Protein AF-0000000084990762 (afdb_homodimer)

InterPro domains:
  IPR007325 Kynurenine formamidase/cyclase-like [PF04199] (4-154)
  IPR007325 Kynurenine formamidase/cyclase-like [PTHR31118] (2-227)
  IPR037175 Kynurenine formamidase superfamily [G3DSA:3.50.30.50] (1-227)
  IPR037175 Kynurenine formamidase superfamily [SSF102198] (1-228)

pLDDT: mean 98.03, std 1.98, range [85.94, 99.0]

Secondary structure (DSSP, 8-state):
--EEE--PPB-TT----TTSPPPEEEEEE---STT---EEEEEEETTSSSEEE-HHHHSTT---GGGS-GGGGEEEEEEEE-TTPPTTPEE-HHHHHTTGGG--TT-EEEEE-SGGGGTTSSHHHH---EE-HHHHHHHHHHT-SEEE-SSS-SSPP--BTTB-SPPSS-HHHHHHHHHHHHHTT-EEEES---HHHHHHHHTTEEEEE-PBP-BTT-SEEEB--EEE-/--EEE--PPB-TT----TTSPPPEEEEEE---STT---EEEEEEETTSSSEEE-HHHHSTT---GGGS-GGGGEEEEEEEE-TTPPTTPEE-HHHHHTTGGG--TT-EEEEE-SGGGGTTSSHHHH---EE-HHHHHHHHHHT-SEEE-SSS-SSPP---TT--SPPSS-HHHHHHHHHHHHHTT-EEEES---HHHHHHHHTTEEEEE-PBP-BTT-SEEEB--EEE-

Foldseek 3Di:
DDKDWFWDDQDFPFDAAPPFDTKDKAWPDDDPDPPGDIDIDMDGGQLPTKKKFACVNQPPVGDAQQRDDQVLQKFKAFEDEPLVADWLAEDALVSCVVVVVRQAAAHEYEYDNPLLVCGPHPSLNATHYAYWLRNLQNNLVRNYSEYEYQGSANHHAQDDPPDPDHGSDHPVRRSNSSNSCNVSNYMYIYNTDDQVVCCVPVVGIFIKGWRADRDVVHSMHDTGIMGHD/DDKDWFWDDQDFPFDAAPPFDGKDKAWPDDDPDPPGDIDIDMDGGQLPTKKKFACVNQPPVGDAQQRDDQVLQKFKAFEDEPLVADWLAEDALVNCVVVVVRQAAAHEYEYDNPLLVCGPHPSLNATHYAYWLRNLQNNLVRNYSEYEYQGSANHHAQDDPPDPDHGSDHPVRRSNSSNSCNVSNYMYIYNTHDQVVCCVPVVGIFIKGWRADRDVVHSMHDTGIMGHD

Radius of gyration: 21.92 Å; Cα contacts (8 Å, |Δi|>4): 1287; chains: 2; bounding box: 42×61×47 Å

Organism: Thermoproteus tenax (strain ATCC 35583 / DSM 2078 / JCM 9277 / NBRC 100435 / Kra 1) (NCBI:txid768679)

Sequence (458 aa):
MKVIDLSRELYEGMPVYPGDPIFRHTYLSVARSYGEVTLSRVEMGAHTGTHVDLPAHFVPGGASIEALDASRFVAYGSVIDLSYKRPGEAITAEDLWRRSELIKRGEAVMIYTGFSAKYGTEEFLYNWPYLDRGAADYLAEARVAAVGVEGMSVAGYPGVQGFPYPPRVSKDDVAYVHYKLLSSGVIVIENVTNLDKVLSECGGRALFIFAPIKIRGGEGGPARVLALCMKVIDLSRELYEGMPVYPGDPIFRHTYLSVARSYGEVTLSRVEMGAHTGTHVDLPAHFVPGGASIEALDASRFVAYGSVIDLSYKRPGEAITAEDLWRRSELIKRGEAVMIYTGFSAKYGTEEFLYNWPYLDRGAADYLAEARVAAVGVEGMSVAGYPGVQGFPYPPRVSKDDVAYVHYKLLSSGVIVIENVTNLDKVLSECGGRALFIFAPIKIRGGEGGPARVLALC

Nearest PDB structures (foldseek):
  8hmo-assembly3_F  TM=8.662E-01  e=3.044E-19  Bacillus smithii
  8f9x-assembly2_D  TM=8.504E-01  e=8.437E-18  Ruegeria pomeroyi DSS-3
  4cob-assembly1_B  TM=8.724E-01  e=1.429E-16  Pseudomonas aeruginosa PAO1
  4co9-assembly2_B  TM=8.641E-01  e=1.188E-16  Bacillus anthracis str. Ames
  4cog-assembly2_D  TM=8.696E-01  e=1.674E-15  Burkholderia cenocepacia J2315

Solvent-accessible surface area (backbone atoms only — not comparable to full-atom values): 22254 Å² total; per-residue (Å²): 131,46,56,44,60,23,44,43,72,42,46,70,83,54,85,56,62,86,89,56,58,62,50,43,74,46,74,77,39,72,27,78,43,88,74,34,50,30,42,41,34,40,35,31,21,30,72,38,50,15,18,31,46,35,22,24,22,40,29,54,86,34,52,28,47,72,72,50,62,59,51,74,31,50,31,48,30,24,55,45,81,44,57,83,54,49,76,52,34,74,38,41,36,64,68,48,55,77,45,42,90,59,60,47,67,58,20,24,37,33,49,32,41,67,59,48,76,39,64,92,43,74,59,40,76,56,30,36,48,16,42,34,62,54,24,27,50,48,45,35,74,48,38,27,36,26,42,33,28,35,22,80,37,63,31,46,36,42,52,43,94,96,44,87,60,76,52,73,36,52,61,63,55,34,34,47,26,50,29,49,22,26,72,56,59,23,35,37,33,23,26,33,35,60,53,66,50,39,44,73,75,42,72,22,41,32,43,34,38,49,43,35,44,43,34,59,74,22,27,35,15,39,21,40,27,37,35,40,67,129,45,55,44,61,24,43,42,71,41,46,71,83,53,82,56,60,85,88,56,59,64,52,43,74,45,75,78,39,73,26,79,44,88,73,35,51,30,41,41,34,39,34,30,22,27,72,38,51,14,17,32,44,35,22,24,23,40,30,56,87,33,51,27,48,71,72,50,63,59,50,75,31,49,30,48,29,25,56,45,83,43,56,84,54,50,75,51,32,72,38,41,36,64,67,49,56,77,46,42,92,58,61,44,66,58,19,25,39,33,48,34,39,67,59,47,78,38,64,92,43,74,59,41,76,56,31,37,47,13,42,34,63,55,24,27,49,48,46,34,74,48,38,24,35,27,42,33,30,37,24,81,37,62,32,44,38,44,50,46,93,94,47,89,59,77,52,73,37,53,61,64,55,32,35,47,26,50,27,51,22,25,73,56,61,24,34,38,33,22,24,34,37,62,54,68,49,38,42,74,75,41,72,22,42,32,42,34,37,49,43,34,43,44,33,60,75,22,28,36,13,39,21,41,28,34,36,42,67

Structure (mmCIF, N/CA/C/O backbone):
data_AF-0000000084990762-model_v1
#
loop_
_entity.id
_entity.type
_entity.pdbx_description
1 polymer 'Metal-dependent hydrolase'
#
loop_
_atom_site.group_PDB
_atom_site.id
_atom_site.type_symbol
_atom_site.label_atom_id
_atom_site.label_alt_id
_atom_site.label_comp_id
_atom_site.label_asym_id
_atom_site.label_entity_id
_atom_site.label_seq_id
_atom_site.pdbx_PDB_ins_code
_atom_site.Cartn_x
_atom_site.Cartn_y
_atom_site.Cartn_z
_atom_site.occupancy
_atom_site.B_iso_or_equiv
_atom_site.auth_seq_id
_atom_site.auth_comp_id
_atom_site.auth_asym_id
_atom_site.auth_atom_id
_atom_site.pdbx_PDB_model_num
ATOM 1 N N . MET A 1 1 ? 20.641 -2.277 2.959 1 90.88 1 MET A N 1
ATOM 2 C CA . MET A 1 1 ? 19.547 -1.322 2.83 1 90.88 1 MET A CA 1
ATOM 3 C C . MET A 1 1 ? 18.609 -1.393 4.035 1 90.88 1 MET A C 1
ATOM 5 O O . MET A 1 1 ? 18.188 -2.479 4.434 1 90.88 1 MET A O 1
ATOM 9 N N . LYS A 1 2 ? 18.453 -0.29 4.738 1 97.06 2 LYS A N 1
ATOM 10 C CA . LYS A 1 2 ? 17.562 -0.219 5.887 1 97.06 2 LYS A CA 1
ATOM 11 C C . LYS A 1 2 ? 16.172 0.244 5.465 1 97.06 2 LYS A C 1
ATOM 13 O O . LYS A 1 2 ? 16.031 1.169 4.664 1 97.06 2 LYS A O 1
ATOM 18 N N . VAL A 1 3 ? 15.117 -0.509 5.973 1 98.88 3 VAL A N 1
ATOM 19 C CA . VAL A 1 3 ? 13.727 -0.173 5.691 1 98.88 3 VAL A CA 1
ATOM 20 C C . VAL A 1 3 ? 13.023 0.239 6.98 1 98.88 3 VAL A C 1
ATOM 22 O O . VAL A 1 3 ? 13.008 -0.517 7.957 1 98.88 3 VAL A O 1
ATOM 25 N N . ILE A 1 4 ? 12.5 1.406 7.016 1 98.94 4 ILE A N 1
ATOM 26 C CA . ILE A 1 4 ? 11.727 1.877 8.164 1 98.94 4 ILE A CA 1
ATOM 27 C C . ILE A 1 4 ? 10.25 1.951 7.789 1 98.94 4 ILE A C 1
ATOM 29 O O . ILE A 1 4 ? 9.883 2.545 6.77 1 98.94 4 ILE A O 1
ATOM 33 N N . ASP A 1 5 ? 9.445 1.31 8.586 1 98.94 5 ASP A N 1
ATOM 34 C CA . ASP A 1 5 ? 7.992 1.341 8.422 1 98.94 5 ASP A CA 1
ATOM 35 C C . ASP A 1 5 ? 7.398 2.617 9.016 1 98.94 5 ASP A C 1
ATOM 37 O O . ASP A 1 5 ? 7.473 2.842 10.219 1 98.94 5 ASP A O 1
ATOM 41 N N . LEU A 1 6 ? 6.742 3.41 8.172 1 98.94 6 LEU A N 1
ATOM 42 C CA . LEU A 1 6 ? 6.215 4.695 8.617 1 98.94 6 LEU A CA 1
ATOM 43 C C . LEU A 1 6 ? 4.695 4.648 8.742 1 98.94 6 LEU A C 1
ATOM 45 O O . LEU A 1 6 ? 4.035 5.688 8.75 1 98.94 6 LEU A O 1
ATOM 49 N N . SER A 1 7 ? 4.129 3.467 8.758 1 98.88 7 SER A N 1
ATOM 50 C CA . SER A 1 7 ? 2.676 3.316 8.727 1 98.88 7 SER A CA 1
ATOM 51 C C . SER A 1 7 ? 2.145 2.826 10.07 1 98.88 7 SER A C 1
ATOM 53 O O . SER A 1 7 ? 2.807 2.045 10.758 1 98.88 7 SER A O 1
ATOM 55 N N . ARG A 1 8 ? 0.996 3.252 10.344 1 98.44 8 ARG A N 1
ATOM 56 C CA . ARG A 1 8 ? 0.227 2.787 11.492 1 98.44 8 ARG A CA 1
ATOM 57 C C . ARG A 1 8 ? -0.426 1.439 11.203 1 98.44 8 ARG A C 1
ATOM 59 O O . ARG A 1 8 ? -0.874 1.187 10.086 1 98.44 8 ARG A O 1
ATOM 66 N N . GLU A 1 9 ? -0.494 0.655 12.289 1 98.56 9 GLU A N 1
ATOM 67 C CA . GLU A 1 9 ? -1.356 -0.517 12.172 1 98.56 9 GLU A CA 1
ATOM 68 C C . GLU A 1 9 ? -2.818 -0.111 12 1 98.56 9 GLU A C 1
ATOM 70 O O . GLU A 1 9 ? -3.266 0.873 12.594 1 98.56 9 GLU A O 1
ATOM 75 N N . LEU A 1 10 ? -3.52 -0.844 11.227 1 98.81 10 LEU A N 1
ATOM 76 C CA . LEU A 1 10 ? -4.969 -0.711 11.117 1 98.81 10 LEU A CA 1
ATOM 77 C C . LEU A 1 10 ? -5.676 -1.728 12.008 1 98.81 10 LEU A C 1
ATOM 79 O O . LEU A 1 10 ? -5.422 -2.93 11.906 1 98.81 10 LEU A O 1
ATOM 83 N N . TYR A 1 11 ? -6.512 -1.278 12.859 1 98.56 11 TYR A N 1
ATOM 84 C CA . TYR A 1 11 ? -7.199 -2.17 13.781 1 98.56 11 TYR A CA 1
ATOM 85 C C . TYR A 1 11 ? -8.516 -1.56 14.242 1 98.56 11 TYR A C 1
ATOM 87 O O . TYR A 1 11 ? -8.711 -0.344 14.164 1 98.56 11 TYR A O 1
ATOM 95 N N . GLU A 1 12 ? -9.422 -2.439 14.641 1 98.06 12 GLU A N 1
ATOM 96 C CA . GLU A 1 12 ? -10.711 -1.971 15.148 1 98.06 12 GLU A CA 1
ATOM 97 C C . GLU A 1 12 ? -10.531 -1.052 16.344 1 98.06 12 GLU A C 1
ATOM 99 O O . GLU A 1 12 ? -9.781 -1.368 17.266 1 98.06 12 GLU A O 1
ATOM 104 N N . GLY A 1 13 ? -11.188 0.059 16.297 1 97.06 13 GLY A N 1
ATOM 105 C CA . GLY A 1 13 ? -11.102 1.002 17.391 1 97.06 13 GLY A CA 1
ATOM 106 C C . GLY A 1 13 ? -9.953 1.984 17.266 1 97.06 13 GLY A C 1
ATOM 107 O O . GLY A 1 13 ? -9.758 2.842 18.125 1 97.06 13 GLY A O 1
ATOM 108 N N . MET A 1 14 ? -9.242 1.88 16.172 1 97.81 14 MET A N 1
ATOM 109 C CA . MET A 1 14 ? -8.133 2.811 15.969 1 97.81 14 MET A CA 1
ATOM 110 C C . MET A 1 14 ? -8.648 4.238 15.812 1 97.81 14 MET A C 1
ATOM 112 O O . MET A 1 14 ? -9.812 4.453 15.492 1 97.81 14 MET A O 1
ATOM 116 N N . PRO A 1 15 ? -7.789 5.227 16.062 1 96.5 15 PRO A N 1
ATOM 117 C CA . PRO A 1 15 ? -8.188 6.613 15.797 1 96.5 15 PRO A CA 1
ATOM 118 C C . PRO A 1 15 ? -8.531 6.859 14.328 1 96.5 15 PRO A C 1
ATOM 120 O O . PRO A 1 15 ? -7.785 6.449 13.438 1 96.5 15 PRO A O 1
ATOM 123 N N . VAL A 1 16 ? -9.641 7.391 14.102 1 96.31 16 VAL A N 1
ATOM 124 C CA . VAL A 1 16 ? -10.062 7.895 12.797 1 96.31 16 VAL A CA 1
ATOM 125 C C . VAL A 1 16 ? -10.492 9.352 12.922 1 96.31 16 VAL A C 1
ATOM 127 O O . VAL A 1 16 ? -10.891 9.797 14 1 96.31 16 VAL A O 1
ATOM 130 N N . TYR A 1 17 ? -10.242 10.125 11.875 1 96.31 17 TYR A N 1
ATOM 131 C CA . TYR A 1 17 ? -10.719 11.5 11.883 1 96.31 17 TYR A CA 1
ATOM 132 C C . TYR A 1 17 ? -12.195 11.57 12.273 1 96.31 17 TYR A C 1
ATOM 134 O O . TYR A 1 17 ? -13.008 10.781 11.773 1 96.31 17 TYR A O 1
ATOM 142 N N . PRO A 1 18 ? -12.562 12.445 13.156 1 92.94 18 PRO A N 1
ATOM 143 C CA . PRO A 1 18 ? -13.945 12.516 13.617 1 92.94 18 PRO A CA 1
ATOM 144 C C . PRO A 1 18 ? -14.953 12.57 12.469 1 92.94 18 PRO A C 1
ATOM 146 O O . PRO A 1 18 ? -14.867 13.453 11.609 1 92.94 18 PRO A O 1
ATOM 149 N N . GLY A 1 19 ? -15.828 11.602 12.453 1 93.44 19 GLY A N 1
ATOM 150 C CA . GLY A 1 19 ? -16.891 11.578 11.453 1 93.44 19 GLY A CA 1
ATOM 151 C C . GLY A 1 19 ? -16.578 10.68 10.273 1 93.44 19 GLY A C 1
ATOM 152 O O . GLY A 1 19 ? -17.453 10.352 9.484 1 93.44 19 GLY A O 1
ATOM 153 N N . ASP A 1 20 ? -15.352 10.328 10.102 1 96.81 20 ASP A N 1
ATOM 154 C CA . ASP A 1 20 ? -14.961 9.469 8.984 1 96.81 20 ASP A CA 1
ATOM 155 C C . ASP A 1 20 ? -15.375 8.023 9.234 1 96.81 20 ASP A C 1
ATOM 157 O O . ASP A 1 20 ? -15.672 7.641 10.375 1 96.81 20 ASP A O 1
ATOM 161 N N . PRO A 1 21 ? -15.414 7.195 8.188 1 97.62 21 PRO A N 1
ATOM 162 C CA . PRO A 1 21 ? -15.727 5.777 8.375 1 97.62 21 PRO A CA 1
ATOM 163 C C . PRO A 1 21 ? -14.75 5.07 9.305 1 97.62 21 PRO A C 1
ATOM 165 O O . PRO A 1 21 ? -13.547 5.336 9.25 1 97.62 21 PRO A O 1
ATOM 168 N N . ILE A 1 22 ? -15.227 4.188 10.117 1 97.75 22 ILE A N 1
ATOM 169 C CA . ILE A 1 22 ? -14.398 3.43 11.047 1 97.75 22 ILE A CA 1
ATOM 170 C C . ILE A 1 22 ? -13.766 2.246 10.328 1 97.75 22 ILE A C 1
ATOM 172 O O . ILE A 1 22 ? -14.18 1.887 9.219 1 97.75 22 ILE A O 1
ATOM 176 N N . PHE A 1 23 ? -12.758 1.748 10.914 1 98.81 23 PHE A N 1
ATOM 177 C CA . PHE A 1 23 ? -12.094 0.566 10.383 1 98.81 23 PHE A CA 1
ATOM 178 C C . PHE A 1 23 ? -12.68 -0.705 10.984 1 98.81 23 PHE A C 1
ATOM 180 O O . PHE A 1 23 ? -12.867 -0.795 12.203 1 98.81 23 PHE A O 1
ATOM 187 N N . ARG A 1 24 ? -12.977 -1.669 10.117 1 98.69 24 ARG A N 1
ATOM 188 C CA . ARG A 1 24 ? -13.422 -2.994 10.539 1 98.69 24 ARG A CA 1
ATOM 189 C C . ARG A 1 24 ? -12.633 -4.086 9.828 1 98.69 24 ARG A C 1
ATOM 191 O O . ARG A 1 24 ? -12.398 -4.004 8.625 1 98.69 24 ARG A O 1
ATOM 198 N N . HIS A 1 25 ? -12.164 -5.02 10.539 1 98.81 25 HIS A N 1
ATOM 199 C CA . HIS A 1 25 ? -11.539 -6.238 10.047 1 98.81 25 HIS A CA 1
ATOM 200 C C . HIS A 1 25 ? -12.289 -7.477 10.523 1 98.81 25 HIS A C 1
ATOM 202 O O . HIS A 1 25 ? -12.406 -7.707 11.727 1 98.81 25 HIS A O 1
ATOM 208 N N . THR A 1 26 ? -12.773 -8.297 9.617 1 98.75 26 THR A N 1
ATOM 209 C CA . THR A 1 26 ? -13.586 -9.461 9.969 1 98.75 26 THR A CA 1
ATOM 210 C C . THR A 1 26 ? -13.008 -10.727 9.336 1 98.75 26 THR A C 1
ATOM 212 O O . THR A 1 26 ? -12.867 -10.812 8.117 1 98.75 26 THR A O 1
ATOM 215 N N . TYR A 1 27 ? -12.719 -11.703 10.195 1 98.69 27 TYR A N 1
ATOM 216 C CA . TYR A 1 27 ? -12.336 -13.016 9.672 1 98.69 27 TYR A CA 1
ATOM 217 C C . TYR A 1 27 ? -13.555 -13.766 9.141 1 98.69 27 TYR A C 1
ATOM 219 O O . TYR A 1 27 ? -14.586 -13.836 9.812 1 98.69 27 TYR A O 1
ATOM 227 N N . LEU A 1 28 ? -13.453 -14.219 7.969 1 98.56 28 LEU A N 1
ATOM 228 C CA . LEU A 1 28 ? -14.484 -15.078 7.398 1 98.56 28 LEU A CA 1
ATOM 229 C C . LEU A 1 28 ? -14.188 -16.547 7.68 1 98.56 28 LEU A C 1
ATOM 231 O O . LEU A 1 28 ? -15.109 -17.359 7.785 1 98.56 28 LEU A O 1
ATOM 235 N N . SER A 1 29 ? -12.953 -16.891 7.73 1 98.44 29 SER A N 1
ATOM 236 C CA . SER A 1 29 ? -12.453 -18.203 8.148 1 98.44 29 SER A CA 1
ATOM 237 C C . SER A 1 29 ? -11.086 -18.078 8.812 1 98.44 29 SER A C 1
ATOM 239 O O . SER A 1 29 ? -10.336 -17.141 8.531 1 98.44 29 SER A O 1
ATOM 241 N N . VAL A 1 30 ? -10.766 -19 9.68 1 98.44 30 VAL A N 1
ATOM 242 C CA . VAL A 1 30 ? -9.477 -19.078 10.344 1 98.44 30 VAL A CA 1
ATOM 243 C C . VAL A 1 30 ? -8.922 -20.5 10.242 1 98.44 30 VAL A C 1
ATOM 245 O O . VAL A 1 30 ? -9.57 -21.453 10.672 1 98.44 30 VAL A O 1
ATOM 248 N N . ALA A 1 31 ? -7.738 -20.594 9.695 1 98.25 31 ALA A N 1
ATOM 249 C CA . ALA A 1 31 ? -7.098 -21.891 9.539 1 98.25 31 ALA A CA 1
ATOM 250 C C . ALA A 1 31 ? -6.648 -22.453 10.883 1 98.25 31 ALA A C 1
ATOM 252 O O . ALA A 1 31 ? -5.875 -21.812 11.602 1 98.25 31 ALA A O 1
ATOM 253 N N . ARG A 1 32 ? -7.055 -23.656 11.195 1 98.06 32 ARG A N 1
ATOM 254 C CA . ARG A 1 32 ? -6.68 -24.281 12.453 1 98.06 32 ARG A CA 1
ATOM 255 C C . ARG A 1 32 ? -5.863 -25.547 12.211 1 98.06 32 ARG A C 1
ATOM 257 O O . ARG A 1 32 ? -5.184 -26.047 13.117 1 98.06 32 ARG A O 1
ATOM 264 N N . SER A 1 33 ? -5.977 -26.016 11 1 98.31 33 SER A N 1
ATOM 265 C CA . SER A 1 33 ? -5.23 -27.203 10.586 1 98.31 33 SER A CA 1
ATOM 266 C C . SER A 1 33 ? -4.77 -27.094 9.141 1 98.31 33 SER A C 1
ATOM 268 O O . SER A 1 33 ? -5.27 -26.25 8.383 1 98.31 33 SER A O 1
ATOM 270 N N . TYR A 1 34 ? -3.861 -27.969 8.773 1 98 34 TYR A N 1
ATOM 271 C CA . TYR A 1 34 ? -3.383 -28.016 7.391 1 98 34 TYR A CA 1
ATOM 272 C C . TYR A 1 34 ? -4.547 -28.156 6.418 1 98 34 TYR A C 1
ATOM 274 O O . TYR A 1 34 ? -5.453 -28.969 6.645 1 98 34 TYR A O 1
ATOM 282 N N . GLY A 1 35 ? -4.508 -27.359 5.375 1 97.19 35 GLY A N 1
ATOM 283 C CA . GLY A 1 35 ? -5.543 -27.453 4.355 1 97.19 35 GLY A CA 1
ATOM 284 C C . GLY A 1 35 ? -6.637 -26.422 4.52 1 97.19 35 GLY A C 1
ATOM 285 O O . GLY A 1 35 ? -7.406 -26.172 3.59 1 97.19 35 GLY A O 1
ATOM 286 N N . GLU A 1 36 ? -6.715 -25.828 5.707 1 97.69 36 GLU A N 1
ATOM 287 C CA . GLU A 1 36 ? -7.676 -24.75 5.957 1 97.69 36 GLU A CA 1
ATOM 288 C C . GLU A 1 36 ? -7.074 -23.391 5.629 1 97.69 36 GLU A C 1
ATOM 290 O O . GLU A 1 36 ? -5.852 -23.25 5.547 1 97.69 36 GLU A O 1
ATOM 295 N N . VAL A 1 37 ? -7.965 -22.469 5.391 1 97.94 37 VAL A N 1
ATOM 296 C CA . VAL A 1 37 ? -7.527 -21.156 4.918 1 97.94 37 VAL A CA 1
ATOM 297 C C . VAL A 1 37 ? -8.062 -20.062 5.84 1 97.94 37 VAL A C 1
ATOM 299 O O . VAL A 1 37 ? -9.203 -20.141 6.297 1 97.94 37 VAL A O 1
ATOM 302 N N . THR A 1 38 ? -7.215 -19.141 6.191 1 98.81 38 THR A N 1
ATOM 303 C CA . THR A 1 38 ? -7.676 -17.922 6.82 1 98.81 38 THR A CA 1
ATOM 304 C C . THR A 1 38 ? -8.023 -16.875 5.766 1 98.81 38 THR A C 1
ATOM 306 O O . THR A 1 38 ? -7.238 -16.625 4.848 1 98.81 38 THR A O 1
ATOM 309 N N . LEU A 1 39 ? -9.164 -16.328 5.816 1 98.75 39 LEU A N 1
ATOM 310 C CA . LEU A 1 39 ? -9.703 -15.32 4.918 1 98.75 39 LEU A CA 1
ATOM 311 C C . LEU A 1 39 ? -10.398 -14.211 5.707 1 98.75 39 LEU A C 1
ATOM 313 O O . LEU A 1 39 ? -11.109 -14.484 6.68 1 98.75 39 LEU A O 1
ATOM 317 N N . SER A 1 40 ? -10.156 -12.977 5.238 1 98.81 40 SER A N 1
ATOM 318 C CA . SER A 1 40 ? -10.797 -11.883 5.957 1 98.81 40 SER A CA 1
ATOM 319 C C . SER A 1 40 ? -11.258 -10.789 5 1 98.81 40 SER A C 1
ATOM 321 O O . SER A 1 40 ? -10.953 -10.836 3.805 1 98.81 40 SER A O 1
ATOM 323 N N . ARG A 1 41 ? -12.023 -9.883 5.453 1 98.69 41 ARG A N 1
ATOM 324 C CA . ARG A 1 41 ? -12.469 -8.688 4.754 1 98.69 41 ARG A CA 1
ATOM 325 C C . ARG A 1 41 ? -12.258 -7.441 5.605 1 98.69 41 ARG A C 1
ATOM 327 O O . ARG A 1 41 ? -12.195 -7.527 6.836 1 98.69 41 ARG A O 1
ATOM 334 N N . VAL A 1 42 ? -12.094 -6.312 4.945 1 98.62 42 VAL A N 1
ATOM 335 C CA . VAL A 1 42 ? -11.914 -5.047 5.652 1 98.62 42 VAL A CA 1
ATOM 336 C C . VAL A 1 42 ? -12.883 -4.004 5.102 1 98.62 42 VAL A C 1
ATOM 338 O O . VAL A 1 42 ? -13.281 -4.066 3.934 1 98.62 42 VAL A O 1
ATOM 341 N N . GLU A 1 43 ? -13.32 -3.172 5.91 1 98.75 43 GLU A N 1
ATOM 342 C CA . GLU A 1 43 ? -14.047 -1.939 5.617 1 98.75 43 GLU A CA 1
ATOM 343 C C . GLU A 1 43 ? -13.336 -0.729 6.219 1 98.75 43 GLU A C 1
ATOM 345 O O . GLU A 1 43 ? -12.93 -0.755 7.379 1 98.75 43 GLU A O 1
ATOM 350 N N . MET A 1 44 ? -13.18 0.31 5.422 1 98.69 44 MET A N 1
ATOM 351 C CA . MET A 1 44 ? -12.469 1.477 5.941 1 98.69 44 MET A CA 1
ATOM 352 C C . MET A 1 44 ? -12.703 2.695 5.055 1 98.69 44 MET A C 1
ATOM 354 O 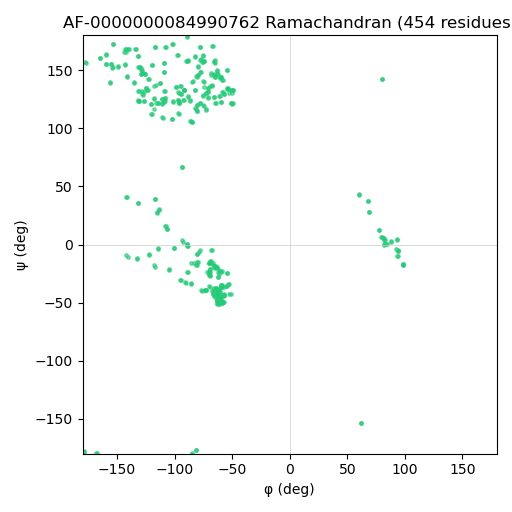O . MET A 1 44 ? -13.18 2.564 3.926 1 98.69 44 MET A O 1
ATOM 358 N N . GLY A 1 45 ? -12.461 3.857 5.586 1 98.81 45 GLY A N 1
ATOM 359 C CA . GLY A 1 45 ? -12.383 5.055 4.766 1 98.81 45 GLY A CA 1
ATOM 360 C C . GLY A 1 45 ? -11.094 5.137 3.959 1 98.81 45 GLY A C 1
ATOM 361 O O . GLY A 1 45 ? -10.07 4.574 4.352 1 98.81 45 GLY A O 1
ATOM 362 N N . ALA A 1 46 ? -11.148 5.91 2.906 1 98.75 46 ALA A N 1
ATOM 363 C CA . ALA A 1 46 ? -9.961 6.09 2.076 1 98.75 46 ALA A CA 1
ATOM 364 C C . ALA A 1 46 ? -8.852 6.797 2.85 1 98.75 46 ALA A C 1
ATOM 366 O O . ALA A 1 46 ? -7.676 6.715 2.48 1 98.75 46 ALA A O 1
ATOM 367 N N . HIS A 1 47 ? -9.195 7.461 3.928 1 98.62 47 HIS A N 1
ATOM 368 C CA . HIS A 1 47 ? -8.242 8.258 4.688 1 98.62 47 HIS A CA 1
ATOM 369 C C . HIS A 1 47 ? -8.016 7.664 6.074 1 98.62 47 HIS A C 1
ATOM 371 O O . HIS A 1 47 ? -7.82 8.406 7.043 1 98.62 47 HIS A O 1
ATOM 377 N N . THR A 1 48 ? -8.141 6.367 6.18 1 98.38 48 THR A N 1
ATOM 378 C CA . THR A 1 48 ? -7.914 5.633 7.422 1 98.38 48 THR A CA 1
ATOM 379 C C . THR A 1 48 ? -6.426 5.371 7.633 1 98.38 48 THR A C 1
ATOM 381 O O . THR A 1 48 ? -5.742 4.902 6.723 1 98.38 48 THR A O 1
ATOM 384 N N . GLY A 1 49 ? -5.926 5.664 8.914 1 98.38 49 GLY A N 1
ATOM 385 C CA . GLY A 1 49 ? -4.527 5.398 9.219 1 98.38 49 GLY A CA 1
ATOM 386 C C . GLY A 1 49 ? -3.568 6.199 8.359 1 98.38 49 GLY A C 1
ATOM 387 O O . GLY A 1 49 ? -3.85 7.348 8.008 1 98.38 49 GLY A O 1
ATOM 388 N N . THR A 1 50 ? -2.404 5.691 8.172 1 98.88 50 THR A N 1
ATOM 389 C CA . THR A 1 50 ? -1.462 6.301 7.242 1 98.88 50 THR A CA 1
ATOM 390 C C . THR A 1 50 ? -1.999 6.238 5.812 1 98.88 50 THR A C 1
ATOM 392 O O . THR A 1 50 ? -2.322 5.16 5.312 1 98.88 50 THR A O 1
ATOM 395 N N . HIS A 1 51 ? -2.137 7.398 5.188 1 98.94 51 HIS A N 1
ATOM 396 C CA . HIS A 1 51 ? -2.762 7.461 3.873 1 98.94 51 HIS A CA 1
ATOM 397 C C . HIS A 1 51 ? -2.258 8.664 3.08 1 98.94 51 HIS A C 1
ATOM 399 O O . HIS A 1 51 ? -1.531 9.5 3.615 1 98.94 51 HIS A O 1
ATOM 405 N N . VAL A 1 52 ? -2.697 8.656 1.838 1 98.88 52 VAL A N 1
ATOM 406 C CA . VAL A 1 52 ? -2.318 9.727 0.92 1 98.88 52 VAL A CA 1
ATOM 407 C C . VAL A 1 52 ? -3.564 10.484 0.475 1 98.88 52 VAL A C 1
ATOM 409 O O . VAL A 1 52 ? -4.613 9.883 0.235 1 98.88 52 VAL A O 1
ATOM 412 N N . ASP A 1 53 ? -3.42 11.758 0.463 1 98.94 53 ASP A N 1
ATOM 413 C CA . ASP A 1 53 ? -4.418 12.617 -0.158 1 98.94 53 ASP A CA 1
ATOM 414 C C . ASP A 1 53 ? -3.99 13.031 -1.564 1 98.94 53 ASP A C 1
ATOM 416 O O . ASP A 1 53 ? -2.836 13.406 -1.781 1 98.94 53 ASP A O 1
ATOM 420 N N . LEU A 1 54 ? -4.914 12.953 -2.445 1 98.94 54 LEU A N 1
ATOM 421 C CA . LEU A 1 54 ? -4.668 13.359 -3.828 1 98.94 54 LEU A CA 1
ATOM 422 C C . LEU A 1 54 ? -5.559 14.531 -4.219 1 98.94 54 LEU A C 1
ATOM 424 O O . LEU A 1 54 ? -6.445 14.922 -3.459 1 98.94 54 LEU A O 1
ATOM 428 N N . PRO A 1 55 ? -5.312 15.141 -5.363 1 98.88 55 PRO A N 1
ATOM 429 C CA . PRO A 1 55 ? -6.066 16.328 -5.75 1 98.88 55 PRO A CA 1
ATOM 430 C C . PRO A 1 55 ? -7.578 16.125 -5.703 1 98.88 55 PRO A C 1
ATOM 432 O O . PRO A 1 55 ? -8.312 17.016 -5.266 1 98.88 55 PRO A O 1
ATOM 435 N N . ALA A 1 56 ? -8.117 14.992 -5.992 1 98.88 56 ALA A N 1
ATOM 436 C CA . ALA A 1 56 ? -9.555 14.719 -6 1 98.88 56 ALA A CA 1
ATOM 437 C C . ALA A 1 56 ? -10.156 14.93 -4.613 1 98.88 56 ALA A C 1
ATOM 439 O O . ALA A 1 56 ? -11.375 15.07 -4.477 1 98.88 56 ALA A O 1
ATOM 440 N N . HIS A 1 57 ? -9.422 14.891 -3.566 1 98.88 57 HIS A N 1
ATOM 441 C CA . HIS A 1 57 ? -9.891 15.016 -2.189 1 98.88 57 HIS A CA 1
ATOM 442 C C . HIS A 1 57 ? -10.422 16.422 -1.912 1 98.88 57 HIS A C 1
ATOM 444 O O . HIS A 1 57 ? -11.492 16.578 -1.319 1 98.88 57 HIS A O 1
ATOM 450 N N . PHE A 1 58 ? -9.68 17.469 -2.48 1 98.88 58 PHE A N 1
ATOM 451 C CA . PHE A 1 58 ? -10.062 18.828 -2.125 1 98.88 58 PHE A CA 1
ATOM 452 C C . PHE A 1 58 ? -10.148 19.703 -3.367 1 98.88 58 PHE A C 1
ATOM 454 O O . PHE A 1 58 ? -10.555 20.859 -3.287 1 98.88 58 PHE A O 1
ATOM 461 N N . VAL A 1 59 ? -9.648 19.234 -4.527 1 98.81 59 VAL A N 1
ATOM 462 C CA . VAL A 1 59 ? -9.688 20 -5.777 1 98.81 59 VAL A CA 1
ATOM 463 C C . VAL A 1 59 ? -10.812 19.469 -6.66 1 98.81 59 VAL A C 1
ATOM 465 O O . VAL A 1 59 ? -10.703 18.375 -7.234 1 98.81 59 VAL A O 1
ATOM 468 N N . PRO A 1 60 ? -11.938 20.266 -6.809 1 98.44 60 PRO A N 1
ATOM 469 C CA . PRO A 1 60 ? -13 19.812 -7.703 1 98.44 60 PRO A CA 1
ATOM 470 C C . PRO A 1 60 ? -12.484 19.391 -9.07 1 98.44 60 PRO A C 1
ATOM 472 O O . PRO A 1 60 ? -11.805 20.172 -9.75 1 98.44 60 PRO A O 1
ATOM 475 N N . GLY A 1 61 ? -12.758 18.125 -9.414 1 97.94 61 GLY A N 1
ATOM 476 C CA . GLY A 1 61 ? -12.312 17.594 -10.695 1 97.94 61 GLY A CA 1
ATOM 477 C C . GLY A 1 61 ? -10.844 17.188 -10.695 1 97.94 61 GLY A C 1
ATOM 478 O O . GLY A 1 61 ? -10.273 16.922 -11.75 1 97.94 61 GLY A O 1
ATOM 479 N N . GLY A 1 62 ? -10.211 17.234 -9.555 1 98.69 62 GLY A N 1
ATOM 480 C CA . GLY A 1 62 ? -8.797 16.906 -9.453 1 98.69 62 GLY A CA 1
ATOM 481 C C . GLY A 1 62 ? -8.492 15.445 -9.734 1 98.69 62 GLY A C 1
ATOM 482 O O . GLY A 1 62 ? -9.406 14.617 -9.805 1 98.69 62 GLY A O 1
ATOM 483 N N . ALA A 1 63 ? -7.27 15.094 -9.844 1 98.75 63 ALA A N 1
ATOM 484 C CA . ALA A 1 63 ? -6.801 13.766 -10.242 1 98.75 63 ALA A CA 1
ATOM 485 C C . ALA A 1 63 ? -7.055 12.742 -9.133 1 98.75 63 ALA A C 1
ATOM 487 O O . ALA A 1 63 ? -6.797 13.016 -7.961 1 98.75 63 ALA A O 1
ATOM 488 N N . SER A 1 64 ? -7.629 11.609 -9.508 1 98.75 64 SER A N 1
ATOM 489 C CA . SER A 1 64 ? -7.742 10.445 -8.633 1 98.75 64 SER A CA 1
ATOM 490 C C . SER A 1 64 ? -6.527 9.539 -8.766 1 98.75 64 SER A C 1
ATOM 492 O O . SER A 1 64 ? -5.59 9.844 -9.5 1 98.75 64 SER A O 1
ATOM 494 N N . ILE A 1 65 ? -6.504 8.484 -8.023 1 98.81 65 ILE A N 1
ATOM 495 C CA . ILE A 1 65 ? -5.32 7.656 -7.84 1 98.81 65 ILE A CA 1
ATOM 496 C C . ILE A 1 65 ? -4.824 7.148 -9.195 1 98.81 65 ILE A C 1
ATOM 498 O O . ILE A 1 65 ? -3.635 7.238 -9.5 1 98.81 65 ILE A O 1
ATOM 502 N N . GLU A 1 66 ? -5.727 6.594 -9.984 1 98 66 GLU A N 1
ATOM 503 C CA . GLU A 1 66 ? -5.332 5.914 -11.219 1 98 66 GLU A CA 1
ATOM 504 C C . GLU A 1 66 ? -4.84 6.906 -12.266 1 98 66 GLU A C 1
ATOM 506 O O . GLU A 1 66 ? -4.184 6.52 -13.234 1 98 66 GLU A O 1
ATOM 511 N N . ALA A 1 67 ? -5.129 8.164 -12.062 1 98.38 67 ALA A N 1
ATOM 512 C CA . ALA A 1 67 ? -4.738 9.195 -13.016 1 98.38 67 ALA A CA 1
ATOM 513 C C . ALA A 1 67 ? -3.281 9.602 -12.828 1 98.38 67 ALA A C 1
ATOM 515 O O . ALA A 1 67 ? -2.693 10.258 -13.688 1 98.38 67 ALA A O 1
ATOM 516 N N . LEU A 1 68 ? -2.695 9.289 -11.703 1 98.5 68 LEU A N 1
ATOM 517 C CA . LEU A 1 68 ? -1.312 9.656 -11.422 1 98.5 68 LEU A CA 1
ATOM 518 C C . LEU A 1 68 ? -0.366 8.508 -11.773 1 98.5 68 LEU A C 1
ATOM 520 O O . LEU A 1 68 ? -0.654 7.348 -11.477 1 98.5 68 LEU A O 1
ATOM 524 N N . ASP A 1 69 ? 0.72 8.875 -12.398 1 98.25 69 ASP A N 1
ATOM 525 C CA . ASP A 1 69 ? 1.776 7.898 -12.648 1 98.25 69 ASP A CA 1
ATOM 526 C C . ASP A 1 69 ? 2.359 7.375 -11.336 1 98.25 69 ASP A C 1
ATOM 528 O O . ASP A 1 69 ? 2.512 8.133 -10.375 1 98.25 69 ASP A O 1
ATOM 532 N N . ALA A 1 70 ? 2.77 6.094 -11.352 1 98.44 70 ALA A N 1
ATOM 533 C CA . ALA A 1 70 ? 3.271 5.461 -10.133 1 98.44 70 ALA A CA 1
ATOM 534 C C . ALA A 1 70 ? 4.527 6.164 -9.625 1 98.44 70 ALA A C 1
ATOM 536 O O . ALA A 1 70 ? 4.805 6.168 -8.422 1 98.44 70 ALA A O 1
ATOM 537 N N . SER A 1 71 ? 5.316 6.789 -10.492 1 98.69 71 SER A N 1
ATOM 538 C CA . SER A 1 71 ? 6.555 7.461 -10.117 1 98.69 71 SER A CA 1
ATOM 539 C C . SER A 1 71 ? 6.289 8.633 -9.18 1 98.69 71 SER A C 1
ATOM 541 O O . SER A 1 71 ? 7.188 9.07 -8.453 1 98.69 71 SER A O 1
ATOM 543 N N . ARG A 1 72 ? 5.051 9.125 -9.164 1 98.75 72 ARG A N 1
ATOM 544 C CA . ARG A 1 72 ? 4.676 10.234 -8.297 1 98.75 72 ARG A CA 1
ATOM 545 C C . ARG A 1 72 ? 4.668 9.812 -6.828 1 98.75 72 ARG A C 1
ATOM 547 O O . ARG A 1 72 ? 4.633 10.656 -5.93 1 98.75 72 ARG A O 1
ATOM 554 N N . PHE A 1 73 ? 4.707 8.484 -6.598 1 98.88 73 PHE A N 1
ATOM 555 C CA . PHE A 1 73 ? 4.57 7.98 -5.234 1 98.88 73 PHE A CA 1
ATOM 556 C C . PHE A 1 73 ? 5.91 7.488 -4.703 1 98.88 73 PHE A C 1
ATOM 558 O O . PHE A 1 73 ? 5.957 6.73 -3.732 1 98.88 73 PHE A O 1
ATOM 565 N N . VAL A 1 74 ? 6.969 7.824 -5.379 1 98.94 74 VAL A N 1
ATOM 566 C CA . VAL A 1 74 ? 8.336 7.504 -4.988 1 98.94 74 VAL A CA 1
ATOM 567 C C . VAL A 1 74 ? 9.211 8.75 -5.086 1 98.94 74 VAL A C 1
ATOM 569 O O . VAL A 1 74 ? 9.328 9.359 -6.156 1 98.94 74 VAL A O 1
ATOM 572 N N . ALA A 1 75 ? 9.859 9.117 -3.988 1 98.88 75 ALA A N 1
ATOM 573 C CA . ALA A 1 75 ? 10.711 10.297 -4.031 1 98.88 75 ALA A CA 1
ATOM 574 C C . ALA A 1 75 ? 11.789 10.242 -2.949 1 98.88 75 ALA A C 1
ATOM 576 O O . ALA A 1 75 ? 11.523 9.797 -1.827 1 98.88 75 ALA A O 1
ATOM 577 N N . TYR A 1 76 ? 12.969 10.648 -3.322 1 98.81 76 TYR A N 1
ATOM 578 C CA . TYR A 1 76 ? 13.906 10.992 -2.258 1 98.81 76 TYR A CA 1
ATOM 579 C C . TYR A 1 76 ? 13.391 12.172 -1.437 1 98.81 76 TYR A C 1
ATOM 581 O O . TYR A 1 76 ? 12.594 12.969 -1.922 1 98.81 76 TYR A O 1
ATOM 589 N N . GLY A 1 77 ? 13.734 12.188 -0.195 1 98.81 77 GLY A N 1
ATOM 590 C CA . GLY A 1 77 ? 13.297 13.289 0.643 1 98.81 77 GLY A CA 1
ATOM 591 C C . GLY A 1 77 ? 14.008 13.344 1.981 1 98.81 77 GLY A C 1
ATOM 592 O O . GLY A 1 77 ? 14.961 12.602 2.213 1 98.81 77 GLY A O 1
ATOM 593 N N . SER A 1 78 ? 13.594 14.328 2.729 1 98.88 78 SER A N 1
ATOM 594 C CA . SER A 1 78 ? 14.211 14.578 4.027 1 98.88 78 SER A CA 1
ATOM 595 C C . SER A 1 78 ? 13.164 14.688 5.125 1 98.88 78 SER A C 1
ATOM 597 O O . SER A 1 78 ? 12.023 15.078 4.867 1 98.88 78 SER A O 1
ATOM 599 N N . VAL A 1 79 ? 13.625 14.281 6.332 1 98.94 79 VAL A N 1
ATOM 600 C CA . VAL A 1 79 ? 12.828 14.547 7.527 1 98.94 79 VAL A CA 1
ATOM 601 C C . VAL A 1 79 ? 13.266 15.875 8.148 1 98.94 79 VAL A C 1
ATOM 603 O O . VAL A 1 79 ? 14.453 16.078 8.414 1 98.94 79 VAL A O 1
ATOM 606 N N . ILE A 1 80 ? 12.297 16.766 8.312 1 98.88 80 ILE A N 1
ATOM 607 C CA . ILE A 1 80 ? 12.547 18.031 8.992 1 98.88 80 ILE A CA 1
ATOM 608 C C . ILE A 1 80 ? 12.148 17.906 10.461 1 98.88 80 ILE A C 1
ATOM 610 O O . ILE A 1 80 ? 10.984 17.656 10.781 1 98.88 80 ILE A O 1
ATOM 614 N N . ASP A 1 81 ? 13.109 18.141 11.32 1 98.88 81 ASP A N 1
ATOM 615 C CA . ASP A 1 81 ? 12.867 18.047 12.758 1 98.88 81 ASP A CA 1
ATOM 616 C C . ASP A 1 81 ? 12.297 19.359 13.297 1 98.88 81 ASP A C 1
ATOM 618 O O . ASP A 1 81 ? 13 20.359 13.391 1 98.88 81 ASP A O 1
ATOM 622 N N . LEU A 1 82 ? 11.055 19.359 13.578 1 98.88 82 LEU A N 1
ATOM 623 C CA . LEU A 1 82 ? 10.367 20.453 14.242 1 98.88 82 LEU A CA 1
ATOM 624 C C . LEU A 1 82 ? 9.805 20.016 15.586 1 98.88 82 LEU A C 1
ATOM 626 O O . LEU A 1 82 ? 8.68 20.375 15.938 1 98.88 82 LEU A O 1
ATOM 630 N N . SER A 1 83 ? 10.547 19.203 16.312 1 98.5 83 SER A N 1
ATOM 631 C CA . SER A 1 83 ? 10.086 18.609 17.547 1 98.5 83 SER A CA 1
ATOM 632 C C . SER A 1 83 ? 9.922 19.641 18.656 1 98.5 83 SER A C 1
ATOM 634 O O . SER A 1 83 ? 9.375 19.359 19.719 1 98.5 83 SER A O 1
ATOM 636 N N . TYR A 1 84 ? 10.312 20.875 18.344 1 98.38 84 TYR A N 1
ATOM 637 C CA . TYR A 1 84 ? 10.094 21.953 19.297 1 98.38 84 TYR A CA 1
ATOM 638 C C . TYR A 1 84 ? 8.656 22.453 19.25 1 98.38 84 TYR A C 1
ATOM 640 O O . TYR A 1 84 ? 8.219 23.188 20.141 1 98.38 84 TYR A O 1
ATOM 648 N N . LYS A 1 85 ? 7.887 22.125 18.219 1 98.69 85 LYS A N 1
ATOM 649 C CA . LYS A 1 85 ? 6.48 22.516 18.125 1 98.69 85 LYS A CA 1
ATOM 650 C C . LYS A 1 85 ? 5.641 21.766 19.156 1 98.69 85 LYS A C 1
ATOM 652 O O . LYS A 1 85 ? 5.832 20.562 19.375 1 98.69 85 LYS A O 1
ATOM 657 N N . ARG A 1 86 ? 4.746 22.469 19.828 1 97.5 86 ARG A N 1
ATOM 658 C CA . ARG A 1 86 ? 3.834 21.875 20.812 1 97.5 86 ARG A CA 1
ATOM 659 C C . ARG A 1 86 ? 2.561 21.375 20.141 1 97.5 86 ARG A C 1
ATOM 661 O O . ARG A 1 86 ? 2.236 21.797 19.016 1 97.5 86 ARG A O 1
ATOM 668 N N . PRO A 1 87 ? 1.859 20.438 20.812 1 97.19 87 PRO A N 1
ATOM 669 C CA . PRO A 1 87 ? 0.56 20.031 20.281 1 97.19 87 PRO A CA 1
ATOM 670 C C . PRO A 1 87 ? -0.342 21.234 19.953 1 97.19 87 PRO A C 1
ATOM 672 O O . PRO A 1 87 ? -0.419 22.172 20.75 1 97.19 87 PRO A O 1
ATOM 675 N N . GLY A 1 88 ? -0.916 21.172 18.766 1 97.06 88 GLY A N 1
ATOM 676 C CA . GLY A 1 88 ? -1.87 22.188 18.359 1 97.06 88 GLY A CA 1
ATOM 677 C C . GLY A 1 88 ? -1.209 23.453 17.828 1 97.06 88 GLY A C 1
ATOM 678 O O . GLY A 1 88 ? -1.892 24.391 17.438 1 97.06 88 GLY A O 1
ATOM 679 N N . GLU A 1 89 ? 0.085 23.469 17.797 1 98.25 89 GLU A N 1
ATOM 680 C CA . GLU A 1 89 ? 0.795 24.656 17.344 1 98.25 89 GLU A CA 1
ATOM 681 C C . GLU A 1 89 ? 0.926 24.656 15.82 1 98.25 89 GLU A C 1
ATOM 683 O O . GLU A 1 89 ? 1.203 23.625 15.211 1 98.25 89 GLU A O 1
ATOM 688 N N . ALA A 1 90 ? 0.755 25.844 15.234 1 98.81 90 ALA A N 1
ATOM 689 C CA . ALA A 1 90 ? 0.911 26 13.789 1 98.81 90 ALA A CA 1
ATOM 690 C C . ALA A 1 90 ? 2.375 25.875 13.383 1 98.81 90 ALA A C 1
ATOM 692 O O . ALA A 1 90 ? 3.264 26.375 14.07 1 98.81 90 ALA A O 1
ATOM 693 N N . ILE A 1 91 ? 2.652 25.141 12.359 1 98.94 91 ILE A N 1
ATOM 694 C CA . ILE A 1 91 ? 3.914 25.172 11.625 1 98.94 91 ILE A CA 1
ATOM 695 C C . ILE A 1 91 ? 3.85 26.25 10.547 1 98.94 91 ILE A C 1
ATOM 697 O O . ILE A 1 91 ? 2.977 26.219 9.68 1 98.94 91 ILE A O 1
ATOM 701 N N . THR A 1 92 ? 4.754 27.203 10.531 1 98.88 92 THR A N 1
ATOM 702 C CA . THR A 1 92 ? 4.695 28.391 9.688 1 98.88 92 THR A CA 1
ATOM 703 C C . THR A 1 92 ? 5.73 28.297 8.57 1 98.88 92 THR A C 1
ATOM 705 O O . THR A 1 92 ? 6.586 27.422 8.57 1 98.88 92 THR A O 1
ATOM 708 N N . ALA A 1 93 ? 5.578 29.266 7.633 1 98.88 93 ALA A N 1
ATOM 709 C CA . ALA A 1 93 ? 6.578 29.375 6.578 1 98.88 93 ALA A CA 1
ATOM 710 C C . ALA A 1 93 ? 7.969 29.609 7.164 1 98.88 93 ALA A C 1
ATOM 712 O O . ALA A 1 93 ? 8.969 29.109 6.625 1 98.88 93 ALA A O 1
ATOM 713 N N . GLU A 1 94 ? 8.062 30.328 8.227 1 98.75 94 GLU A N 1
ATOM 714 C CA . GLU A 1 94 ? 9.344 30.625 8.867 1 98.75 94 GLU A CA 1
ATOM 715 C C . GLU A 1 94 ? 9.984 29.344 9.422 1 98.75 94 GLU A C 1
ATOM 717 O O . GLU A 1 94 ? 11.203 29.172 9.312 1 98.75 94 GLU A O 1
ATOM 722 N N . ASP A 1 95 ? 9.172 28.469 10.102 1 98.81 95 ASP A N 1
ATOM 723 C CA . ASP A 1 95 ? 9.688 27.188 10.586 1 98.81 95 ASP A CA 1
ATOM 724 C C . ASP A 1 95 ? 10.367 26.422 9.461 1 98.81 95 ASP A C 1
ATOM 726 O O . ASP A 1 95 ? 11.438 25.828 9.664 1 98.81 95 ASP A O 1
ATOM 730 N N . LEU A 1 96 ? 9.742 26.422 8.25 1 98.88 96 LEU A N 1
ATOM 731 C CA . LEU A 1 96 ? 10.234 25.688 7.102 1 98.88 96 LEU A CA 1
ATOM 732 C C . LEU A 1 96 ? 11.43 26.391 6.469 1 98.88 96 LEU A C 1
ATOM 734 O O . LEU A 1 96 ? 12.414 25.734 6.094 1 98.88 96 LEU A O 1
ATOM 738 N N . TRP A 1 97 ? 11.328 27.688 6.422 1 98.5 97 TRP A N 1
ATOM 739 C CA . TRP A 1 97 ? 12.406 28.484 5.828 1 98.5 97 TRP A CA 1
ATOM 740 C C . TRP A 1 97 ? 13.711 28.266 6.574 1 98.5 97 TRP A C 1
ATOM 742 O O . TRP A 1 97 ? 14.781 28.203 5.961 1 98.5 97 TRP A O 1
ATOM 752 N N . ARG A 1 98 ? 13.641 28.125 7.828 1 98.38 98 ARG A N 1
ATOM 753 C CA . ARG A 1 98 ? 14.828 27.922 8.656 1 98.38 98 ARG A CA 1
ATOM 754 C C . ARG A 1 98 ? 15.492 26.594 8.312 1 98.38 98 ARG A C 1
ATOM 756 O O . ARG A 1 98 ? 16.656 26.359 8.672 1 98.38 98 ARG A O 1
ATOM 763 N N . ARG A 1 99 ? 14.766 25.719 7.699 1 98.44 99 ARG A N 1
ATOM 764 C CA . ARG A 1 99 ? 15.297 24.422 7.293 1 98.44 99 ARG A CA 1
ATOM 765 C C . ARG A 1 99 ? 15.312 24.297 5.773 1 98.44 99 ARG A C 1
ATOM 767 O O . ARG A 1 99 ? 15.188 23.188 5.238 1 98.44 99 ARG A O 1
ATOM 774 N N . SER A 1 100 ? 15.414 25.359 5.078 1 98.5 100 SER A N 1
ATOM 775 C CA . SER A 1 100 ? 15.234 25.422 3.631 1 98.5 100 SER A CA 1
ATOM 776 C C . SER A 1 100 ? 16.234 24.516 2.914 1 98.5 100 SER A C 1
ATOM 778 O O . SER A 1 100 ? 15.977 24.062 1.799 1 98.5 100 SER A O 1
ATOM 780 N N . GLU A 1 101 ? 17.344 24.219 3.551 1 98.38 101 GLU A N 1
ATOM 781 C CA . GLU A 1 101 ? 18.375 23.359 2.949 1 98.38 101 GLU A CA 1
ATOM 782 C C . GLU A 1 101 ? 17.859 21.953 2.738 1 98.38 101 GLU A C 1
ATOM 784 O O . GLU A 1 101 ? 18.406 21.203 1.919 1 98.38 101 GLU A O 1
ATOM 789 N N . LEU A 1 102 ? 16.812 21.578 3.436 1 98.75 102 LEU A N 1
ATOM 790 C CA . LEU A 1 102 ? 16.266 20.219 3.371 1 98.75 102 LEU A CA 1
ATOM 791 C C . LEU A 1 102 ? 15.039 20.172 2.471 1 98.75 102 LEU A C 1
ATOM 793 O O . LEU A 1 102 ? 14.43 19.125 2.289 1 98.75 102 LEU A O 1
ATOM 797 N N . ILE A 1 103 ? 14.633 21.25 1.981 1 98.81 103 ILE A N 1
ATOM 798 C CA . ILE A 1 103 ? 13.43 21.375 1.166 1 98.81 103 ILE A CA 1
ATOM 799 C C . ILE A 1 103 ? 13.82 21.672 -0.282 1 98.81 103 ILE A C 1
ATOM 801 O O . ILE A 1 103 ? 14.297 22.766 -0.592 1 98.81 103 ILE A O 1
ATOM 805 N N . LYS A 1 104 ? 13.625 20.688 -1.162 1 98.62 104 LYS A N 1
ATOM 806 C CA . LYS A 1 104 ? 14.062 20.797 -2.551 1 98.62 104 LYS A CA 1
ATOM 807 C C . LYS A 1 104 ? 12.938 20.406 -3.512 1 98.62 104 LYS A C 1
ATOM 809 O O . LYS A 1 104 ? 12.109 19.562 -3.188 1 98.62 104 LYS A O 1
ATOM 814 N N . ARG A 1 105 ? 13.031 20.984 -4.691 1 98.69 105 ARG A N 1
ATOM 815 C CA . ARG A 1 105 ? 12.07 20.672 -5.746 1 98.69 105 ARG A CA 1
ATOM 816 C C . ARG A 1 105 ? 12.055 19.188 -6.055 1 98.69 105 ARG A C 1
ATOM 818 O O . ARG A 1 105 ? 13.117 18.578 -6.223 1 98.69 105 ARG A O 1
ATOM 825 N N . GLY A 1 106 ? 10.891 18.625 -6.066 1 98.75 106 GLY A N 1
ATOM 826 C CA . GLY A 1 106 ? 10.734 17.234 -6.48 1 98.75 106 GLY A CA 1
ATOM 827 C C . GLY A 1 106 ? 11.055 16.25 -5.379 1 98.75 106 GLY A C 1
ATOM 828 O O . GLY A 1 106 ? 11.039 15.031 -5.605 1 98.75 106 GLY A O 1
ATOM 829 N N . GLU A 1 107 ? 11.32 16.719 -4.172 1 98.88 107 GLU A N 1
ATOM 830 C CA . GLU A 1 107 ? 11.625 15.82 -3.061 1 98.88 107 GLU A CA 1
ATOM 831 C C . GLU A 1 107 ? 10.484 15.789 -2.043 1 98.88 107 GLU A C 1
ATOM 833 O O . GLU A 1 107 ? 9.656 16.703 -2.008 1 98.88 107 GLU A O 1
ATOM 838 N N . ALA A 1 108 ? 10.445 14.711 -1.332 1 98.94 108 ALA A N 1
ATOM 839 C CA . ALA A 1 108 ? 9.484 14.617 -0.238 1 98.94 108 ALA A CA 1
ATOM 840 C C . ALA A 1 108 ? 10 15.336 1.005 1 98.94 108 ALA A C 1
ATOM 842 O O . ALA A 1 108 ? 11.203 15.352 1.273 1 98.94 108 ALA A O 1
ATOM 843 N N . VAL A 1 109 ? 9.094 15.938 1.701 1 98.94 109 VAL A N 1
ATOM 844 C CA . VAL A 1 109 ? 9.367 16.578 2.98 1 98.94 109 VAL A CA 1
ATOM 845 C C . VAL A 1 109 ? 8.523 15.938 4.078 1 98.94 109 VAL A C 1
ATOM 847 O O . VAL A 1 109 ? 7.297 16.078 4.086 1 98.94 109 VAL A O 1
ATOM 850 N N . MET A 1 110 ? 9.188 15.242 4.984 1 98.94 110 MET A N 1
ATOM 851 C CA . MET A 1 110 ? 8.5 14.633 6.121 1 98.94 110 MET A CA 1
ATOM 852 C C . MET A 1 110 ? 8.695 15.469 7.383 1 98.94 110 MET A C 1
ATOM 854 O O . MET A 1 110 ? 9.828 15.695 7.816 1 98.94 110 MET A O 1
ATOM 858 N N . ILE A 1 111 ? 7.594 15.883 7.977 1 98.94 111 ILE A N 1
ATOM 859 C CA . ILE A 1 111 ? 7.66 16.781 9.117 1 98.94 111 ILE A CA 1
ATOM 860 C C . ILE A 1 111 ? 7.582 15.984 10.422 1 98.94 111 ILE A C 1
ATOM 862 O O . ILE A 1 111 ? 6.535 15.414 10.742 1 98.94 111 ILE A O 1
ATOM 866 N N . TYR A 1 112 ? 8.648 15.992 11.125 1 98.94 112 TYR A N 1
ATOM 867 C CA . TYR A 1 112 ? 8.695 15.328 12.43 1 98.94 112 TYR A CA 1
ATOM 868 C C . TYR A 1 112 ? 8.445 16.328 13.555 1 98.94 112 TYR A C 1
ATOM 870 O O . TYR A 1 112 ? 9.172 17.312 13.688 1 98.94 112 TYR A O 1
ATOM 878 N N . THR A 1 113 ? 7.457 16.078 14.359 1 98.88 113 THR A N 1
ATOM 879 C CA . THR A 1 113 ? 7.16 16.922 15.508 1 98.88 113 THR A CA 1
ATOM 880 C C . THR A 1 113 ? 7.191 16.109 16.797 1 98.88 113 THR A C 1
ATOM 882 O O . THR A 1 113 ? 7.086 16.672 17.891 1 98.88 113 THR A O 1
ATOM 885 N N . GLY A 1 114 ? 7.297 14.812 16.656 1 98.62 114 GLY A N 1
ATOM 886 C CA . GLY A 1 114 ? 7.219 13.93 17.797 1 98.62 114 GLY A CA 1
ATOM 887 C C . GLY A 1 114 ? 5.793 13.617 18.219 1 98.62 114 GLY A C 1
ATOM 888 O O . GLY A 1 114 ? 5.566 12.859 19.156 1 98.62 114 GLY A O 1
ATOM 889 N N . PHE A 1 115 ? 4.84 14.062 17.531 1 98.75 115 PHE A N 1
ATOM 890 C CA . PHE A 1 115 ? 3.439 13.977 17.922 1 98.75 115 PHE A CA 1
ATOM 891 C C . PHE A 1 115 ? 2.941 12.539 17.844 1 98.75 115 PHE A C 1
ATOM 893 O O . PHE A 1 115 ? 1.962 12.18 18.5 1 98.75 115 PHE A O 1
ATOM 900 N N . SER A 1 116 ? 3.566 11.734 17.031 1 97.94 116 SER A N 1
ATOM 901 C CA . SER A 1 116 ? 3.17 10.336 16.875 1 97.94 116 SER A CA 1
ATOM 902 C C . SER A 1 116 ? 3.135 9.625 18.219 1 97.94 116 SER A C 1
ATOM 904 O O . SER A 1 116 ? 2.418 8.633 18.391 1 97.94 116 SER A O 1
ATOM 906 N N . ALA A 1 117 ? 3.891 10.125 19.172 1 97.56 117 ALA A N 1
ATOM 907 C CA . ALA A 1 117 ? 3.949 9.523 20.5 1 97.56 117 ALA A CA 1
ATOM 908 C C . ALA A 1 117 ? 2.611 9.656 21.219 1 97.56 117 ALA A C 1
ATOM 910 O O . ALA A 1 117 ? 2.355 8.953 22.203 1 97.56 117 ALA A O 1
ATOM 911 N N . LYS A 1 118 ? 1.741 10.516 20.797 1 97.69 118 LYS A N 1
ATOM 912 C CA . LYS A 1 118 ? 0.448 10.758 21.422 1 97.69 118 LYS A CA 1
ATOM 913 C C . LYS A 1 118 ? -0.623 9.828 20.859 1 97.69 118 LYS A C 1
ATOM 915 O O . LYS A 1 118 ? -1.776 9.867 21.297 1 97.69 118 LYS A O 1
ATOM 920 N N . TYR A 1 119 ? -0.289 9 19.938 1 97.69 119 TYR A N 1
ATOM 921 C CA . TYR A 1 119 ? -1.248 8.094 19.297 1 97.69 119 TYR A CA 1
ATOM 922 C C . TYR A 1 119 ? -1.979 7.266 20.344 1 97.69 119 TYR A C 1
ATOM 924 O O . TYR A 1 119 ? -1.356 6.715 21.266 1 97.69 119 TYR A O 1
ATOM 932 N N . GLY A 1 120 ? -3.314 7.176 20.172 1 93.75 120 GLY A N 1
ATOM 933 C CA . GLY A 1 120 ? -4.133 6.418 21.094 1 93.75 120 GLY A CA 1
ATOM 934 C C . GLY A 1 120 ? -4.719 7.273 22.203 1 93.75 120 GLY A C 1
ATOM 935 O O . GLY A 1 120 ? -5.531 6.797 23 1 93.75 120 GLY A O 1
ATOM 936 N N . THR A 1 121 ? -4.258 8.492 22.297 1 94.88 121 THR A N 1
ATOM 937 C CA . THR A 1 121 ? -4.816 9.43 23.266 1 94.88 121 THR A CA 1
ATOM 938 C C . THR A 1 121 ? -5.859 10.328 22.594 1 94.88 121 THR A C 1
ATOM 940 O O . THR A 1 121 ? -5.93 10.414 21.375 1 94.88 121 THR A O 1
ATOM 943 N N . GLU A 1 122 ? -6.656 10.961 23.406 1 91.75 122 GLU A N 1
ATOM 944 C CA . GLU A 1 122 ? -7.625 11.93 22.906 1 91.75 122 GLU A CA 1
ATOM 945 C C . GLU A 1 122 ? -6.93 13.109 22.234 1 91.75 122 GLU A C 1
ATOM 94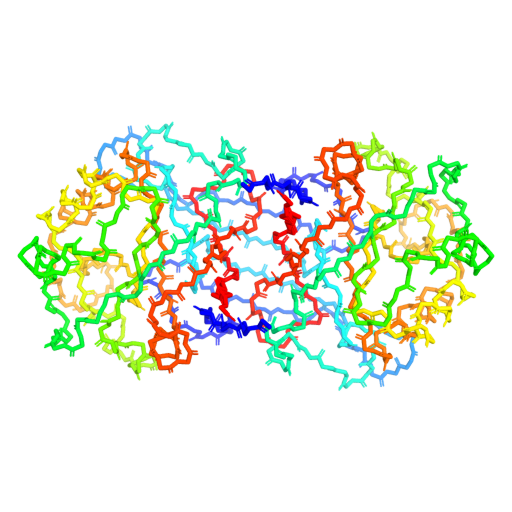7 O O . GLU A 1 122 ? -7.434 13.664 21.25 1 91.75 122 GLU A O 1
ATOM 952 N N . GLU A 1 123 ? -5.844 13.516 22.812 1 94.38 123 GLU A N 1
ATOM 953 C CA . GLU A 1 123 ? -5.082 14.641 22.281 1 94.38 123 GLU A CA 1
ATOM 954 C C . GLU A 1 123 ? -4.707 14.398 20.828 1 94.38 123 GLU A C 1
ATOM 956 O O . GLU A 1 123 ? -4.668 15.336 20.031 1 94.38 123 GLU A O 1
ATOM 961 N N . PHE A 1 124 ? -4.422 13.203 20.484 1 97.12 124 PHE A N 1
ATOM 962 C CA . PHE A 1 124 ? -4.012 12.867 19.125 1 97.12 124 PHE A CA 1
ATOM 963 C C . PHE A 1 124 ? -5.113 13.195 18.125 1 97.12 124 PHE A C 1
ATOM 965 O O . PHE A 1 124 ? -4.832 13.508 16.969 1 97.12 124 PHE A O 1
ATOM 972 N N . LEU A 1 125 ? -6.332 13.211 18.547 1 95.31 125 LEU A N 1
ATOM 973 C CA . LEU A 1 125 ? -7.48 13.336 17.641 1 95.31 125 LEU A CA 1
ATOM 974 C C . LEU A 1 125 ? -7.75 14.797 17.297 1 95.31 125 LEU A C 1
ATOM 976 O O . LEU A 1 125 ? -8.375 15.094 16.281 1 95.31 125 LEU A O 1
ATOM 980 N N . TYR A 1 126 ? -7.141 15.703 18.125 1 94.19 126 TYR A N 1
ATOM 981 C CA . TYR A 1 126 ? -7.684 17.047 17.938 1 94.19 126 TYR A CA 1
ATOM 982 C C . TYR A 1 126 ? -6.582 18.094 18 1 94.19 126 TYR A C 1
ATOM 984 O O . TYR A 1 126 ? -6.801 19.266 17.672 1 94.19 126 TYR A O 1
ATOM 992 N N . ASN A 1 127 ? -5.426 17.703 18.406 1 96.69 127 ASN A N 1
ATOM 993 C CA . ASN A 1 127 ? -4.473 18.734 18.812 1 96.69 127 ASN A CA 1
ATOM 994 C C . ASN A 1 127 ? -3.105 18.516 18.172 1 96.69 127 ASN A C 1
ATOM 996 O O . ASN A 1 127 ? -2.072 18.703 18.812 1 96.69 127 ASN A O 1
ATOM 1000 N N . TRP A 1 128 ? -3.045 18.047 16.984 1 98.19 128 TRP A N 1
ATOM 1001 C CA . TRP A 1 128 ? -1.769 17.844 16.312 1 98.19 128 TRP A CA 1
ATOM 1002 C C . TRP A 1 128 ? -1.197 19.172 15.805 1 98.19 128 TRP A C 1
ATOM 1004 O O . TRP A 1 128 ? -1.943 20.109 15.547 1 98.19 128 TRP A O 1
ATOM 1014 N N . PRO A 1 129 ? 0.182 19.297 15.766 1 98.75 129 PRO A N 1
ATOM 1015 C CA . PRO A 1 129 ? 0.756 20.406 15 1 98.75 129 PRO A CA 1
ATOM 1016 C C . PRO A 1 129 ? 0.376 20.359 13.523 1 98.75 129 PRO A C 1
ATOM 1018 O O . PRO A 1 129 ? 0.262 19.281 12.945 1 98.75 129 PRO A O 1
ATOM 1021 N N . TYR A 1 130 ? 0.18 21.516 12.922 1 98.88 130 TYR A N 1
ATOM 1022 C CA . TYR A 1 130 ? -0.375 21.547 11.57 1 98.88 130 TYR A CA 1
ATOM 1023 C C . TYR A 1 130 ? 0.265 22.656 10.742 1 98.88 130 TYR A C 1
ATOM 1025 O O . TYR A 1 130 ? 0.808 23.609 11.297 1 98.88 130 TYR A O 1
ATOM 1033 N N . LEU A 1 131 ? 0.254 22.5 9.414 1 98.94 131 LEU A N 1
ATOM 1034 C CA . LEU A 1 131 ? 0.697 23.578 8.523 1 98.94 131 LEU A CA 1
ATOM 1035 C C . LEU A 1 131 ? -0.324 24.703 8.484 1 98.94 131 LEU A C 1
ATOM 1037 O O . LEU A 1 131 ? -1.52 24.469 8.305 1 98.94 131 LEU A O 1
ATOM 1041 N N . ASP A 1 132 ? 0.129 25.891 8.664 1 98.88 132 ASP A N 1
ATOM 1042 C CA . ASP A 1 132 ? -0.75 27.016 8.375 1 98.88 132 ASP A CA 1
ATOM 1043 C C . ASP A 1 132 ? -0.706 27.391 6.898 1 98.88 132 ASP A C 1
ATOM 1045 O O . ASP A 1 132 ? -0.037 26.719 6.105 1 98.88 132 ASP A O 1
ATOM 1049 N N . ARG A 1 133 ? -1.46 28.406 6.488 1 98.88 133 ARG A N 1
ATOM 1050 C CA . ARG A 1 133 ? -1.542 28.812 5.09 1 98.88 133 ARG A CA 1
ATOM 1051 C C . ARG A 1 133 ? -0.162 29.156 4.535 1 98.88 133 ARG A C 1
ATOM 1053 O O . ARG A 1 133 ? 0.174 28.766 3.414 1 98.88 133 ARG A O 1
ATOM 1060 N N . GLY A 1 134 ? 0.622 29.859 5.312 1 98.94 134 GLY A N 1
ATOM 1061 C CA . GLY A 1 134 ? 1.95 30.25 4.871 1 98.94 134 GLY A CA 1
ATOM 1062 C C . GLY A 1 134 ? 2.871 29.078 4.609 1 98.94 134 GLY A C 1
ATOM 1063 O O . GLY A 1 134 ? 3.631 29.078 3.641 1 98.94 134 GLY A O 1
ATOM 1064 N N . ALA A 1 135 ? 2.859 28.094 5.469 1 98.94 135 ALA A N 1
ATOM 1065 C CA . ALA A 1 135 ? 3.67 26.891 5.277 1 98.94 135 ALA A CA 1
ATOM 1066 C C . ALA A 1 135 ? 3.252 26.141 4.016 1 98.94 135 ALA A C 1
ATOM 1068 O O . ALA A 1 135 ? 4.102 25.656 3.27 1 98.94 135 ALA A O 1
ATOM 1069 N N . ALA A 1 136 ? 1.943 26.047 3.789 1 98.94 136 ALA A N 1
ATOM 1070 C CA . ALA A 1 136 ? 1.45 25.406 2.57 1 98.94 136 ALA A CA 1
ATOM 1071 C C . ALA A 1 136 ? 1.938 26.141 1.329 1 98.94 136 ALA A C 1
ATOM 1073 O O . ALA A 1 136 ? 2.389 25.531 0.363 1 98.94 136 ALA A O 1
ATOM 1074 N N . ASP A 1 137 ? 1.828 27.469 1.389 1 98.94 137 ASP A N 1
ATOM 1075 C CA . ASP A 1 137 ? 2.324 28.281 0.279 1 98.94 137 ASP A CA 1
ATOM 1076 C C . ASP A 1 137 ? 3.807 28.016 0.025 1 98.94 137 ASP A C 1
ATOM 1078 O O . ASP A 1 137 ? 4.227 27.859 -1.124 1 98.94 137 ASP A O 1
ATOM 1082 N N . TYR A 1 138 ? 4.574 27.953 1.061 1 98.94 138 TYR A N 1
ATOM 1083 C CA . TYR A 1 138 ? 6.02 27.766 0.958 1 98.94 138 TYR A CA 1
ATOM 1084 C C . TYR A 1 138 ? 6.352 26.438 0.278 1 98.94 138 TYR A C 1
ATOM 1086 O O . TYR A 1 138 ? 7.168 26.406 -0.647 1 98.94 138 TYR A O 1
ATOM 1094 N N . LEU A 1 139 ? 5.754 25.391 0.696 1 98.94 139 LEU A N 1
ATOM 1095 C CA . LEU A 1 139 ? 6.02 24.078 0.144 1 98.94 139 LEU A CA 1
ATOM 1096 C C . LEU A 1 139 ? 5.551 23.984 -1.305 1 98.94 139 LEU A C 1
ATOM 1098 O O . LEU A 1 139 ? 6.207 23.359 -2.139 1 98.94 139 LEU A O 1
ATOM 1102 N N . ALA A 1 140 ? 4.34 24.547 -1.577 1 98.94 140 ALA A N 1
ATOM 1103 C CA . ALA A 1 140 ? 3.826 24.562 -2.943 1 98.94 140 ALA A CA 1
ATOM 1104 C C . ALA A 1 140 ? 4.773 25.312 -3.879 1 98.94 140 ALA A C 1
ATOM 1106 O O . ALA A 1 140 ? 5.055 24.859 -4.988 1 98.94 140 ALA A O 1
ATOM 1107 N N . GLU A 1 141 ? 5.219 26.453 -3.418 1 98.81 141 GLU A N 1
ATOM 1108 C CA . GLU A 1 141 ? 6.137 27.25 -4.215 1 98.81 141 GLU A CA 1
ATOM 1109 C C . GLU A 1 141 ? 7.461 26.531 -4.434 1 98.81 141 GLU A C 1
ATOM 1111 O O . GLU A 1 141 ? 8.07 26.656 -5.496 1 98.81 141 GLU A O 1
ATOM 1116 N N . ALA A 1 142 ? 7.914 25.828 -3.42 1 98.81 142 ALA A N 1
ATOM 1117 C CA . ALA A 1 142 ? 9.141 25.031 -3.529 1 98.81 142 ALA A CA 1
ATOM 1118 C C . ALA A 1 142 ? 8.953 23.844 -4.457 1 98.81 142 ALA A C 1
ATOM 1120 O O . ALA A 1 142 ? 9.922 23.219 -4.883 1 98.81 142 ALA A O 1
ATOM 1121 N N . ARG A 1 143 ? 7.703 23.5 -4.758 1 98.75 143 ARG A N 1
ATOM 1122 C CA . ARG A 1 143 ? 7.336 22.406 -5.66 1 98.75 143 ARG A CA 1
ATOM 1123 C C . ARG A 1 143 ? 7.867 21.078 -5.16 1 98.75 143 ARG A C 1
ATOM 1125 O O . ARG A 1 143 ? 8.469 20.312 -5.918 1 98.75 143 ARG A O 1
ATOM 1132 N N . VAL A 1 144 ? 7.738 20.844 -3.881 1 98.94 144 VAL A N 1
ATOM 1133 C CA . VAL A 1 144 ? 8.117 19.547 -3.334 1 98.94 144 VAL A CA 1
ATOM 1134 C C . VAL A 1 144 ? 7.188 18.469 -3.881 1 98.94 144 VAL A C 1
ATOM 1136 O O . VAL A 1 144 ? 6.094 18.766 -4.359 1 98.94 144 VAL A O 1
ATOM 1139 N N . ALA A 1 145 ? 7.629 17.234 -3.889 1 98.94 145 ALA A N 1
ATOM 1140 C CA . ALA A 1 145 ? 6.844 16.125 -4.418 1 98.94 145 ALA A CA 1
ATOM 1141 C C . ALA A 1 145 ? 5.703 15.766 -3.471 1 98.94 145 ALA A C 1
ATOM 1143 O O . ALA A 1 145 ? 4.602 15.422 -3.914 1 98.94 145 ALA A O 1
ATOM 1144 N N . ALA A 1 146 ? 6.004 15.812 -2.186 1 98.94 146 ALA A N 1
ATOM 1145 C CA . ALA A 1 146 ? 5.059 15.383 -1.161 1 98.94 146 ALA A CA 1
ATOM 1146 C C . ALA A 1 146 ? 5.406 15.984 0.198 1 98.94 146 ALA A C 1
ATOM 1148 O O . ALA A 1 146 ? 6.547 16.375 0.435 1 98.94 146 ALA A O 1
ATOM 1149 N N . VAL A 1 147 ? 4.41 16.078 0.995 1 99 147 VAL A N 1
ATOM 1150 C CA . VAL A 1 147 ? 4.605 16.453 2.395 1 99 147 VAL A CA 1
ATOM 1151 C C . VAL A 1 147 ? 3.924 15.43 3.299 1 99 147 VAL A C 1
ATOM 1153 O O . VAL A 1 147 ? 2.766 15.062 3.072 1 99 147 VAL A O 1
ATOM 1156 N N . GLY A 1 148 ? 4.652 14.906 4.277 1 98.94 148 GLY A N 1
ATOM 1157 C CA . GLY A 1 148 ? 4.129 13.977 5.262 1 98.94 148 GLY A CA 1
ATOM 1158 C C . GLY A 1 148 ? 4.078 14.555 6.664 1 98.94 148 GLY A C 1
ATOM 1159 O O . GLY A 1 148 ? 4.988 15.273 7.074 1 98.94 148 GLY A O 1
ATOM 1160 N N . VAL A 1 149 ? 3.014 14.266 7.371 1 98.94 149 VAL A N 1
ATOM 1161 C CA . VAL A 1 149 ? 2.85 14.758 8.734 1 98.94 149 VAL A CA 1
ATOM 1162 C C . VAL A 1 149 ? 2.43 13.609 9.648 1 98.94 149 VAL A C 1
ATOM 1164 O O . VAL A 1 149 ? 1.889 12.602 9.188 1 98.94 149 VAL A O 1
ATOM 1167 N N . GLU A 1 150 ? 2.588 13.773 10.93 1 98.75 150 GLU A N 1
ATOM 1168 C CA . GLU A 1 150 ? 2.309 12.734 11.914 1 98.75 150 GLU A CA 1
ATOM 1169 C C . GLU A 1 150 ? 0.852 12.781 12.367 1 98.75 150 GLU A C 1
ATOM 1171 O O . GLU A 1 150 ? 0.315 11.781 12.852 1 98.75 150 GLU A O 1
ATOM 1176 N N . GLY A 1 151 ? 0.237 13.914 12.242 1 98.12 151 GLY A N 1
ATOM 1177 C CA . GLY A 1 151 ? -1.102 14.117 12.766 1 98.12 151 GLY A CA 1
ATOM 1178 C C . GLY A 1 151 ? -2.193 13.594 11.852 1 98.12 151 GLY A C 1
ATOM 1179 O O . GLY A 1 151 ? -1.905 13.031 10.797 1 98.12 151 GLY A O 1
ATOM 1180 N N . MET A 1 152 ? -3.471 13.805 12.234 1 97.44 152 MET A N 1
ATOM 1181 C CA . MET A 1 152 ? -4.652 13.305 11.539 1 97.44 152 MET A CA 1
ATOM 1182 C C . MET A 1 152 ? -4.836 14.016 10.203 1 97.44 152 MET A C 1
ATOM 1184 O O . MET A 1 152 ? -5.48 13.484 9.297 1 97.44 152 MET A O 1
ATOM 1188 N N . SER A 1 153 ? -4.281 15.172 10.141 1 98.44 153 SER A N 1
ATOM 1189 C CA . SER A 1 153 ? -4.43 16 8.953 1 98.44 153 SER A CA 1
ATOM 1190 C C . SER A 1 153 ? -3.254 16.953 8.789 1 98.44 153 SER A C 1
ATOM 1192 O O . SER A 1 153 ? -2.631 17.359 9.773 1 98.44 153 SER A O 1
ATOM 1194 N N . VAL A 1 154 ? -3.01 17.297 7.566 1 98.94 154 VAL A N 1
ATOM 1195 C CA . VAL A 1 154 ? -1.937 18.234 7.258 1 98.94 154 VAL A CA 1
ATOM 1196 C C . VAL A 1 154 ? -2.312 19.641 7.75 1 98.94 154 VAL A C 1
ATOM 1198 O O . VAL A 1 154 ? -1.438 20.438 8.086 1 98.94 154 VAL A O 1
ATOM 1201 N N . ALA A 1 155 ? -3.605 19.859 7.832 1 98.69 155 ALA A N 1
ATOM 1202 C CA . ALA A 1 155 ? -4.137 21.109 8.375 1 98.69 155 ALA A CA 1
ATOM 1203 C C . ALA A 1 155 ? -4.637 20.906 9.805 1 98.69 155 ALA A C 1
ATOM 1205 O O . ALA A 1 155 ? -4.629 19.797 10.328 1 98.69 155 ALA A O 1
ATOM 1206 N N . GLY A 1 156 ? -5.016 22.016 10.469 1 97.81 156 GLY A N 1
ATOM 1207 C CA . GLY A 1 156 ? -5.492 21.922 11.844 1 97.81 156 GLY A CA 1
ATOM 1208 C C . GLY A 1 156 ? -6.926 21.438 11.945 1 97.81 156 GLY A C 1
ATOM 1209 O O . GLY A 1 156 ? -7.629 21.344 10.938 1 97.81 156 GLY A O 1
ATOM 1210 N N . TYR A 1 157 ? -7.371 21.125 13.18 1 97.69 157 TYR A N 1
ATOM 1211 C CA . TYR A 1 157 ? -8.711 20.625 13.438 1 97.69 157 TYR A CA 1
ATOM 1212 C C . TYR A 1 157 ? -9.75 21.734 13.336 1 97.69 157 TYR A C 1
ATOM 1214 O O . TYR A 1 157 ? -9.719 22.688 14.125 1 97.69 157 TYR A O 1
ATOM 1222 N N . PRO A 1 158 ? -10.703 21.641 12.438 1 97.06 158 PRO A N 1
ATOM 1223 C CA . PRO A 1 158 ? -11.688 22.703 12.25 1 97.06 158 PRO A CA 1
ATOM 1224 C C . PRO A 1 158 ? -12.953 22.5 13.078 1 97.06 158 PRO A C 1
ATOM 1226 O O . PRO A 1 158 ? -13.875 23.312 13.016 1 97.06 158 PRO A O 1
ATOM 1229 N N . GLY A 1 159 ? -12.953 21.422 13.875 1 94.69 159 GLY A N 1
ATOM 1230 C CA . GLY A 1 159 ? -14.211 21.031 14.492 1 94.69 159 GLY A CA 1
ATOM 1231 C C . GLY A 1 159 ? -15.109 20.25 13.562 1 94.69 159 GLY A C 1
ATOM 1232 O O . GLY A 1 159 ? -15.062 20.422 12.344 1 94.69 159 GLY A O 1
ATOM 1233 N N . VAL A 1 160 ? -15.766 19.312 14.086 1 91.69 160 VAL A N 1
ATOM 1234 C CA . VAL A 1 160 ? -16.734 18.516 13.352 1 91.69 160 VAL A CA 1
ATOM 1235 C C . VAL A 1 160 ? -18.078 18.516 14.102 1 91.69 160 VAL A C 1
ATOM 1237 O O . VAL A 1 160 ? -18.094 18.422 15.328 1 91.69 160 VAL A O 1
ATOM 1240 N N . GLN A 1 161 ? -19.109 18.781 13.367 1 88.69 161 GLN A N 1
ATOM 1241 C CA . GLN A 1 161 ? -20.422 18.734 13.992 1 88.69 161 GLN A CA 1
ATOM 1242 C C . GLN A 1 161 ? -20.625 17.422 14.766 1 88.69 161 GLN A C 1
ATOM 1244 O O . GLN A 1 161 ? -20.312 16.344 14.25 1 88.69 161 GLN A O 1
ATOM 1249 N N . GLY A 1 162 ? -21.031 17.531 15.922 1 88.88 162 GLY A N 1
ATOM 1250 C CA . GLY A 1 162 ? -21.266 16.359 16.75 1 88.88 162 GLY A CA 1
ATOM 1251 C C . GLY A 1 162 ? -20.078 15.969 17.594 1 88.88 162 GLY A C 1
ATOM 1252 O O . GLY A 1 162 ? -20.172 15.055 18.422 1 88.88 162 GLY A O 1
ATOM 1253 N N . PHE A 1 163 ? -19.031 16.656 17.406 1 88.06 163 PHE A N 1
ATOM 1254 C CA . PHE A 1 163 ? -17.828 16.438 18.188 1 88.06 163 PHE A CA 1
ATOM 1255 C C . PHE A 1 163 ? -17.469 17.688 18.984 1 88.06 163 PHE A C 1
ATOM 1257 O O . PHE A 1 163 ? -17.141 18.719 18.391 1 88.06 163 PHE A O 1
ATOM 1264 N N . PRO A 1 164 ? -17.5 17.562 20.234 1 85.94 164 PRO A N 1
ATOM 1265 C CA . PRO A 1 164 ? -17.531 18.75 21.094 1 85.94 164 PRO A CA 1
ATOM 1266 C C . PRO A 1 164 ? -16.156 19.391 21.25 1 85.94 164 PRO A C 1
ATOM 1268 O O . PRO A 1 164 ? -16.031 20.453 21.859 1 85.94 164 PRO A O 1
ATOM 1271 N N . TYR A 1 165 ? -15.148 18.875 20.797 1 90.62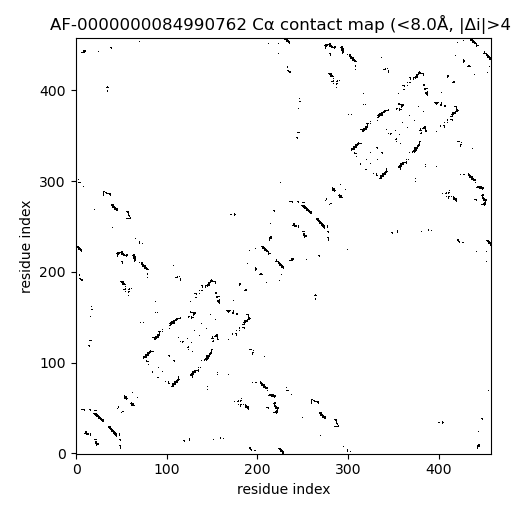 165 TYR A N 1
ATOM 1272 C CA . TYR A 1 165 ? -13.844 19.5 20.953 1 90.62 165 TYR A CA 1
ATOM 1273 C C . TYR A 1 165 ? -13.766 20.797 20.156 1 90.62 165 TYR A C 1
ATOM 1275 O O . TYR A 1 165 ? -14.234 20.875 19.016 1 90.62 165 TYR A O 1
ATOM 1283 N N . PRO A 1 166 ? -13.203 21.828 20.734 1 92.88 166 PRO A N 1
ATOM 1284 C CA . PRO A 1 166 ? -13.164 23.125 20.062 1 92.88 166 PRO A CA 1
ATOM 1285 C C . PRO A 1 166 ? -12.25 23.109 18.828 1 92.88 166 PRO A C 1
ATOM 1287 O O . PRO A 1 166 ? -11.195 22.469 18.844 1 92.88 166 PRO A O 1
ATOM 1290 N N . PRO A 1 167 ? -12.656 23.875 17.828 1 95.88 167 PRO A N 1
ATOM 1291 C CA . PRO A 1 167 ? -11.789 23.984 16.656 1 95.88 167 PRO A CA 1
ATOM 1292 C C . PRO A 1 167 ? -10.461 24.672 16.953 1 95.88 167 PRO A C 1
ATOM 1294 O O . PRO A 1 167 ? -10.398 25.547 17.812 1 95.88 167 PRO A O 1
ATOM 1297 N N . ARG A 1 168 ? -9.43 24.219 16.234 1 95.06 168 ARG A N 1
ATOM 1298 C CA . ARG A 1 168 ? -8.125 24.859 16.297 1 95.06 168 ARG A CA 1
ATOM 1299 C C . ARG A 1 168 ? -7.961 25.875 15.172 1 95.06 168 ARG A C 1
ATOM 1301 O O . ARG A 1 168 ? -7.242 26.875 15.328 1 95.06 168 ARG A O 1
ATOM 1308 N N . VAL A 1 169 ? -8.602 25.609 14.078 1 98.06 169 VAL A N 1
ATOM 1309 C CA . VAL A 1 169 ? -8.523 26.453 12.891 1 98.06 169 VAL A CA 1
ATOM 1310 C C . VAL A 1 169 ? -9.906 26.562 12.242 1 98.06 169 VAL A C 1
ATOM 1312 O O . VAL A 1 169 ? -10.836 25.844 12.633 1 98.06 169 VAL A O 1
ATOM 1315 N N . SER A 1 170 ? -10.031 27.5 11.297 1 98.06 170 SER A N 1
ATOM 1316 C CA . SER A 1 170 ? -11.289 27.609 10.562 1 98.06 170 SER A CA 1
ATOM 1317 C C . SER A 1 170 ? -11.398 26.531 9.492 1 98.06 170 SER A C 1
ATOM 1319 O O . SER A 1 170 ? -10.391 25.984 9.047 1 98.06 170 SER A O 1
ATOM 1321 N N . LYS A 1 171 ? -12.609 26.266 9.078 1 97.38 171 LYS A N 1
ATOM 1322 C CA . LYS A 1 171 ? -12.836 25.359 7.969 1 97.38 171 LYS A CA 1
ATOM 1323 C C . LYS A 1 171 ? -12.141 25.844 6.699 1 97.38 171 LYS A C 1
ATOM 1325 O O . LYS A 1 171 ? -11.648 25.031 5.91 1 97.38 171 LYS A O 1
ATOM 1330 N N . ASP A 1 172 ? -12.148 27.094 6.539 1 98.62 172 ASP A N 1
ATOM 1331 C CA . ASP A 1 172 ? -11.516 27.672 5.355 1 98.62 172 ASP A CA 1
ATOM 1332 C C . ASP A 1 172 ? -10.008 27.438 5.383 1 98.62 172 ASP A C 1
ATOM 1334 O O . ASP A 1 172 ? -9.383 27.25 4.336 1 98.62 172 ASP A O 1
ATOM 1338 N N . ASP A 1 173 ? -9.359 27.516 6.539 1 98.75 173 ASP A N 1
ATOM 1339 C CA . ASP A 1 173 ? -7.934 27.234 6.656 1 98.75 173 ASP A CA 1
ATOM 1340 C C . ASP A 1 173 ? -7.621 25.797 6.238 1 98.75 173 ASP A C 1
ATOM 1342 O O . ASP A 1 173 ? -6.625 25.547 5.555 1 98.75 173 ASP A O 1
ATOM 1346 N N . VAL A 1 174 ? -8.484 24.891 6.648 1 98.75 174 VAL A N 1
ATOM 1347 C CA . VAL A 1 174 ? -8.297 23.484 6.281 1 98.75 174 VAL A CA 1
ATOM 1348 C C . VAL A 1 174 ? -8.391 23.328 4.766 1 98.75 174 VAL A C 1
ATOM 1350 O O . VAL A 1 174 ? -7.535 22.703 4.145 1 98.75 174 VAL A O 1
ATOM 1353 N N . ALA A 1 175 ? -9.438 23.938 4.219 1 98.81 175 ALA A N 1
ATOM 1354 C CA . ALA A 1 175 ? -9.641 23.859 2.773 1 98.81 175 ALA A CA 1
ATOM 1355 C C . ALA A 1 175 ? -8.461 24.484 2.023 1 98.81 175 ALA A C 1
ATOM 1357 O O . ALA A 1 175 ? -7.973 23.906 1.047 1 98.81 175 ALA A O 1
ATOM 1358 N N . TYR A 1 176 ? -8.047 25.578 2.488 1 98.88 176 TYR A N 1
ATOM 1359 C CA . TYR A 1 176 ? -6.969 26.297 1.813 1 98.88 176 TYR A CA 1
ATOM 1360 C C . TYR A 1 176 ? -5.691 25.469 1.79 1 98.88 176 TYR A C 1
ATOM 1362 O O . TYR A 1 176 ? -5.07 25.312 0.738 1 98.88 176 TYR A O 1
ATOM 1370 N N . VAL A 1 177 ? -5.238 24.953 2.92 1 98.94 177 VAL A N 1
ATOM 1371 C CA . VAL A 1 177 ? -3.986 24.203 3.037 1 98.94 177 VAL A CA 1
ATOM 1372 C C . VAL A 1 177 ? -4.02 22.984 2.119 1 98.94 177 VAL A C 1
ATOM 1374 O O . VAL A 1 177 ? -3.102 22.781 1.322 1 98.94 177 VAL A O 1
ATOM 1377 N N . HIS A 1 178 ? -5.09 22.219 2.197 1 98.94 178 HIS A N 1
ATOM 1378 C CA . HIS A 1 178 ? -5.203 21.047 1.337 1 98.94 178 HIS A CA 1
ATOM 1379 C C . HIS A 1 178 ? -5.246 21.453 -0.134 1 98.94 178 HIS A C 1
ATOM 1381 O O . HIS A 1 178 ? -4.508 20.891 -0.953 1 98.94 178 HIS A O 1
ATOM 1387 N N . TYR A 1 179 ? -6.102 22.422 -0.42 1 98.94 179 TYR A N 1
ATOM 1388 C CA . TYR A 1 179 ? -6.266 22.844 -1.808 1 98.94 179 TYR A CA 1
ATOM 1389 C C . TYR A 1 179 ? -4.945 23.344 -2.381 1 98.94 179 TYR A C 1
ATOM 1391 O O . TYR A 1 179 ? -4.555 22.969 -3.486 1 98.94 179 TYR A O 1
ATOM 1399 N N . LYS A 1 180 ? -4.254 24.203 -1.661 1 98.94 180 LYS A N 1
ATOM 1400 C CA . LYS A 1 180 ? -3.004 24.781 -2.137 1 98.94 180 LYS A CA 1
ATOM 1401 C C . LYS A 1 180 ? -1.972 23.703 -2.439 1 98.94 180 LYS A C 1
ATOM 1403 O O . LYS A 1 180 ? -1.38 23.688 -3.52 1 98.94 180 LYS A O 1
ATOM 1408 N N . LEU A 1 181 ? -1.749 22.797 -1.525 1 98.94 181 LEU A N 1
ATOM 1409 C CA . LEU A 1 181 ? -0.77 21.734 -1.718 1 98.94 181 LEU A CA 1
ATOM 1410 C C . LEU A 1 181 ? -1.166 20.844 -2.883 1 98.94 181 LEU A C 1
ATOM 1412 O O . LEU A 1 181 ? -0.405 20.688 -3.842 1 98.94 181 LEU A O 1
ATOM 1416 N N . LEU A 1 182 ? -2.377 20.375 -2.885 1 98.94 182 LEU A N 1
ATOM 1417 C CA . LEU A 1 182 ? -2.807 19.344 -3.824 1 98.94 182 LEU A CA 1
ATOM 1418 C C . LEU A 1 182 ? -2.957 19.922 -5.23 1 98.94 182 LEU A C 1
ATOM 1420 O O . LEU A 1 182 ? -2.65 19.25 -6.215 1 98.94 182 LEU A O 1
ATOM 1424 N N . SER A 1 183 ? -3.471 21.125 -5.332 1 98.81 183 SER A N 1
ATOM 1425 C CA . SER A 1 183 ? -3.623 21.719 -6.648 1 98.81 183 SER A CA 1
ATOM 1426 C C . SER A 1 183 ? -2.268 22.062 -7.258 1 98.81 183 SER A C 1
ATOM 1428 O O . SER A 1 183 ? -2.152 22.25 -8.469 1 98.81 183 SER A O 1
ATOM 1430 N N . SER A 1 184 ? -1.222 22.203 -6.414 1 98.75 184 SER A N 1
ATOM 1431 C CA . SER A 1 184 ? 0.121 22.516 -6.895 1 98.75 184 SER A CA 1
ATOM 1432 C C . SER A 1 184 ? 0.902 21.25 -7.203 1 98.75 184 SER A C 1
ATOM 1434 O O . SER A 1 184 ? 2.084 21.312 -7.547 1 98.75 184 SER A O 1
ATOM 1436 N N . GLY A 1 185 ? 0.279 20.109 -7 1 98.44 185 GLY A N 1
ATOM 1437 C CA . GLY A 1 185 ? 0.908 18.844 -7.328 1 98.44 185 GLY A CA 1
ATOM 1438 C C . GLY A 1 185 ? 1.646 18.219 -6.156 1 98.44 185 GLY A C 1
ATOM 1439 O O . GLY A 1 185 ? 2.334 17.203 -6.312 1 98.44 185 GLY A O 1
ATOM 1440 N N . VAL A 1 186 ? 1.562 18.828 -4.969 1 98.94 186 VAL A N 1
ATOM 1441 C CA . VAL A 1 186 ? 2.182 18.266 -3.771 1 98.94 186 VAL A CA 1
ATOM 1442 C C . VAL A 1 186 ? 1.279 17.188 -3.174 1 98.94 186 VAL A C 1
ATOM 1444 O O . VAL A 1 186 ? 0.151 17.469 -2.768 1 98.94 186 VAL A O 1
ATOM 1447 N N . ILE A 1 187 ? 1.726 15.969 -3.127 1 98.94 187 ILE A N 1
ATOM 1448 C CA . ILE A 1 187 ? 0.974 14.875 -2.508 1 98.94 187 ILE A CA 1
ATOM 1449 C C . ILE A 1 187 ? 1.045 15.008 -0.987 1 98.94 187 ILE A C 1
ATOM 1451 O O . ILE A 1 187 ? 2.084 15.375 -0.436 1 98.94 187 ILE A O 1
ATOM 1455 N N . VAL A 1 188 ? -0.067 14.734 -0.338 1 99 188 VAL A N 1
ATOM 1456 C CA . VAL A 1 188 ? -0.117 14.844 1.116 1 99 188 VAL A CA 1
ATOM 1457 C C . VAL A 1 188 ? -0.185 13.445 1.737 1 99 188 VAL A C 1
ATOM 1459 O O . VAL A 1 188 ? -0.969 12.602 1.299 1 99 188 VAL A O 1
ATOM 1462 N N . ILE A 1 189 ? 0.651 13.195 2.738 1 99 189 ILE A N 1
ATOM 1463 C CA . ILE A 1 189 ? 0.656 11.953 3.512 1 99 189 ILE A CA 1
ATOM 1464 C C . ILE A 1 189 ? 0.339 12.258 4.973 1 99 189 ILE A C 1
ATOM 1466 O O . ILE A 1 189 ? 1.004 13.094 5.602 1 99 189 ILE A O 1
ATOM 1470 N N . GLU A 1 190 ? -0.649 11.602 5.496 1 98.94 190 GLU A N 1
ATOM 1471 C CA . GLU A 1 190 ? -1.077 11.883 6.863 1 98.94 190 GLU A CA 1
ATOM 1472 C C . GLU A 1 190 ? -0.947 10.648 7.75 1 98.94 190 GLU A C 1
ATOM 1474 O O . GLU A 1 190 ? -0.976 9.516 7.254 1 98.94 190 GLU A O 1
ATOM 1479 N N . ASN A 1 191 ? -0.789 10.859 9.047 1 98.75 191 ASN A N 1
ATOM 1480 C CA . ASN A 1 191 ? -0.727 9.812 10.07 1 98.75 191 ASN A CA 1
ATOM 1481 C C . ASN A 1 191 ? 0.537 8.969 9.93 1 98.75 191 ASN A C 1
ATOM 1483 O O . ASN A 1 191 ? 0.497 7.75 10.109 1 98.75 191 ASN A O 1
ATOM 1487 N N . VAL A 1 192 ? 1.664 9.609 9.562 1 98.81 192 VAL A N 1
ATOM 1488 C CA . VAL A 1 192 ? 2.922 8.867 9.484 1 98.81 192 VAL A CA 1
ATOM 1489 C C . VAL A 1 192 ? 3.508 8.711 10.891 1 98.81 192 VAL A C 1
ATOM 1491 O O . VAL A 1 192 ? 3.24 9.516 11.781 1 98.81 192 VAL A O 1
ATOM 1494 N N . THR A 1 193 ? 4.285 7.668 11.07 1 98.88 193 THR A N 1
ATOM 1495 C CA . THR A 1 193 ? 4.969 7.414 12.336 1 98.88 193 THR A CA 1
ATOM 1496 C C . THR A 1 193 ? 6.43 7.039 12.094 1 98.88 193 THR A C 1
ATOM 1498 O O . THR A 1 193 ? 6.871 6.957 10.945 1 98.88 193 THR A O 1
ATOM 1501 N N . ASN A 1 194 ? 7.219 7.012 13.125 1 98.88 194 ASN A N 1
ATOM 1502 C CA . ASN A 1 194 ? 8.594 6.516 13.148 1 98.88 194 ASN A CA 1
ATOM 1503 C C . ASN A 1 194 ? 9.523 7.418 12.352 1 98.88 194 ASN A C 1
ATOM 1505 O O . ASN A 1 194 ? 10.523 6.953 11.789 1 98.88 194 ASN A O 1
ATOM 1509 N N . LEU A 1 195 ? 9.211 8.703 12.242 1 98.94 195 LEU A N 1
ATOM 1510 C CA . LEU A 1 195 ? 10.109 9.633 11.578 1 98.94 195 LEU A CA 1
ATOM 1511 C C . LEU A 1 195 ? 11.375 9.859 12.406 1 98.94 195 LEU A C 1
ATOM 1513 O O . LEU A 1 195 ? 12.43 10.172 11.859 1 98.94 195 LEU A O 1
ATOM 1517 N N . ASP A 1 196 ? 11.266 9.68 13.703 1 98.81 196 ASP A N 1
ATOM 1518 C CA . ASP A 1 196 ? 12.438 9.742 14.578 1 98.81 196 ASP A CA 1
ATOM 1519 C C . ASP A 1 196 ? 13.469 8.688 14.195 1 98.81 196 ASP A C 1
ATOM 1521 O O . ASP A 1 196 ? 14.672 8.914 14.305 1 98.81 196 ASP A O 1
ATOM 1525 N N . LYS A 1 197 ? 12.977 7.535 13.742 1 98.81 197 LYS A N 1
ATOM 1526 C CA . LYS A 1 197 ? 13.891 6.477 13.32 1 98.81 197 LYS A CA 1
ATOM 1527 C C . LYS A 1 197 ? 14.617 6.855 12.023 1 98.81 197 LYS A C 1
ATOM 1529 O O . LYS A 1 197 ? 15.781 6.5 11.828 1 98.81 197 LYS A O 1
ATOM 1534 N N . VAL A 1 198 ? 13.922 7.574 11.102 1 98.88 198 VAL A N 1
ATOM 1535 C CA . VAL A 1 198 ? 14.594 8.039 9.891 1 98.88 198 VAL A CA 1
ATOM 1536 C C . VAL A 1 198 ? 15.711 9.016 10.266 1 98.88 198 VAL A C 1
ATOM 1538 O O . VAL A 1 198 ? 16.797 8.969 9.688 1 98.88 198 VAL A O 1
ATOM 1541 N N . LEU A 1 199 ? 15.445 9.891 11.219 1 98.88 199 LEU A N 1
ATOM 1542 C CA . LEU A 1 199 ? 16.438 10.844 11.688 1 98.88 199 LEU A CA 1
ATOM 1543 C C . LEU A 1 199 ? 17.641 10.125 12.297 1 98.88 199 LEU A C 1
ATOM 1545 O O . LEU A 1 199 ? 18.781 10.414 11.953 1 98.88 199 LEU A O 1
ATOM 1549 N N . SER A 1 200 ? 17.375 9.133 13.125 1 98.62 200 SER A N 1
ATOM 1550 C CA . SER A 1 200 ? 18.438 8.531 13.922 1 98.62 200 SER A CA 1
ATOM 1551 C C . SER A 1 200 ? 19.156 7.434 13.148 1 98.62 200 SER A C 1
ATOM 1553 O O . SER A 1 200 ? 20.375 7.266 13.281 1 98.62 200 SER A O 1
ATOM 1555 N N . GLU A 1 201 ? 18.391 6.723 12.289 1 98.38 201 GLU A N 1
ATOM 1556 C CA . GLU A 1 201 ? 18.969 5.52 11.688 1 98.38 201 GLU A CA 1
ATOM 1557 C C . GLU A 1 201 ? 19.344 5.758 10.234 1 98.38 201 GLU A C 1
ATOM 1559 O O . GLU A 1 201 ? 20.156 5.027 9.672 1 98.38 201 GLU A O 1
ATOM 1564 N N . CYS A 1 202 ? 18.75 6.762 9.547 1 98 202 CYS A N 1
ATOM 1565 C CA . CYS A 1 202 ? 19.016 7.012 8.141 1 98 202 CYS A CA 1
ATOM 1566 C C . CYS A 1 202 ? 19.719 8.352 7.945 1 98 202 CYS A C 1
ATOM 1568 O O . CYS A 1 202 ? 20 8.758 6.816 1 98 202 CYS A O 1
ATOM 1570 N N . GLY A 1 203 ? 19.938 9.125 8.953 1 98.12 203 GLY A N 1
ATOM 1571 C CA . GLY A 1 203 ? 20.562 10.43 8.844 1 98.12 203 GLY A CA 1
ATOM 1572 C C . GLY A 1 203 ? 19.609 11.5 8.336 1 98.12 203 GLY A C 1
ATOM 1573 O O . GLY A 1 203 ? 20.047 12.531 7.82 1 98.12 203 GLY A O 1
ATOM 1574 N N . GLY A 1 204 ? 18.359 11.18 8.312 1 98.75 204 GLY A N 1
ATOM 1575 C CA . GLY A 1 204 ? 17.344 12.172 8.008 1 98.75 204 GLY A CA 1
ATOM 1576 C C . GLY A 1 204 ? 16.969 12.211 6.539 1 98.75 204 GLY A C 1
ATOM 1577 O O . GLY A 1 204 ? 16.078 12.977 6.141 1 98.75 204 GLY A O 1
ATOM 1578 N N . ARG A 1 205 ? 17.625 11.461 5.711 1 98.62 205 ARG A N 1
ATOM 1579 C CA . ARG A 1 205 ? 17.328 11.383 4.285 1 98.62 205 ARG A CA 1
ATOM 1580 C C . ARG A 1 205 ? 17.031 9.945 3.869 1 98.62 205 ARG A C 1
ATOM 1582 O O . ARG A 1 205 ? 17.656 9.008 4.359 1 98.62 205 ARG A O 1
ATOM 1589 N N . ALA A 1 206 ? 16.078 9.766 2.969 1 98.88 206 ALA A N 1
ATOM 1590 C CA . ALA A 1 206 ? 15.695 8.43 2.521 1 98.88 206 ALA A CA 1
ATOM 1591 C C . ALA A 1 206 ? 14.969 8.484 1.183 1 98.88 206 ALA A C 1
ATOM 1593 O O . ALA A 1 206 ? 14.633 9.57 0.698 1 98.88 206 ALA A O 1
ATOM 1594 N N . LEU A 1 207 ? 14.867 7.355 0.509 1 98.94 207 LEU A N 1
ATOM 1595 C CA . LEU A 1 207 ? 13.859 7.148 -0.526 1 98.94 207 LEU A CA 1
ATOM 1596 C C . LEU A 1 207 ? 12.508 6.785 0.091 1 98.94 207 LEU A C 1
ATOM 1598 O O . LEU A 1 207 ? 12.383 5.754 0.752 1 98.94 207 LEU A O 1
ATOM 1602 N N . PHE A 1 208 ? 11.578 7.629 -0.089 1 98.94 208 PHE A N 1
ATOM 1603 C CA . PHE A 1 208 ? 10.258 7.391 0.477 1 98.94 208 PHE A CA 1
ATOM 1604 C C . PHE A 1 208 ? 9.328 6.77 -0.557 1 98.94 208 PHE A C 1
ATOM 1606 O O . PHE A 1 208 ? 9.258 7.23 -1.698 1 98.94 208 PHE A O 1
ATOM 1613 N N . ILE A 1 209 ? 8.633 5.68 -0.189 1 98.94 209 ILE A N 1
ATOM 1614 C CA . ILE A 1 209 ? 7.578 5.027 -0.96 1 98.94 209 ILE A CA 1
ATOM 1615 C C . ILE A 1 209 ? 6.23 5.23 -0.269 1 98.94 209 ILE A C 1
ATOM 1617 O O . ILE A 1 209 ? 6.062 4.855 0.895 1 98.94 209 ILE A O 1
ATOM 1621 N N . PHE A 1 210 ? 5.32 5.809 -0.919 1 98.94 210 PHE A N 1
ATOM 1622 C CA . PHE A 1 210 ? 4.043 6.129 -0.293 1 98.94 210 PHE A CA 1
ATOM 1623 C C . PHE A 1 210 ? 2.893 5.918 -1.269 1 98.94 210 PHE A C 1
ATOM 1625 O O . PHE A 1 210 ? 1.985 6.746 -1.356 1 98.94 210 PHE A O 1
ATOM 1632 N N . ALA A 1 211 ? 2.936 4.859 -2.041 1 98.81 211 ALA A N 1
ATOM 1633 C CA . ALA A 1 211 ? 1.916 4.535 -3.035 1 98.81 211 ALA A CA 1
ATOM 1634 C C . ALA A 1 211 ? 0.684 3.924 -2.377 1 98.81 211 ALA A C 1
ATOM 1636 O O . ALA A 1 211 ? 0.776 2.889 -1.711 1 98.81 211 ALA A O 1
ATOM 1637 N N . PRO A 1 212 ? -0.488 4.512 -2.545 1 98.94 212 PRO A N 1
ATOM 1638 C CA . PRO A 1 212 ? -1.715 3.912 -2.016 1 98.94 212 PRO A CA 1
ATOM 1639 C C . PRO A 1 212 ? -2.195 2.725 -2.848 1 98.94 212 PRO A C 1
ATOM 1641 O O . PRO A 1 212 ? -1.79 2.57 -4 1 98.94 212 PRO A O 1
ATOM 1644 N N . ILE A 1 213 ? -2.986 1.854 -2.193 1 98.88 213 ILE A N 1
ATOM 1645 C CA . ILE A 1 213 ? -3.648 0.854 -3.023 1 98.88 213 ILE A CA 1
ATOM 1646 C C . ILE A 1 213 ? -4.438 1.543 -4.133 1 98.88 213 ILE A C 1
ATOM 1648 O O . ILE A 1 213 ? -4.906 2.67 -3.961 1 98.88 213 ILE A O 1
ATOM 1652 N N . LYS A 1 214 ? -4.594 0.94 -5.23 1 98.88 214 LYS A N 1
ATOM 1653 C CA . LYS A 1 214 ? -4.93 1.617 -6.48 1 98.88 214 LYS A CA 1
ATOM 1654 C C . LYS A 1 214 ? -6.438 1.64 -6.703 1 98.88 214 LYS A C 1
ATOM 1656 O O . LYS A 1 214 ? -6.934 1.08 -7.684 1 98.88 214 LYS A O 1
ATOM 1661 N N . ILE A 1 215 ? -7.16 2.33 -5.895 1 98.94 215 ILE A N 1
ATOM 1662 C CA . ILE A 1 215 ? -8.609 2.457 -5.977 1 98.94 215 ILE A CA 1
ATOM 1663 C C . ILE A 1 215 ? -8.984 3.35 -7.156 1 98.94 215 ILE A C 1
ATOM 1665 O O . ILE A 1 215 ? -8.633 4.531 -7.188 1 98.94 215 ILE A O 1
ATOM 1669 N N . ARG A 1 216 ? -9.68 2.812 -8.156 1 98.75 216 ARG A N 1
ATOM 1670 C CA . ARG A 1 216 ? -10.203 3.629 -9.242 1 98.75 216 ARG A CA 1
ATOM 1671 C C . ARG A 1 216 ? -11.156 4.695 -8.719 1 98.75 216 ARG A C 1
ATOM 1673 O O . ARG A 1 216 ? -12.109 4.387 -8 1 98.75 216 ARG A O 1
ATOM 1680 N N . GLY A 1 217 ? -10.82 5.926 -9.031 1 98.75 217 GLY A N 1
ATOM 1681 C CA . GLY A 1 217 ? -11.648 7.027 -8.562 1 98.75 217 GLY A CA 1
ATOM 1682 C C . GLY A 1 217 ? -11.312 7.473 -7.152 1 98.75 217 GLY A C 1
ATOM 1683 O O . GLY A 1 217 ? -11.961 8.359 -6.605 1 98.75 217 GLY A O 1
ATOM 1684 N N . GLY A 1 218 ? -10.336 6.84 -6.543 1 98.88 218 GLY A N 1
ATOM 1685 C CA . GLY A 1 218 ? -9.984 7.172 -5.172 1 98.88 218 GLY A CA 1
ATOM 1686 C C . GLY A 1 218 ? -9.43 8.578 -5.02 1 98.88 218 GLY A C 1
ATOM 1687 O O . GLY A 1 218 ? -8.461 8.945 -5.695 1 98.88 218 GLY A O 1
ATOM 1688 N N . GLU A 1 219 ? -9.945 9.375 -4.168 1 98.88 219 GLU A N 1
ATOM 1689 C CA . GLU A 1 219 ? -9.477 10.727 -3.881 1 98.88 219 GLU A CA 1
ATOM 1690 C C . GLU A 1 219 ? -8.273 10.703 -2.938 1 98.88 219 GLU A C 1
ATOM 1692 O O . GLU A 1 219 ? -7.656 11.742 -2.689 1 98.88 219 GLU A O 1
ATOM 1697 N N . GLY A 1 220 ? -7.953 9.688 -2.443 1 98.56 220 GLY A N 1
ATOM 1698 C CA . GLY A 1 220 ? -6.898 9.227 -1.554 1 98.56 220 GLY A CA 1
ATOM 1699 C C . GLY A 1 220 ? -6.969 7.742 -1.264 1 98.56 220 GLY A C 1
ATOM 1700 O O . GLY A 1 220 ? -7.773 7.023 -1.863 1 98.56 220 GLY A O 1
ATOM 1701 N N . GLY A 1 221 ? -6.062 7.305 -0.421 1 98.75 221 GLY A N 1
ATOM 1702 C CA . GLY A 1 221 ? -6.148 5.895 -0.064 1 98.75 221 GLY A CA 1
ATOM 1703 C C . GLY A 1 221 ? -5.102 5.473 0.949 1 98.75 221 GLY A C 1
ATOM 1704 O O . GLY A 1 221 ? -4.066 6.129 1.092 1 98.75 221 GLY A O 1
ATOM 1705 N N . PRO A 1 222 ? -5.43 4.379 1.646 1 98.69 222 PRO A N 1
ATOM 1706 C CA . PRO A 1 222 ? -4.441 3.805 2.561 1 98.69 222 PRO A CA 1
ATOM 1707 C C . PRO A 1 222 ? -3.16 3.373 1.849 1 98.69 222 PRO A C 1
ATOM 1709 O O . PRO A 1 222 ? -3.209 2.934 0.697 1 98.69 222 PRO A O 1
ATOM 1712 N N . ALA A 1 223 ? -2.109 3.559 2.506 1 98.81 223 ALA A N 1
ATOM 1713 C CA . ALA A 1 223 ? -0.809 3.219 1.938 1 98.81 223 ALA A CA 1
ATOM 1714 C C . ALA A 1 223 ? 0.113 2.619 2.994 1 98.81 223 ALA A C 1
ATOM 1716 O O . ALA A 1 223 ? -0.01 2.928 4.184 1 98.81 223 ALA A O 1
ATOM 1717 N N . ARG A 1 224 ? 0.919 1.686 2.605 1 98.94 224 ARG A N 1
ATOM 1718 C CA . ARG A 1 224 ? 2.098 1.343 3.395 1 98.94 224 ARG A CA 1
ATOM 1719 C C . ARG A 1 224 ? 3.275 2.244 3.039 1 98.94 224 ARG A C 1
ATOM 1721 O O . ARG A 1 224 ? 3.879 2.094 1.975 1 98.94 224 ARG A O 1
ATOM 1728 N N . VAL A 1 225 ? 3.588 3.143 3.898 1 98.94 225 VAL A N 1
ATOM 1729 C CA . VAL A 1 225 ? 4.633 4.125 3.637 1 98.94 225 VAL A CA 1
ATOM 1730 C C . VAL A 1 225 ? 5.961 3.635 4.211 1 98.94 225 VAL A C 1
ATOM 1732 O O . VAL A 1 225 ? 6.027 3.221 5.371 1 98.94 225 VAL A O 1
ATOM 1735 N N . LEU A 1 226 ? 7.012 3.648 3.402 1 99 226 LEU A N 1
ATOM 1736 C CA . LEU A 1 226 ? 8.328 3.143 3.791 1 99 226 LEU A CA 1
ATOM 1737 C C . LEU A 1 226 ? 9.406 4.188 3.535 1 99 226 LEU A C 1
ATOM 1739 O O . LEU A 1 226 ? 9.289 4.996 2.613 1 99 226 LEU A O 1
ATOM 1743 N N . ALA A 1 227 ? 10.375 4.191 4.324 1 98.94 227 ALA A N 1
ATOM 1744 C CA . ALA A 1 227 ? 11.648 4.867 4.07 1 98.94 227 ALA A CA 1
ATOM 1745 C C . ALA A 1 227 ? 12.773 3.857 3.861 1 98.94 227 ALA A C 1
ATOM 1747 O O . ALA A 1 227 ? 12.977 2.969 4.691 1 98.94 227 ALA A O 1
ATOM 1748 N N . LEU A 1 228 ? 13.469 3.959 2.756 1 98.88 228 LEU A N 1
ATOM 1749 C CA . LEU A 1 228 ? 14.602 3.094 2.443 1 98.88 228 LEU A CA 1
ATOM 1750 C C . LEU A 1 228 ? 15.914 3.865 2.531 1 98.88 228 LEU A C 1
ATOM 1752 O O . LEU A 1 228 ? 16.094 4.883 1.855 1 98.88 228 LEU A O 1
ATOM 1756 N N . CYS A 1 229 ? 16.891 3.426 3.379 1 97.81 229 CYS A N 1
ATOM 1757 C CA . CYS A 1 229 ? 18.172 4.125 3.455 1 97.81 229 CYS A CA 1
ATOM 1758 C C . CYS A 1 229 ? 19.312 3.148 3.695 1 97.81 229 CYS A C 1
ATOM 1760 O O . CYS A 1 229 ? 19.094 2.027 4.16 1 97.81 229 CYS A O 1
ATOM 1762 N N . MET B 1 1 ? 15.469 7.184 -12.203 1 90.75 1 MET B N 1
ATOM 1763 C CA . MET B 1 1 ? 14.859 5.984 -11.641 1 90.75 1 MET B CA 1
ATOM 1764 C C . MET B 1 1 ? 13.492 5.723 -12.273 1 90.75 1 MET B C 1
ATOM 1766 O O . MET B 1 1 ? 12.656 6.625 -12.352 1 90.75 1 MET B O 1
ATOM 1770 N N . LYS B 1 2 ? 13.344 4.582 -12.898 1 97.06 2 LYS B N 1
ATOM 1771 C CA . LYS B 1 2 ? 12.07 4.195 -13.5 1 97.06 2 LYS B CA 1
ATOM 1772 C C . LYS B 1 2 ? 11.219 3.4 -12.523 1 97.06 2 LYS B C 1
ATOM 1774 O O . LYS B 1 2 ? 11.727 2.527 -11.812 1 97.06 2 LYS B O 1
ATOM 1779 N N . VAL B 1 3 ? 9.891 3.797 -12.43 1 98.88 3 VAL B N 1
ATOM 1780 C CA . VAL B 1 3 ? 8.938 3.113 -11.562 1 98.88 3 VAL B CA 1
ATOM 1781 C C . VAL B 1 3 ? 7.859 2.441 -12.406 1 98.88 3 VAL B C 1
ATOM 1783 O O . VAL B 1 3 ? 7.188 3.098 -13.203 1 98.88 3 VAL B O 1
ATOM 1786 N N . ILE B 1 4 ? 7.719 1.181 -12.281 1 98.94 4 ILE B N 1
ATOM 1787 C CA . ILE B 1 4 ? 6.664 0.443 -12.969 1 98.94 4 ILE B CA 1
ATOM 1788 C C . ILE B 1 4 ? 5.609 -0.007 -11.969 1 98.94 4 ILE B C 1
ATOM 1790 O O . ILE B 1 4 ? 5.934 -0.607 -10.938 1 98.94 4 ILE B O 1
ATOM 1794 N N . ASP B 1 5 ? 4.387 0.336 -12.258 1 98.94 5 ASP B N 1
ATOM 1795 C CA . ASP B 1 5 ? 3.246 -0.078 -11.445 1 98.94 5 ASP B CA 1
ATOM 1796 C C . ASP B 1 5 ? 2.822 -1.506 -11.789 1 98.94 5 ASP B C 1
ATOM 1798 O O . ASP B 1 5 ? 2.389 -1.781 -12.906 1 98.94 5 ASP B O 1
ATOM 1802 N N . LEU B 1 6 ? 2.863 -2.387 -10.789 1 98.94 6 LEU B N 1
ATOM 1803 C CA . LEU B 1 6 ? 2.566 -3.793 -11.031 1 98.94 6 LEU B CA 1
ATOM 1804 C C . LEU B 1 6 ? 1.213 -4.172 -10.438 1 98.94 6 LEU B C 1
ATOM 1806 O O . LEU B 1 6 ? 0.936 -5.352 -10.219 1 98.94 6 LEU B O 1
ATOM 1810 N N . SER B 1 7 ? 0.407 -3.201 -10.109 1 98.88 7 SER B N 1
ATOM 1811 C CA . SER B 1 7 ? -0.847 -3.451 -9.406 1 98.88 7 SER B CA 1
ATOM 1812 C C . SER B 1 7 ? -2.047 -3.221 -10.32 1 98.88 7 SER B C 1
ATOM 1814 O O . SER B 1 7 ? -2.021 -2.338 -11.18 1 98.88 7 SER B O 1
ATOM 1816 N N . ARG B 1 8 ? -3.031 -3.953 -10.055 1 98.44 8 ARG B N 1
ATOM 1817 C CA . ARG B 1 8 ? -4.336 -3.795 -10.688 1 98.44 8 ARG B CA 1
ATOM 1818 C C . ARG B 1 8 ? -5.121 -2.658 -10.047 1 98.44 8 ARG B C 1
ATOM 1820 O O . ARG B 1 8 ? -5.055 -2.457 -8.836 1 98.44 8 ARG B O 1
ATOM 1827 N N . GLU B 1 9 ? -5.883 -2.004 -10.93 1 98.5 9 GLU B N 1
ATOM 1828 C CA . GLU B 1 9 ? -6.875 -1.105 -10.352 1 98.5 9 GLU B CA 1
ATOM 1829 C C . GLU B 1 9 ? -7.922 -1.879 -9.547 1 98.5 9 GLU B C 1
ATOM 1831 O O . GLU B 1 9 ? -8.305 -2.986 -9.93 1 98.5 9 GLU B O 1
ATOM 1836 N N . LEU B 1 10 ? -8.359 -1.303 -8.492 1 98.81 10 LEU B N 1
ATOM 1837 C CA . LEU B 1 10 ? -9.492 -1.814 -7.734 1 98.81 10 LEU B CA 1
ATOM 1838 C C . LEU B 1 10 ? -10.781 -1.093 -8.133 1 98.81 10 LEU B C 1
ATOM 1840 O O . LEU B 1 10 ? -10.852 0.137 -8.07 1 98.81 10 LEU B O 1
ATOM 1844 N N . TYR B 1 11 ? -11.75 -1.808 -8.531 1 98.56 11 TYR B N 1
ATOM 1845 C CA . TYR B 1 11 ? -13.008 -1.202 -8.977 1 98.56 11 TYR B CA 1
ATOM 1846 C C . TYR B 1 11 ? -14.164 -2.18 -8.828 1 98.56 11 TYR B C 1
ATOM 1848 O O . TYR B 1 11 ? -13.961 -3.393 -8.758 1 98.56 11 TYR B O 1
ATOM 1856 N N . GLU B 1 12 ? -15.352 -1.607 -8.703 1 98.06 12 GLU B 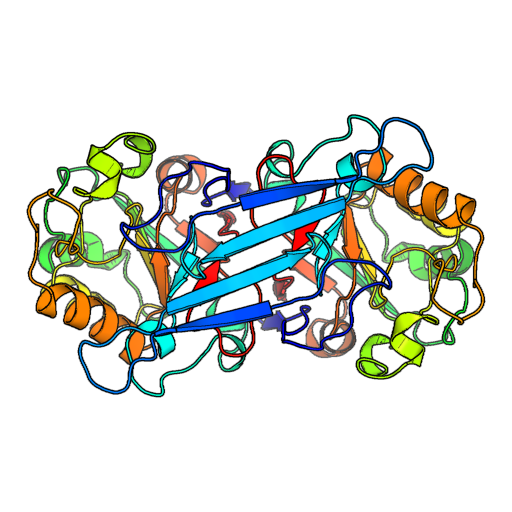N 1
ATOM 1857 C CA . GLU B 1 12 ? -16.547 -2.443 -8.594 1 98.06 12 GLU B CA 1
ATOM 1858 C C . GLU B 1 12 ? -16.703 -3.352 -9.805 1 98.06 12 GLU B C 1
ATOM 1860 O O . GLU B 1 12 ? -16.562 -2.9 -10.945 1 98.06 12 GLU B O 1
ATOM 1865 N N . GLY B 1 13 ? -16.938 -4.586 -9.531 1 97 13 GLY B N 1
ATOM 1866 C CA . GLY B 1 13 ? -17.109 -5.539 -10.609 1 97 13 GLY B CA 1
ATOM 1867 C C . GLY B 1 13 ? -15.812 -6.164 -11.078 1 97 13 GLY B C 1
ATOM 1868 O O . GLY B 1 13 ? -15.812 -6.992 -11.992 1 97 13 GLY B O 1
ATOM 1869 N N . MET B 1 14 ? -14.734 -5.797 -10.438 1 97.75 14 MET B N 1
ATOM 1870 C CA . MET B 1 14 ? -13.453 -6.383 -10.828 1 97.75 14 MET B CA 1
ATOM 1871 C C . MET B 1 14 ? -13.43 -7.879 -10.555 1 97.75 14 MET B C 1
ATOM 1873 O O . MET B 1 14 ? -14.211 -8.375 -9.742 1 97.75 14 MET B O 1
ATOM 1877 N N . PRO B 1 15 ? -12.547 -8.609 -11.219 1 96.31 15 PRO B N 1
ATOM 1878 C CA . PRO B 1 15 ? -12.391 -10.031 -10.898 1 96.31 15 PRO B CA 1
ATOM 1879 C C . PRO B 1 15 ? -11.938 -10.258 -9.461 1 96.31 15 PRO B C 1
ATOM 1881 O O . PRO B 1 15 ? -11 -9.602 -8.992 1 96.31 15 PRO B O 1
ATOM 1884 N N . VAL B 1 16 ? -12.625 -11.062 -8.781 1 96.19 16 VAL B N 1
ATOM 1885 C CA . VAL B 1 16 ? -12.234 -11.57 -7.473 1 96.19 16 VAL B CA 1
ATOM 1886 C C . VAL B 1 16 ? -12.25 -13.102 -7.488 1 96.19 16 VAL B C 1
ATOM 1888 O O . VAL B 1 16 ? -12.953 -13.711 -8.297 1 96.19 16 VAL B O 1
ATOM 1891 N N . TYR B 1 17 ? -11.344 -13.688 -6.719 1 96.19 17 TYR B N 1
ATOM 1892 C CA . TYR B 1 17 ? -11.367 -15.141 -6.609 1 96.19 17 TYR B CA 1
ATOM 1893 C C . TYR B 1 17 ? -12.773 -15.641 -6.293 1 96.19 17 TYR B C 1
ATOM 1895 O O . TYR B 1 17 ? -13.453 -15.086 -5.426 1 96.19 17 TYR B O 1
ATOM 1903 N N . PRO B 1 18 ? -13.25 -16.641 -6.98 1 92.94 18 PRO B N 1
ATOM 1904 C CA . PRO B 1 18 ? -14.617 -17.109 -6.773 1 92.94 18 PRO B CA 1
ATOM 1905 C C . PRO B 1 18 ? -14.938 -17.375 -5.301 1 92.94 18 PRO B C 1
ATOM 1907 O O . PRO B 1 18 ? -14.227 -18.141 -4.641 1 92.94 18 PRO B O 1
ATOM 1910 N N . GLY B 1 19 ? -15.938 -16.688 -4.809 1 93.25 19 GLY B N 1
ATOM 1911 C CA . GLY B 1 19 ? -16.391 -16.906 -3.443 1 93.25 19 GLY B CA 1
ATOM 1912 C C . GLY B 1 19 ? -15.828 -15.875 -2.471 1 93.25 19 GLY B C 1
ATOM 1913 O O . GLY B 1 19 ? -16.312 -15.758 -1.343 1 93.25 19 GLY B O 1
ATOM 1914 N N . ASP B 1 20 ? -14.812 -15.188 -2.838 1 96.69 20 ASP B N 1
ATOM 1915 C CA . ASP B 1 20 ? -14.203 -14.188 -1.966 1 96.69 20 ASP B CA 1
ATOM 1916 C C . ASP B 1 20 ? -15.062 -12.93 -1.896 1 96.69 20 ASP B C 1
ATOM 1918 O O . ASP B 1 20 ? -15.93 -12.711 -2.744 1 96.69 20 ASP B O 1
ATOM 1922 N N . PRO B 1 21 ? -14.852 -12.07 -0.882 1 97.56 21 PRO B N 1
ATOM 1923 C CA . PRO B 1 21 ? -15.578 -10.805 -0.804 1 97.56 21 PRO B CA 1
ATOM 1924 C C . PRO B 1 21 ? -15.367 -9.922 -2.029 1 97.56 21 PRO B C 1
ATOM 1926 O O . PRO B 1 21 ? -14.25 -9.852 -2.557 1 97.56 21 PRO B O 1
ATOM 1929 N N . ILE B 1 22 ? -16.375 -9.25 -2.471 1 97.75 22 ILE B N 1
ATOM 1930 C CA . ILE B 1 22 ? -16.312 -8.359 -3.623 1 97.75 22 ILE B CA 1
ATOM 1931 C C . ILE B 1 22 ? -15.758 -7 -3.193 1 97.75 22 ILE B C 1
ATOM 1933 O O . ILE B 1 22 ? -15.711 -6.695 -1.999 1 97.75 22 ILE B O 1
ATOM 1937 N N . PHE B 1 23 ? -15.328 -6.285 -4.141 1 98.81 23 PHE B N 1
ATOM 1938 C CA . PHE B 1 23 ? -14.836 -4.934 -3.898 1 98.81 23 PHE B CA 1
ATOM 1939 C C . PHE B 1 23 ? -15.961 -3.912 -4.066 1 98.81 23 PHE B C 1
ATOM 1941 O O . PHE B 1 23 ? -16.703 -3.959 -5.051 1 98.81 23 PHE B O 1
ATOM 1948 N N . ARG B 1 24 ? -16.062 -2.998 -3.1 1 98.69 24 ARG B N 1
ATOM 1949 C CA . ARG B 1 24 ? -17 -1.875 -3.176 1 98.69 24 ARG B CA 1
ATOM 1950 C C . ARG B 1 24 ? -16.297 -0.562 -2.84 1 98.69 24 ARG B C 1
ATOM 1952 O O . ARG B 1 24 ? -15.508 -0.497 -1.893 1 98.69 24 ARG B O 1
ATOM 1959 N N . HIS B 1 25 ? -16.484 0.402 -3.615 1 98.81 25 HIS B N 1
ATOM 1960 C CA . HIS B 1 25 ? -16.062 1.776 -3.383 1 98.81 25 HIS B CA 1
ATOM 1961 C C . HIS B 1 25 ? -17.25 2.73 -3.383 1 98.81 25 HIS B C 1
ATOM 1963 O O . HIS B 1 25 ? -17.969 2.838 -4.383 1 98.81 25 HIS B O 1
ATOM 1969 N N . THR B 1 26 ? -17.484 3.455 -2.297 1 98.75 26 THR B N 1
ATOM 1970 C CA . THR B 1 26 ? -18.641 4.332 -2.158 1 98.75 26 THR B CA 1
ATOM 1971 C C . THR B 1 26 ? -18.203 5.746 -1.781 1 98.75 26 THR B C 1
ATOM 1973 O O . THR B 1 26 ? -17.547 5.949 -0.756 1 98.75 26 THR B O 1
ATOM 1976 N N . TYR B 1 27 ? -18.609 6.699 -2.605 1 98.69 27 TYR B N 1
ATOM 1977 C CA . TYR B 1 27 ? -18.406 8.094 -2.227 1 98.69 27 TYR B CA 1
ATOM 1978 C C . TYR B 1 27 ? -19.406 8.516 -1.147 1 98.69 27 TYR B C 1
ATOM 1980 O O . TYR B 1 27 ? -20.594 8.266 -1.264 1 98.69 27 TYR B O 1
ATOM 1988 N N . LEU B 1 28 ? -18.891 9.07 -0.12 1 98.62 28 LEU B N 1
ATOM 1989 C CA . LEU B 1 28 ? -19.734 9.648 0.917 1 98.62 28 LEU B CA 1
ATOM 1990 C C . LEU B 1 28 ? -20.016 11.125 0.628 1 98.62 28 LEU B C 1
ATOM 1992 O O . LEU B 1 28 ? -21.062 11.648 1.011 1 98.62 28 LEU B O 1
ATOM 1996 N N . SER B 1 29 ? -19.094 11.781 0.036 1 98.44 29 SER B N 1
ATOM 1997 C CA . SER B 1 29 ? -19.203 13.141 -0.481 1 98.44 29 SER B CA 1
ATOM 1998 C C . SER B 1 29 ? -18.328 13.352 -1.706 1 98.44 29 SER B C 1
ATOM 2000 O O . SER B 1 29 ? -17.312 12.664 -1.867 1 98.44 29 SER B O 1
ATOM 2002 N N . VAL B 1 30 ? -18.703 14.258 -2.559 1 98.5 30 VAL B N 1
ATOM 2003 C CA . VAL B 1 30 ? -17.938 14.641 -3.742 1 98.5 30 VAL B CA 1
ATOM 2004 C C . VAL B 1 30 ? -17.812 16.156 -3.809 1 98.5 30 VAL B C 1
ATOM 2006 O O . VAL B 1 30 ? -18.828 16.875 -3.828 1 98.5 30 VAL B O 1
ATOM 2009 N N . ALA B 1 31 ? -16.578 16.609 -3.855 1 98.19 31 ALA B N 1
ATOM 2010 C CA . ALA B 1 31 ? -16.328 18.047 -3.916 1 98.19 31 ALA B CA 1
ATOM 2011 C C . ALA B 1 31 ? -16.719 18.625 -5.277 1 98.19 31 ALA B C 1
AT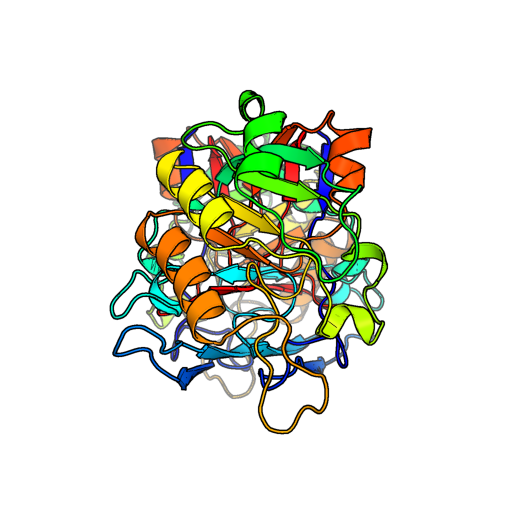OM 2013 O O . ALA B 1 31 ? -16.203 18.172 -6.309 1 98.19 31 ALA B O 1
ATOM 2014 N N . ARG B 1 32 ? -17.531 19.641 -5.285 1 98.12 32 ARG B N 1
ATOM 2015 C CA . ARG B 1 32 ? -17.969 20.266 -6.531 1 98.12 32 ARG B CA 1
ATOM 2016 C C . ARG B 1 32 ? -17.5 21.719 -6.602 1 98.12 32 ARG B C 1
ATOM 2018 O O . ARG B 1 32 ? -17.484 22.312 -7.68 1 98.12 32 ARG B O 1
ATOM 2025 N N . SER B 1 33 ? -17.188 22.219 -5.445 1 98.38 33 SER B N 1
ATOM 2026 C CA . SER B 1 33 ? -16.688 23.594 -5.34 1 98.38 33 SER B CA 1
ATOM 2027 C C . SER B 1 33 ? -15.602 23.703 -4.277 1 98.38 33 SER B C 1
ATOM 2029 O O . SER B 1 33 ? -15.445 22.812 -3.445 1 98.38 33 SER B O 1
ATOM 2031 N N . TYR B 1 34 ? -14.898 24.812 -4.309 1 98 34 TYR B N 1
ATOM 2032 C CA . TYR B 1 34 ? -13.875 25.078 -3.305 1 98 34 TYR B CA 1
ATOM 2033 C C . TYR B 1 34 ? -14.453 24.969 -1.897 1 98 34 TYR B C 1
ATOM 2035 O O . TYR B 1 34 ? -15.539 25.469 -1.625 1 98 34 TYR B O 1
ATOM 2043 N N . GLY B 1 35 ? -13.719 24.281 -1.04 1 97.25 35 GLY B N 1
ATOM 2044 C CA . GLY B 1 35 ? -14.148 24.156 0.343 1 97.25 35 GLY B CA 1
ATOM 2045 C C . GLY B 1 35 ? -14.859 22.859 0.629 1 97.25 35 GLY B C 1
ATOM 2046 O O . GLY B 1 35 ? -15.023 22.469 1.789 1 97.25 35 GLY B O 1
ATOM 2047 N N . GLU B 1 36 ? -15.312 22.188 -0.426 1 97.75 36 GLU B N 1
ATOM 2048 C CA . GLU B 1 36 ? -15.945 20.875 -0.279 1 97.75 36 GLU B CA 1
ATOM 2049 C C . GLU B 1 36 ? -14.914 19.75 -0.355 1 97.75 36 GLU B C 1
ATOM 2051 O O . GLU B 1 36 ? -13.805 19.953 -0.856 1 97.75 36 GLU B O 1
ATOM 2056 N N . VAL B 1 37 ? -15.312 18.641 0.205 1 97.94 37 VAL B N 1
ATOM 2057 C CA . VAL B 1 37 ? -14.367 17.531 0.333 1 97.94 37 VAL B CA 1
ATOM 2058 C C . VAL B 1 37 ? -14.953 16.281 -0.312 1 97.94 37 VAL B C 1
ATOM 2060 O O . VAL B 1 37 ? -16.141 16 -0.187 1 97.94 37 VAL B O 1
ATOM 2063 N N . THR B 1 38 ? -14.141 15.602 -1.079 1 98.81 38 THR B N 1
ATOM 2064 C CA . THR B 1 38 ? -14.492 14.25 -1.512 1 98.81 38 THR B CA 1
ATOM 2065 C C . THR B 1 38 ? -14.016 13.219 -0.494 1 98.81 38 THR B C 1
ATOM 2067 O O . THR B 1 38 ? -12.859 13.25 -0.06 1 98.81 38 THR B O 1
ATOM 2070 N N . LEU B 1 39 ? -14.859 12.391 -0.056 1 98.75 39 LEU B N 1
ATOM 2071 C CA . LEU B 1 39 ? -14.625 11.32 0.913 1 98.75 39 LEU B CA 1
ATOM 2072 C C . LEU B 1 39 ? -15.273 10.023 0.458 1 98.75 39 LEU B C 1
ATOM 2074 O O . LEU B 1 39 ? -16.391 10.023 -0.063 1 98.75 39 LEU B O 1
ATOM 2078 N N . SER B 1 40 ? -14.516 8.938 0.688 1 98.81 40 SER B N 1
ATOM 2079 C CA . SER B 1 40 ? -15.094 7.66 0.27 1 98.81 40 SER B CA 1
ATOM 2080 C C . SER B 1 40 ? -14.75 6.551 1.258 1 98.81 40 SER B C 1
ATOM 2082 O O . SER B 1 40 ? -13.961 6.754 2.18 1 98.81 40 SER B O 1
ATOM 2084 N N . ARG B 1 41 ? -15.367 5.453 1.149 1 98.69 41 ARG B N 1
ATOM 2085 C CA . ARG B 1 41 ? -15.109 4.227 1.896 1 98.69 41 ARG B CA 1
ATOM 2086 C C . ARG B 1 41 ? -14.977 3.031 0.959 1 98.69 41 ARG B C 1
ATOM 2088 O O . ARG B 1 41 ? -15.508 3.047 -0.152 1 98.69 41 ARG B O 1
ATOM 2095 N N . VAL B 1 42 ? -14.219 2.049 1.393 1 98.62 42 VAL B N 1
ATOM 2096 C CA . VAL B 1 42 ? -14.031 0.839 0.599 1 98.62 42 VAL B CA 1
ATOM 2097 C C . VAL B 1 42 ? -14.312 -0.391 1.459 1 98.62 42 VAL B C 1
ATOM 2099 O O . VAL B 1 42 ? -14.117 -0.36 2.678 1 98.62 42 VAL B O 1
ATOM 2102 N N . GLU B 1 43 ? -14.82 -1.369 0.88 1 98.75 43 GLU B N 1
ATOM 2103 C CA . GLU B 1 43 ? -14.961 -2.73 1.391 1 98.75 43 GLU B CA 1
ATOM 2104 C C . GLU B 1 43 ? -14.32 -3.742 0.45 1 98.75 43 GLU B C 1
ATOM 2106 O O . GLU B 1 43 ? -14.516 -3.686 -0.765 1 98.75 43 GLU B O 1
ATOM 2111 N N . MET B 1 44 ? -13.531 -4.645 1.015 1 98.69 44 MET B N 1
ATOM 2112 C CA . MET B 1 44 ? -12.859 -5.609 0.149 1 98.69 44 MET B CA 1
ATOM 2113 C C . MET B 1 44 ? -12.312 -6.781 0.958 1 98.69 44 MET B C 1
ATOM 2115 O O . MET B 1 44 ? -12.227 -6.707 2.186 1 98.69 44 MET B O 1
ATOM 2119 N N . GLY B 1 45 ? -12.047 -7.867 0.3 1 98.81 45 GLY B N 1
ATOM 2120 C CA . GLY B 1 45 ? -11.273 -8.938 0.906 1 98.81 45 GLY B CA 1
ATOM 2121 C C . GLY B 1 45 ? -9.797 -8.625 1.018 1 98.81 45 GLY B C 1
ATOM 2122 O O . GLY B 1 45 ? -9.266 -7.832 0.235 1 98.81 45 GLY B O 1
ATOM 2123 N N . ALA B 1 46 ? -9.141 -9.312 1.921 1 98.75 46 ALA B N 1
ATOM 2124 C CA . ALA B 1 46 ? -7.707 -9.109 2.1 1 98.75 46 ALA B CA 1
ATOM 2125 C C . ALA B 1 46 ? -6.934 -9.539 0.857 1 98.75 46 ALA B C 1
ATOM 2127 O O . ALA B 1 46 ? -5.793 -9.125 0.653 1 98.75 46 ALA B O 1
ATOM 2128 N N . HIS B 1 47 ? -7.551 -10.344 0.016 1 98.62 47 HIS B N 1
ATOM 2129 C CA . HIS B 1 47 ? -6.879 -10.898 -1.151 1 98.62 47 HIS B CA 1
ATOM 2130 C C . HIS B 1 47 ? -7.48 -10.359 -2.445 1 98.62 47 HIS B C 1
ATOM 2132 O O . HIS B 1 47 ? -7.559 -11.086 -3.443 1 98.62 47 HIS B O 1
ATOM 2138 N N . THR B 1 48 ? -7.984 -9.148 -2.396 1 98.38 48 THR B N 1
ATOM 2139 C CA . THR B 1 48 ? -8.562 -8.469 -3.549 1 98.38 48 THR B CA 1
ATOM 2140 C C . THR B 1 48 ? -7.473 -7.824 -4.398 1 98.38 48 THR B C 1
ATOM 2142 O O . THR B 1 48 ? -6.602 -7.129 -3.875 1 98.38 48 THR B O 1
ATOM 2145 N N . GLY B 1 49 ? -7.562 -8.055 -5.797 1 98.38 49 GLY B N 1
ATOM 2146 C CA . GLY B 1 49 ? -6.59 -7.438 -6.684 1 98.38 49 GLY B CA 1
ATOM 2147 C C . GLY B 1 49 ? -5.168 -7.887 -6.418 1 98.38 49 GLY B C 1
ATOM 2148 O O . GLY B 1 49 ? -4.934 -9.047 -6.059 1 98.38 49 GLY B O 1
ATOM 2149 N N . THR B 1 50 ? -4.242 -7.074 -6.75 1 98.88 50 THR B N 1
ATOM 2150 C CA . THR B 1 50 ? -2.852 -7.344 -6.398 1 98.88 50 THR B CA 1
ATOM 2151 C C . THR B 1 50 ? -2.666 -7.332 -4.883 1 98.88 50 THR B C 1
ATOM 2153 O O . THR B 1 50 ? -3.002 -6.348 -4.219 1 98.88 50 THR B O 1
ATOM 2156 N N . HIS B 1 51 ? -2.178 -8.445 -4.332 1 98.94 51 HIS B N 1
ATOM 2157 C CA . HIS B 1 51 ? -2.084 -8.578 -2.885 1 98.94 51 HIS B CA 1
ATOM 2158 C C . HIS B 1 51 ? -0.967 -9.547 -2.494 1 98.94 51 HIS B C 1
ATOM 2160 O O . HIS B 1 51 ? -0.372 -10.195 -3.355 1 98.94 51 HIS B O 1
ATOM 2166 N N . VAL B 1 52 ? -0.768 -9.555 -1.193 1 98.88 52 VAL B N 1
ATOM 2167 C CA . VAL B 1 52 ? 0.263 -10.414 -0.623 1 98.88 52 VAL B CA 1
ATOM 2168 C C . VAL B 1 52 ? -0.38 -11.461 0.289 1 98.88 52 VAL B C 1
ATOM 2170 O O . VAL B 1 52 ? -1.324 -11.156 1.021 1 98.88 52 VAL B O 1
ATOM 2173 N N . ASP B 1 53 ? 0.1 -12.641 0.151 1 98.94 53 ASP B N 1
ATOM 2174 C CA . ASP B 1 53 ? -0.225 -13.703 1.101 1 98.94 53 ASP B CA 1
ATOM 2175 C C . ASP B 1 53 ? 0.895 -13.883 2.123 1 98.94 53 ASP B C 1
ATOM 2177 O O . ASP B 1 53 ? 2.072 -13.922 1.761 1 98.94 53 ASP B O 1
ATOM 2181 N N . LEU B 1 54 ? 0.497 -14 3.328 1 98.94 54 LEU B N 1
ATOM 2182 C CA . LEU B 1 54 ? 1.445 -14.227 4.414 1 98.94 54 LEU B CA 1
ATOM 2183 C C . LEU B 1 54 ? 1.193 -15.57 5.086 1 98.94 54 LEU B C 1
ATOM 2185 O O . LEU B 1 54 ? 0.202 -16.234 4.793 1 98.94 54 LEU B O 1
ATOM 2189 N N . PRO B 1 55 ? 2.094 -16.016 5.953 1 98.88 55 PRO B N 1
ATOM 2190 C CA . PRO B 1 55 ? 1.96 -17.328 6.559 1 98.88 55 PRO B CA 1
ATOM 2191 C C . PRO B 1 55 ? 0.602 -17.547 7.227 1 98.88 55 PRO B C 1
ATOM 2193 O O . PRO B 1 55 ? 0.018 -18.625 7.117 1 98.88 55 PRO B O 1
ATOM 2196 N N . ALA B 1 56 ? -0.021 -16.578 7.809 1 98.88 56 ALA B N 1
ATOM 2197 C CA . ALA B 1 56 ? -1.306 -16.703 8.492 1 98.88 56 ALA B CA 1
ATOM 2198 C C . ALA B 1 56 ? -2.396 -17.172 7.527 1 98.88 56 ALA B C 1
ATOM 2200 O O . ALA B 1 56 ? -3.451 -17.641 7.957 1 98.88 56 ALA B O 1
ATOM 2201 N N . HIS B 1 57 ? -2.271 -17 6.258 1 98.88 57 HIS B N 1
ATOM 2202 C CA . HIS B 1 57 ? -3.27 -17.344 5.25 1 98.88 57 HIS B CA 1
ATOM 2203 C C . HIS B 1 57 ? -3.467 -18.859 5.152 1 98.88 57 HIS B C 1
ATOM 2205 O O . HIS B 1 57 ? -4.602 -19.344 5.109 1 98.88 57 HIS B O 1
ATOM 2211 N N . PHE B 1 58 ? -2.291 -19.625 5.238 1 98.88 58 PHE B N 1
ATOM 2212 C CA . PHE B 1 58 ? -2.408 -21.062 5.008 1 98.88 58 PHE B CA 1
ATOM 2213 C C . PHE B 1 58 ? -1.669 -21.844 6.086 1 98.88 58 PHE B C 1
ATOM 2215 O O . PHE B 1 58 ? -1.742 -23.078 6.129 1 98.88 58 PHE B O 1
ATOM 2222 N N . VAL B 1 59 ? -0.836 -21.188 6.922 1 98.81 59 VAL B N 1
ATOM 2223 C CA . VAL B 1 59 ? -0.095 -21.844 8 1 98.81 59 VAL B CA 1
ATOM 2224 C C . VAL B 1 59 ? -0.785 -21.578 9.336 1 98.81 59 VAL B C 1
ATOM 2226 O O . VAL B 1 59 ? -0.722 -20.469 9.867 1 98.81 59 VAL B O 1
ATOM 2229 N N . PRO B 1 60 ? -1.454 -22.641 9.93 1 98.44 60 PRO B N 1
ATOM 2230 C CA . PRO B 1 60 ? -2.07 -22.422 11.234 1 98.44 60 PRO B CA 1
ATOM 2231 C C . PRO B 1 60 ? -1.113 -21.797 12.242 1 98.44 60 PRO B C 1
ATOM 2233 O O . PRO B 1 60 ? -0.019 -22.312 12.477 1 98.44 60 PRO B O 1
ATOM 2236 N N . GLY B 1 61 ? -1.528 -20.625 12.758 1 97.94 61 GLY B N 1
ATOM 2237 C CA . GLY B 1 61 ? -0.701 -19.922 13.719 1 97.94 61 GLY B CA 1
ATOM 2238 C C . GLY B 1 61 ? 0.426 -19.125 13.07 1 97.94 61 GLY B C 1
ATOM 2239 O O . GLY B 1 61 ? 1.323 -18.641 13.766 1 97.94 61 GLY B O 1
ATOM 2240 N N . GLY B 1 62 ? 0.446 -19.062 11.766 1 98.69 62 GLY B N 1
ATOM 2241 C CA . GLY B 1 62 ? 1.505 -18.375 11.047 1 98.69 62 GLY B CA 1
ATOM 2242 C C . GLY B 1 62 ? 1.494 -16.875 11.258 1 98.69 62 GLY B C 1
ATOM 2243 O O . GLY B 1 62 ? 0.532 -16.328 11.797 1 98.69 62 GLY B O 1
ATOM 2244 N N . ALA B 1 63 ? 2.482 -16.203 10.82 1 98.75 63 ALA B N 1
ATOM 2245 C CA . ALA B 1 63 ? 2.697 -14.766 11.047 1 98.75 63 ALA B CA 1
ATOM 2246 C C . ALA B 1 63 ? 1.701 -13.93 10.25 1 98.75 63 ALA B C 1
ATOM 2248 O O . ALA B 1 63 ? 1.46 -14.195 9.07 1 98.75 63 ALA B O 1
ATOM 2249 N N . SER B 1 64 ? 1.082 -12.977 10.922 1 98.75 64 SER B N 1
ATOM 2250 C CA . SER B 1 64 ? 0.268 -11.945 10.273 1 98.75 64 SER B CA 1
ATOM 2251 C C . SER B 1 64 ? 1.11 -10.734 9.883 1 98.75 64 SER B C 1
ATOM 2253 O O . SER B 1 64 ? 2.326 -10.727 10.094 1 98.75 64 SER B O 1
ATOM 2255 N N . ILE B 1 65 ? 0.503 -9.773 9.297 1 98.81 65 ILE B N 1
ATOM 2256 C CA . ILE B 1 65 ? 1.195 -8.664 8.641 1 98.81 65 ILE B CA 1
ATOM 2257 C C . ILE B 1 65 ? 2.098 -7.953 9.648 1 98.81 65 ILE B C 1
ATOM 2259 O O . ILE B 1 65 ? 3.268 -7.691 9.367 1 98.81 65 ILE B O 1
ATOM 2263 N N . GLU B 1 66 ? 1.556 -7.609 10.805 1 98 66 GLU B N 1
ATOM 2264 C CA . GLU B 1 66 ? 2.268 -6.766 11.758 1 98 66 GLU B CA 1
ATOM 2265 C C . GLU B 1 66 ? 3.438 -7.516 12.391 1 98 66 GLU B C 1
ATOM 2267 O O . GLU B 1 66 ? 4.336 -6.898 12.969 1 98 66 GLU B O 1
ATOM 2272 N N . ALA B 1 67 ? 3.438 -8.812 12.258 1 98.38 67 ALA B N 1
ATOM 2273 C CA . ALA B 1 67 ? 4.488 -9.633 12.852 1 98.38 67 ALA B CA 1
ATOM 2274 C C . ALA B 1 67 ? 5.746 -9.633 11.984 1 98.38 67 ALA B C 1
ATOM 2276 O O . ALA B 1 67 ? 6.82 -10.031 12.438 1 98.38 67 ALA B O 1
ATOM 2277 N N . LEU B 1 68 ? 5.641 -9.258 10.75 1 98.5 68 LEU B N 1
ATOM 2278 C CA . LEU B 1 68 ? 6.777 -9.242 9.836 1 98.5 68 LEU B CA 1
ATOM 2279 C C . LEU B 1 68 ? 7.43 -7.867 9.789 1 98.5 68 LEU B C 1
ATOM 2281 O O . LEU B 1 68 ? 6.738 -6.848 9.75 1 98.5 68 LEU B O 1
ATOM 2285 N N . ASP B 1 69 ? 8.734 -7.875 9.82 1 98.25 69 ASP B N 1
ATOM 2286 C CA . ASP B 1 69 ? 9.477 -6.633 9.617 1 98.25 69 ASP B CA 1
ATOM 2287 C C . ASP B 1 69 ? 9.227 -6.059 8.227 1 98.25 69 ASP B C 1
ATOM 2289 O O . ASP B 1 69 ? 9.117 -6.805 7.25 1 98.25 69 ASP B O 1
ATOM 2293 N N . ALA B 1 70 ? 9.227 -4.73 8.133 1 98.44 70 ALA B N 1
ATOM 2294 C CA . ALA B 1 70 ? 8.914 -4.066 6.871 1 98.44 70 ALA B CA 1
ATOM 2295 C C . ALA B 1 70 ? 9.938 -4.434 5.797 1 98.44 70 ALA B C 1
ATOM 2297 O O . ALA B 1 70 ? 9.617 -4.445 4.605 1 98.44 70 ALA B O 1
ATOM 2298 N N . SER B 1 71 ? 11.164 -4.754 6.164 1 98.69 71 SER B N 1
ATOM 2299 C CA . SER B 1 71 ? 12.227 -5.086 5.219 1 98.69 71 SER B CA 1
ATOM 2300 C C . SER B 1 71 ? 11.883 -6.344 4.426 1 98.69 71 SER B C 1
ATOM 2302 O O . SER B 1 71 ? 12.422 -6.57 3.342 1 98.69 71 SER B O 1
ATOM 2304 N N . ARG B 1 72 ? 10.969 -7.16 4.949 1 98.75 72 ARG B N 1
ATOM 2305 C CA . ARG B 1 72 ? 10.547 -8.383 4.277 1 98.75 72 ARG B CA 1
ATOM 2306 C C . ARG B 1 72 ? 9.758 -8.078 3.016 1 98.75 72 ARG B C 1
ATOM 2308 O O . ARG B 1 72 ? 9.539 -8.953 2.18 1 98.75 72 ARG B O 1
ATOM 2315 N N . PHE B 1 73 ? 9.328 -6.801 2.877 1 98.94 73 PHE B N 1
ATOM 2316 C CA . PHE B 1 73 ? 8.445 -6.445 1.77 1 98.94 73 PHE B CA 1
ATOM 2317 C C . PHE B 1 73 ? 9.203 -5.645 0.716 1 98.94 73 PHE B C 1
ATOM 2319 O O . PHE B 1 73 ? 8.586 -4.965 -0.111 1 98.94 73 PHE B O 1
ATOM 2326 N N . VAL B 1 74 ? 10.5 -5.637 0.805 1 98.94 74 VAL B N 1
ATOM 2327 C CA . VAL B 1 74 ? 11.383 -4.984 -0.152 1 98.94 74 VAL B CA 1
ATOM 2328 C C . VAL B 1 74 ? 12.508 -5.941 -0.553 1 98.94 74 VAL B C 1
ATOM 2330 O O . VAL B 1 74 ? 13.258 -6.418 0.3 1 98.94 74 VAL B O 1
ATOM 2333 N N . ALA B 1 75 ? 12.656 -6.191 -1.845 1 98.88 75 ALA B N 1
ATOM 2334 C CA . ALA B 1 75 ? 13.719 -7.09 -2.281 1 98.88 75 ALA B CA 1
ATOM 2335 C C . ALA B 1 75 ? 14.109 -6.816 -3.73 1 98.88 75 ALA B C 1
ATOM 2337 O O . ALA B 1 75 ? 13.25 -6.547 -4.57 1 98.88 75 ALA B O 1
ATOM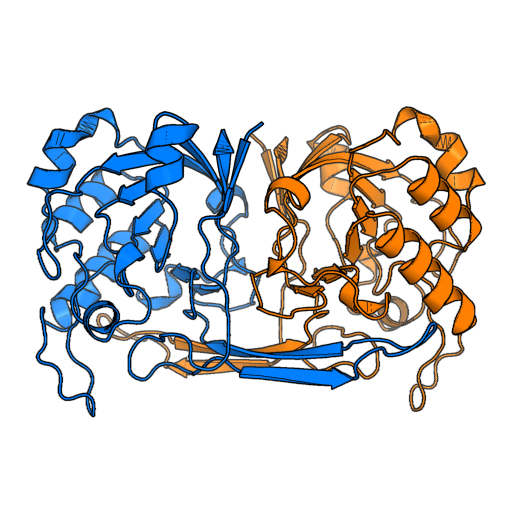 2338 N N . TYR B 1 76 ? 15.391 -6.867 -3.977 1 98.81 76 TYR B N 1
ATOM 2339 C CA . TYR B 1 76 ? 15.781 -7.012 -5.371 1 98.81 76 TYR B CA 1
ATOM 2340 C C . TYR B 1 76 ? 15.289 -8.336 -5.945 1 98.81 76 TYR B C 1
ATOM 2342 O O . TYR B 1 76 ? 15.055 -9.289 -5.199 1 98.81 76 TYR B O 1
ATOM 2350 N N . GLY B 1 77 ? 15.023 -8.344 -7.199 1 98.81 77 GLY B N 1
ATOM 2351 C CA . GLY B 1 77 ? 14.562 -9.586 -7.812 1 98.81 77 GLY B CA 1
ATOM 2352 C C . GLY B 1 77 ? 14.562 -9.531 -9.328 1 98.81 77 GLY B C 1
ATOM 2353 O O . GLY B 1 77 ? 15.055 -8.57 -9.922 1 98.81 77 GLY B O 1
ATOM 2354 N N . SER B 1 78 ? 14.141 -10.633 -9.859 1 98.88 78 SER B N 1
ATOM 2355 C CA . SER B 1 78 ? 14.133 -10.797 -11.312 1 98.88 78 SER B CA 1
ATOM 2356 C C . SER B 1 78 ? 12.766 -11.258 -11.812 1 98.88 78 SER B C 1
ATOM 2358 O O . SER B 1 78 ? 12.023 -11.922 -11.078 1 98.88 78 SER B O 1
ATOM 2360 N N . VAL B 1 79 ? 12.484 -10.828 -13.055 1 98.94 79 VAL B N 1
ATOM 2361 C CA . VAL B 1 79 ? 11.336 -11.383 -13.766 1 98.94 79 VAL B CA 1
ATOM 2362 C C . VAL B 1 79 ? 11.781 -12.578 -14.609 1 98.94 79 VAL B C 1
ATOM 2364 O O . VAL B 1 79 ? 12.719 -12.477 -15.398 1 98.94 79 VAL B O 1
ATOM 2367 N N . ILE B 1 80 ? 11.125 -13.703 -14.375 1 98.88 80 ILE B N 1
ATOM 2368 C CA . ILE B 1 80 ? 11.375 -14.891 -15.172 1 98.88 80 ILE B CA 1
ATOM 2369 C C . ILE B 1 80 ? 10.336 -14.992 -16.281 1 98.88 80 ILE B C 1
ATOM 2371 O O . ILE B 1 80 ? 9.133 -15.094 -16.016 1 98.88 80 ILE B O 1
ATOM 2375 N N . ASP B 1 81 ? 10.812 -15.016 -17.5 1 98.88 81 ASP B N 1
ATOM 2376 C CA . ASP B 1 81 ? 9.922 -15.094 -18.656 1 98.88 81 ASP B CA 1
ATOM 2377 C C . ASP B 1 81 ? 9.547 -16.547 -18.969 1 98.88 81 ASP B C 1
ATOM 2379 O O . ASP B 1 81 ? 10.375 -17.312 -19.438 1 98.88 81 ASP B O 1
ATOM 2383 N N . LEU B 1 82 ? 8.367 -16.891 -18.641 1 98.88 82 LEU B N 1
ATOM 2384 C CA . LEU B 1 82 ? 7.789 -18.188 -18.984 1 98.88 82 LEU B CA 1
ATOM 2385 C C . LEU B 1 82 ? 6.574 -18.016 -19.891 1 98.88 82 LEU B C 1
ATOM 2387 O O . LEU B 1 82 ? 5.559 -18.688 -19.719 1 98.88 82 LEU B O 1
ATOM 2391 N N . SER B 1 83 ? 6.648 -17.078 -20.812 1 98.5 83 SER B N 1
ATOM 2392 C CA . SER B 1 83 ? 5.523 -16.703 -21.672 1 98.5 83 SER B CA 1
ATOM 2393 C C . SER B 1 83 ? 5.164 -17.828 -22.641 1 98.5 83 SER B C 1
ATOM 2395 O O . SER B 1 83 ? 4.137 -17.781 -23.312 1 98.5 83 SER B O 1
ATOM 2397 N N . TYR B 1 84 ? 5.969 -18.891 -22.625 1 98.38 84 TYR B N 1
ATOM 2398 C CA . TYR B 1 84 ? 5.641 -20.031 -23.453 1 98.38 84 TYR B CA 1
ATOM 2399 C C . TYR B 1 84 ? 4.574 -20.906 -22.781 1 98.38 84 TYR B C 1
ATOM 2401 O O . TYR B 1 84 ? 3.996 -21.781 -23.406 1 98.38 84 TYR B O 1
ATOM 2409 N N . LYS B 1 85 ? 4.32 -20.734 -21.469 1 98.69 85 LYS B N 1
ATOM 2410 C CA . LYS B 1 85 ? 3.277 -21.484 -20.781 1 98.69 85 LYS B CA 1
ATOM 2411 C C . LYS B 1 85 ? 1.889 -21.078 -21.266 1 98.69 85 LYS B C 1
ATOM 2413 O O . LYS B 1 85 ? 1.622 -19.891 -21.469 1 98.69 85 LYS B O 1
ATOM 2418 N N . ARG B 1 86 ? 1.012 -22.031 -21.5 1 97.44 86 ARG B N 1
ATOM 2419 C CA . ARG B 1 86 ? -0.368 -21.781 -21.906 1 97.44 86 ARG B CA 1
ATOM 2420 C C . ARG B 1 86 ? -1.272 -21.609 -20.688 1 97.44 86 ARG B C 1
ATOM 2422 O O . ARG B 1 86 ? -0.922 -22.016 -19.578 1 97.44 86 ARG B O 1
ATOM 2429 N N . PRO B 1 87 ? -2.426 -20.938 -20.906 1 97.12 87 PRO B N 1
ATOM 2430 C CA . PRO B 1 87 ? -3.385 -20.859 -19.797 1 97.12 87 PRO B CA 1
ATOM 2431 C C . PRO B 1 87 ? -3.68 -22.234 -19.188 1 97.12 87 PRO B C 1
ATOM 2433 O O . PRO B 1 87 ? -3.848 -23.219 -19.906 1 97.12 87 PRO B O 1
ATOM 2436 N N . GLY B 1 88 ? -3.635 -22.25 -17.859 1 97.12 88 GLY B N 1
ATOM 2437 C CA . GLY B 1 88 ? -3.979 -23.453 -17.125 1 97.12 88 GLY B CA 1
ATOM 2438 C C . GLY B 1 88 ? -2.834 -24.438 -17.047 1 97.12 88 GLY B C 1
ATOM 2439 O O . GLY B 1 88 ? -2.971 -25.5 -16.438 1 97.12 88 GLY B O 1
ATOM 2440 N N . GLU B 1 89 ? -1.73 -24.109 -17.625 1 98.25 89 GLU B N 1
ATOM 2441 C CA . GLU B 1 89 ? -0.594 -25.031 -17.609 1 98.25 89 GLU B CA 1
ATOM 2442 C C . GLU B 1 89 ? 0.218 -24.891 -16.328 1 98.25 89 GLU B C 1
ATOM 2444 O O . GLU B 1 89 ? 0.45 -23.781 -15.852 1 98.25 89 GLU B O 1
ATOM 2449 N N . ALA B 1 90 ? 0.666 -26.047 -15.812 1 98.81 90 ALA B N 1
ATOM 2450 C CA . ALA B 1 90 ? 1.504 -26.047 -14.617 1 98.81 90 ALA B CA 1
ATOM 2451 C C . ALA B 1 90 ? 2.898 -25.5 -14.922 1 98.81 90 ALA B C 1
ATOM 2453 O O . ALA B 1 90 ? 3.469 -25.797 -15.977 1 98.81 90 ALA B O 1
ATOM 2454 N N . ILE B 1 91 ? 3.4 -24.641 -14.102 1 98.94 91 ILE B N 1
ATOM 2455 C CA . ILE B 1 91 ? 4.816 -24.281 -14.039 1 98.94 91 ILE B CA 1
ATOM 2456 C C . ILE B 1 91 ? 5.547 -25.266 -13.125 1 98.94 91 ILE B C 1
ATOM 2458 O O . ILE B 1 91 ? 5.195 -25.406 -11.945 1 98.94 91 ILE B O 1
ATOM 2462 N N . THR B 1 92 ? 6.57 -25.922 -13.586 1 98.88 92 THR B N 1
ATOM 2463 C CA . THR B 1 92 ? 7.23 -27.031 -12.891 1 98.88 92 THR B CA 1
ATOM 2464 C C . THR B 1 92 ? 8.594 -26.594 -12.367 1 98.88 92 THR B C 1
ATOM 2466 O O . THR B 1 92 ? 9.078 -25.5 -12.703 1 98.88 92 THR B O 1
ATOM 2469 N N . ALA B 1 93 ? 9.164 -27.484 -11.531 1 98.88 93 ALA B N 1
ATOM 2470 C CA . ALA B 1 93 ? 10.531 -27.266 -11.062 1 98.88 93 ALA B CA 1
ATOM 2471 C C . ALA B 1 93 ? 11.5 -27.141 -12.234 1 98.88 93 ALA B C 1
ATOM 2473 O O . ALA B 1 93 ? 12.453 -26.359 -12.18 1 98.88 93 ALA B O 1
ATOM 2474 N N . GLU B 1 94 ? 11.289 -27.875 -13.266 1 98.75 94 GLU B N 1
ATOM 2475 C CA . GLU B 1 94 ? 12.156 -27.844 -14.445 1 98.75 94 GLU B CA 1
ATOM 2476 C C . GLU B 1 94 ? 12.094 -26.484 -15.141 1 98.75 94 GLU B C 1
ATOM 2478 O O . GLU B 1 94 ? 13.125 -25.969 -15.586 1 98.75 94 GLU B O 1
ATOM 2483 N N . ASP B 1 95 ? 10.859 -25.922 -15.32 1 98.81 95 ASP B N 1
ATOM 2484 C CA . ASP B 1 95 ? 10.719 -24.578 -15.891 1 98.81 95 ASP B CA 1
ATOM 2485 C C . ASP B 1 95 ? 11.602 -23.578 -15.156 1 98.81 95 ASP B C 1
ATOM 2487 O O . ASP B 1 95 ? 12.25 -22.734 -15.781 1 98.81 95 ASP B O 1
ATOM 2491 N N . LEU B 1 96 ? 11.633 -23.672 -13.797 1 98.88 96 LEU B N 1
ATOM 2492 C CA . LEU B 1 96 ? 12.375 -22.734 -12.953 1 98.88 96 LEU B CA 1
ATOM 2493 C C . LEU B 1 96 ? 13.867 -23.047 -12.984 1 98.88 96 LEU B C 1
ATOM 2495 O O . LEU B 1 96 ? 14.695 -22.141 -13.055 1 98.88 96 LEU B O 1
ATOM 2499 N N . TRP B 1 97 ? 14.164 -24.328 -12.984 1 98.5 97 TRP B N 1
ATOM 2500 C CA . TRP B 1 97 ? 15.562 -24.75 -13 1 98.5 97 TRP B CA 1
ATOM 2501 C C . TRP B 1 97 ? 16.266 -24.234 -14.25 1 98.5 97 TRP B C 1
ATOM 2503 O O . TRP B 1 97 ? 17.438 -23.844 -14.188 1 98.5 97 TRP B O 1
ATOM 2513 N N . ARG B 1 98 ? 15.594 -24.219 -15.32 1 98.38 98 ARG B N 1
ATOM 2514 C CA . ARG B 1 98 ? 16.172 -23.75 -16.578 1 98.38 98 ARG B CA 1
ATOM 2515 C C . ARG B 1 98 ? 16.531 -22.266 -16.5 1 98.38 98 ARG B C 1
ATOM 2517 O O . ARG B 1 98 ? 17.281 -21.75 -17.328 1 98.38 98 ARG B O 1
ATOM 2524 N N . ARG B 1 99 ? 15.953 -21.594 -15.562 1 98.44 99 ARG B N 1
ATOM 2525 C CA . ARG B 1 99 ? 16.234 -20.172 -15.359 1 98.44 99 ARG B CA 1
ATOM 2526 C C . ARG B 1 99 ? 16.906 -19.938 -14.016 1 98.44 99 ARG B C 1
ATOM 2528 O O . ARG B 1 99 ? 16.75 -18.875 -13.406 1 98.44 99 ARG B O 1
ATOM 2535 N N . SER B 1 100 ? 17.594 -20.891 -13.508 1 98.5 100 SER B N 1
ATOM 2536 C CA . SER B 1 100 ? 18.125 -20.906 -12.148 1 98.5 100 SER B CA 1
ATOM 2537 C C . SER B 1 100 ? 19.062 -19.719 -11.914 1 98.5 100 SER B C 1
ATOM 2539 O O . SER B 1 100 ? 19.234 -19.266 -10.773 1 98.5 100 SER B O 1
ATOM 2541 N N . GLU B 1 101 ? 19.625 -19.156 -12.969 1 98.31 101 GLU B N 1
ATOM 2542 C CA . GLU B 1 101 ? 20.531 -18.016 -12.852 1 98.31 101 GLU B CA 1
ATOM 2543 C C . GLU B 1 101 ? 19.812 -16.781 -12.336 1 98.31 101 GLU B C 1
ATOM 2545 O O . GLU B 1 101 ? 20.438 -15.867 -11.805 1 98.31 101 GLU B O 1
ATOM 2550 N N . LEU B 1 102 ? 18.5 -16.75 -12.445 1 98.75 102 LEU B N 1
ATOM 2551 C CA . LEU B 1 102 ? 17.703 -15.609 -12.047 1 98.75 102 LEU B CA 1
ATOM 2552 C C . LEU B 1 102 ? 17.062 -15.844 -10.68 1 98.75 102 LEU B C 1
ATOM 2554 O O . LEU B 1 102 ? 16.328 -14.984 -10.18 1 98.75 102 LEU B O 1
ATOM 2558 N N . ILE B 1 103 ? 17.25 -16.953 -10.133 1 98.81 103 ILE B N 1
ATOM 2559 C CA . ILE B 1 103 ? 16.625 -17.344 -8.867 1 98.81 103 ILE B CA 1
ATOM 2560 C C . ILE B 1 103 ? 17.703 -17.422 -7.781 1 98.81 103 ILE B C 1
ATOM 2562 O O . ILE B 1 103 ? 18.547 -18.328 -7.797 1 98.81 103 ILE B O 1
ATOM 2566 N N . LYS B 1 104 ? 17.672 -16.484 -6.844 1 98.62 104 LYS B N 1
ATOM 2567 C CA . LYS B 1 104 ? 18.719 -16.375 -5.82 1 98.62 104 LYS B CA 1
ATOM 2568 C C . LYS B 1 104 ? 18.094 -16.234 -4.43 1 98.62 104 LYS B C 1
ATOM 2570 O O . LYS B 1 104 ? 17.016 -15.664 -4.277 1 98.62 104 LYS B O 1
ATOM 2575 N N . ARG B 1 105 ? 18.875 -16.688 -3.461 1 98.69 105 ARG B N 1
ATOM 2576 C CA . ARG B 1 105 ? 18.469 -16.578 -2.064 1 98.69 105 ARG B CA 1
ATOM 2577 C C . ARG B 1 105 ? 18.188 -15.117 -1.692 1 98.69 105 ARG B C 1
ATOM 2579 O O . ARG B 1 105 ? 19 -14.234 -1.99 1 98.69 105 ARG B O 1
ATOM 2586 N N . GLY B 1 106 ? 17.062 -14.891 -1.107 1 98.75 106 GLY B N 1
ATOM 2587 C CA . GLY B 1 106 ? 16.734 -13.57 -0.578 1 98.75 106 GLY B CA 1
ATOM 2588 C C . GLY B 1 106 ? 16.234 -12.609 -1.637 1 98.75 106 GLY B C 1
ATOM 2589 O O . GLY B 1 106 ? 16.016 -11.43 -1.354 1 98.75 106 GLY B O 1
ATOM 2590 N N . GLU B 1 107 ? 16.031 -13.07 -2.859 1 98.88 107 GLU B N 1
ATOM 2591 C CA . GLU B 1 107 ? 15.539 -12.203 -3.926 1 98.88 107 GLU B CA 1
ATOM 2592 C C . GLU B 1 107 ? 14.109 -12.555 -4.301 1 98.88 107 GLU B C 1
ATOM 2594 O O . GLU B 1 107 ? 13.633 -13.656 -4.012 1 98.88 107 GLU B O 1
ATOM 2599 N N . ALA B 1 108 ? 13.453 -11.586 -4.848 1 98.94 108 ALA B N 1
ATOM 2600 C CA . ALA B 1 108 ? 12.109 -11.836 -5.363 1 98.94 108 ALA B CA 1
ATOM 2601 C C . ALA B 1 108 ? 12.164 -12.469 -6.75 1 98.94 108 ALA B C 1
ATOM 2603 O O . ALA B 1 108 ? 13.062 -12.172 -7.543 1 98.94 108 ALA B O 1
ATOM 2604 N N . VAL B 1 109 ? 11.234 -13.328 -6.992 1 98.94 109 VAL B N 1
ATOM 2605 C CA . VAL B 1 109 ? 11.055 -13.953 -8.297 1 98.94 109 VAL B CA 1
ATOM 2606 C C . VAL B 1 109 ? 9.656 -13.641 -8.836 1 98.94 109 VAL B C 1
ATOM 2608 O O . VAL B 1 109 ? 8.656 -14.109 -8.281 1 98.94 109 VAL B O 1
ATOM 2611 N N . MET B 1 110 ? 9.617 -12.867 -9.891 1 98.94 110 MET B N 1
ATOM 2612 C CA . MET B 1 110 ? 8.352 -12.547 -10.547 1 98.94 110 MET B CA 1
ATOM 2613 C C . MET B 1 110 ? 8.164 -13.375 -11.805 1 98.94 110 MET B C 1
ATOM 2615 O O . MET B 1 110 ? 8.984 -13.32 -12.727 1 98.94 110 MET B O 1
ATOM 2619 N N . ILE B 1 111 ? 7.07 -14.109 -11.867 1 98.94 111 ILE B N 1
ATOM 2620 C CA . ILE B 1 111 ? 6.852 -15.039 -12.969 1 98.94 111 ILE B CA 1
ATOM 2621 C C . ILE B 1 111 ? 5.969 -14.383 -14.023 1 98.94 111 ILE B C 1
ATOM 2623 O O . ILE B 1 111 ? 4.781 -14.141 -13.789 1 98.94 111 ILE B O 1
ATOM 2627 N N . TYR B 1 112 ? 6.551 -14.148 -15.148 1 98.94 112 TYR B N 1
ATOM 2628 C CA . TYR B 1 112 ? 5.812 -13.594 -16.281 1 98.94 112 TYR B CA 1
ATOM 2629 C C . TYR B 1 112 ? 5.355 -14.695 -17.219 1 98.94 112 TYR B C 1
ATOM 2631 O O . TYR B 1 112 ? 6.172 -15.453 -17.75 1 98.94 112 TYR B O 1
ATOM 2639 N N . THR B 1 113 ? 4.078 -14.789 -17.469 1 98.88 113 THR B N 1
ATOM 2640 C CA . THR B 1 113 ? 3.523 -15.758 -18.406 1 98.88 113 THR B CA 1
ATOM 2641 C C . THR B 1 113 ? 2.736 -15.047 -19.5 1 98.88 113 THR B C 1
ATOM 2643 O O . THR B 1 113 ? 2.299 -15.688 -20.469 1 98.88 113 THR B O 1
ATOM 2646 N N . GLY B 1 114 ? 2.539 -13.773 -19.328 1 98.62 114 GLY B N 1
ATOM 2647 C CA . GLY B 1 114 ? 1.702 -13.023 -20.25 1 98.62 114 GLY B CA 1
ATOM 2648 C C . GLY B 1 114 ? 0.221 -13.141 -19.938 1 98.62 114 GLY B C 1
ATOM 2649 O O . GLY B 1 114 ? -0.61 -12.539 -20.625 1 98.62 114 GLY B O 1
ATOM 2650 N N . PHE B 1 115 ? -0.145 -13.773 -18.922 1 98.75 115 PHE B N 1
ATOM 2651 C CA . PHE B 1 115 ? -1.535 -14.102 -18.625 1 98.75 115 PHE B CA 1
ATOM 2652 C C . PHE B 1 115 ? -2.309 -12.852 -18.219 1 98.75 115 PHE B C 1
ATOM 2654 O O . PHE B 1 115 ? -3.537 -12.812 -18.328 1 98.75 115 PHE B O 1
ATOM 2661 N N . SER B 1 116 ? -1.621 -11.852 -17.734 1 97.88 116 SER B N 1
ATOM 2662 C CA . SER B 1 116 ? -2.266 -10.609 -17.328 1 97.88 116 SER B CA 1
ATOM 2663 C C . SER B 1 116 ? -3.105 -10.023 -18.453 1 97.88 116 SER B C 1
ATOM 2665 O O . SER B 1 116 ? -4.055 -9.273 -18.203 1 97.88 116 SER B O 1
ATOM 2667 N N . ALA B 1 117 ? -2.77 -10.359 -19.672 1 97.5 117 ALA B N 1
ATOM 2668 C CA . ALA B 1 117 ? -3.494 -9.852 -20.828 1 97.5 117 ALA B CA 1
ATOM 2669 C C . ALA B 1 117 ? -4.922 -10.391 -20.875 1 97.5 117 ALA B C 1
ATOM 2671 O O . ALA B 1 117 ? -5.777 -9.852 -21.578 1 97.5 117 ALA B O 1
ATOM 2672 N N . LYS B 1 118 ? -5.227 -11.422 -20.141 1 97.62 118 LYS B N 1
ATOM 2673 C CA . LYS B 1 118 ? -6.547 -12.047 -20.125 1 97.62 118 LYS B CA 1
ATOM 2674 C C . LYS B 1 118 ? -7.445 -11.406 -19.078 1 97.62 118 LYS B C 1
ATOM 2676 O O . LYS B 1 118 ? -8.609 -11.781 -18.938 1 97.62 118 LYS B O 1
ATOM 2681 N N . TYR B 1 119 ? -6.957 -10.461 -18.359 1 97.69 119 TYR B N 1
ATOM 2682 C CA . TYR B 1 119 ? -7.727 -9.805 -17.297 1 97.69 119 TYR B CA 1
ATOM 2683 C C . TYR B 1 119 ? -9.055 -9.281 -17.828 1 97.69 119 TYR B C 1
ATOM 2685 O O . TYR B 1 119 ? -9.094 -8.648 -18.891 1 97.69 119 TYR B O 1
ATOM 2693 N N . GLY B 1 120 ? -10.117 -9.539 -17.047 1 93.62 120 GLY B N 1
ATOM 2694 C CA . GLY B 1 120 ? -11.445 -9.094 -17.453 1 93.62 120 GLY B CA 1
ATOM 2695 C C . GLY B 1 120 ? -12.219 -10.156 -18.219 1 93.62 120 GLY B C 1
ATOM 2696 O O . GLY B 1 120 ? -13.406 -9.969 -18.516 1 93.62 120 GLY B O 1
ATOM 2697 N N . THR B 1 121 ? -11.539 -11.211 -18.578 1 94.75 121 THR B N 1
ATOM 2698 C CA . THR B 1 121 ? -12.203 -12.328 -19.234 1 94.75 121 THR B CA 1
ATOM 2699 C C . THR B 1 121 ? -12.531 -13.43 -18.219 1 94.75 121 THR B C 1
ATOM 2701 O O . THR B 1 121 ? -12 -13.438 -17.109 1 94.75 121 THR B O 1
ATOM 2704 N N . GLU B 1 122 ? -13.414 -14.312 -18.625 1 91.44 122 GLU B N 1
ATOM 2705 C CA . GLU B 1 122 ? -13.734 -15.469 -17.797 1 91.44 122 GLU B CA 1
ATOM 2706 C C . GLU B 1 122 ? -12.516 -16.359 -17.594 1 91.44 122 GLU B C 1
ATOM 2708 O O . GLU B 1 122 ? -12.336 -16.953 -16.531 1 91.44 122 GLU B O 1
ATOM 2713 N N . GLU B 1 123 ? -11.758 -16.5 -18.641 1 94.25 123 GLU B N 1
ATOM 2714 C CA . GLU B 1 123 ? -10.562 -17.328 -18.578 1 94.25 123 GLU B CA 1
ATOM 2715 C C . GLU B 1 123 ? -9.633 -16.906 -17.453 1 94.25 123 GLU B C 1
ATOM 2717 O O . GLU B 1 123 ? -8.977 -17.734 -16.828 1 94.25 123 GLU B O 1
ATOM 2722 N N . PHE B 1 124 ? -9.57 -15.656 -17.203 1 97.06 124 PHE B N 1
ATOM 2723 C CA . PHE B 1 124 ? -8.688 -15.133 -16.172 1 97.06 124 PHE B CA 1
ATOM 2724 C C . PHE B 1 124 ? -9.07 -15.672 -14.805 1 97.06 124 PHE B C 1
ATOM 2726 O O . PHE B 1 124 ? -8.219 -15.797 -13.922 1 97.06 124 PHE B O 1
ATOM 2733 N N . LEU B 1 125 ? -10.281 -16.078 -14.602 1 95.12 125 LEU B N 1
ATOM 2734 C CA . LEU B 1 125 ? -10.805 -16.438 -13.289 1 95.12 125 LEU B CA 1
ATOM 2735 C C . LEU B 1 125 ? -10.484 -17.891 -12.961 1 95.12 125 LEU B C 1
ATOM 2737 O O . LEU B 1 125 ? -10.484 -18.281 -11.789 1 95.12 125 LEU B O 1
ATOM 2741 N N . TYR B 1 126 ? -10.094 -18.656 -14.031 1 94 126 TYR B N 1
ATOM 2742 C CA . TYR B 1 126 ? -10.094 -20.078 -13.711 1 94 126 TYR B CA 1
ATOM 2743 C C . TYR B 1 126 ? -8.914 -20.797 -14.367 1 94 126 TYR B C 1
ATOM 2745 O O . TYR B 1 126 ? -8.648 -21.953 -14.078 1 94 126 TYR B O 1
ATOM 2753 N N . ASN B 1 127 ? -8.227 -20.109 -15.227 1 96.75 127 ASN B N 1
ATOM 2754 C CA . ASN B 1 127 ? -7.336 -20.859 -16.109 1 96.75 127 ASN B CA 1
ATOM 2755 C C . ASN B 1 127 ? -5.941 -20.234 -16.156 1 96.75 127 ASN B C 1
ATOM 2757 O O . ASN B 1 127 ? -5.316 -20.188 -17.219 1 96.75 127 ASN B O 1
ATOM 2761 N N . TRP B 1 128 ? -5.465 -19.703 -15.102 1 98.19 128 TRP B N 1
ATOM 2762 C CA . TRP B 1 128 ? -4.133 -19.125 -15.086 1 98.19 128 TRP B CA 1
ATOM 2763 C C . TRP B 1 128 ? -3.061 -20.203 -14.992 1 98.19 128 TRP B C 1
ATOM 2765 O O . TRP B 1 128 ? -3.314 -21.297 -14.477 1 98.19 128 TRP B O 1
ATOM 2775 N N . PRO B 1 129 ? -1.845 -19.953 -15.602 1 98.75 129 PRO B N 1
ATOM 2776 C CA . PRO B 1 129 ? -0.705 -20.812 -15.258 1 98.75 129 PRO B CA 1
ATOM 2777 C C . PRO B 1 129 ? -0.357 -20.766 -13.773 1 98.75 129 PRO B C 1
ATOM 2779 O O . PRO B 1 129 ? -0.478 -19.703 -13.133 1 98.75 129 PRO B O 1
ATOM 2782 N N . TYR B 1 130 ? 0.066 -21.875 -13.219 1 98.88 130 TYR B N 1
ATOM 2783 C CA . TYR B 1 130 ? 0.225 -21.969 -11.773 1 98.88 130 TYR B CA 1
ATOM 2784 C C . TYR B 1 130 ? 1.446 -22.797 -11.406 1 98.88 130 TYR B C 1
ATOM 2786 O O . TYR B 1 130 ? 1.911 -23.609 -12.203 1 98.88 130 TYR B O 1
ATOM 2794 N N . LEU B 1 131 ? 2.014 -22.562 -10.219 1 98.94 131 LEU B N 1
ATOM 2795 C CA . LEU B 1 131 ? 3.086 -23.406 -9.703 1 98.94 131 LEU B CA 1
ATOM 2796 C C . LEU B 1 131 ? 2.549 -24.766 -9.266 1 98.94 131 LEU B C 1
ATOM 2798 O O . LEU B 1 131 ? 1.556 -24.844 -8.547 1 98.94 131 LEU B O 1
ATOM 2802 N N . ASP B 1 132 ? 3.17 -25.797 -9.711 1 98.94 132 ASP B N 1
ATOM 2803 C CA . ASP B 1 132 ? 2.863 -27.094 -9.133 1 98.94 132 ASP B CA 1
ATOM 2804 C C . ASP B 1 132 ? 3.682 -27.344 -7.863 1 98.94 132 ASP B C 1
ATOM 2806 O O . ASP B 1 132 ? 4.426 -26.453 -7.426 1 98.94 132 ASP B O 1
ATOM 2810 N N . ARG B 1 133 ? 3.512 -28.5 -7.219 1 98.88 133 ARG B N 1
ATOM 2811 C CA . ARG B 1 133 ? 4.195 -28.812 -5.969 1 98.88 133 ARG B CA 1
ATOM 2812 C C . ARG B 1 133 ? 5.707 -28.719 -6.133 1 98.88 133 ARG B C 1
ATOM 2814 O O . ARG B 1 133 ? 6.402 -28.172 -5.27 1 98.88 133 ARG B O 1
ATOM 2821 N N . GLY B 1 134 ? 6.207 -29.25 -7.227 1 98.94 134 GLY B N 1
ATOM 2822 C CA . GLY B 1 134 ? 7.641 -29.234 -7.477 1 98.94 134 GLY B CA 1
ATOM 2823 C C . GLY B 1 134 ? 8.219 -27.844 -7.59 1 98.94 134 GLY B C 1
ATOM 2824 O O . GLY B 1 134 ? 9.305 -27.562 -7.082 1 98.94 134 GLY B O 1
ATOM 2825 N N . ALA B 1 135 ? 7.551 -26.953 -8.273 1 98.94 135 ALA B N 1
ATOM 2826 C CA . ALA B 1 135 ? 7.992 -25.578 -8.398 1 98.94 135 ALA B CA 1
ATOM 2827 C C . ALA B 1 135 ? 8.016 -24.875 -7.035 1 98.94 135 ALA B C 1
ATOM 2829 O O . ALA B 1 135 ? 8.945 -24.125 -6.73 1 98.94 135 ALA B O 1
ATOM 2830 N N . ALA B 1 136 ? 6.988 -25.125 -6.227 1 98.94 136 ALA B N 1
ATOM 2831 C CA . ALA B 1 136 ? 6.961 -24.562 -4.879 1 98.94 136 ALA B CA 1
ATOM 2832 C C . ALA B 1 136 ? 8.148 -25.062 -4.055 1 98.94 136 ALA B C 1
ATOM 2834 O O . ALA B 1 136 ? 8.805 -24.266 -3.363 1 98.94 136 ALA B O 1
ATOM 2835 N N . ASP B 1 137 ? 8.383 -26.359 -4.148 1 98.94 137 ASP B N 1
ATOM 2836 C CA . ASP B 1 137 ? 9.531 -26.922 -3.447 1 98.94 137 ASP B CA 1
ATOM 2837 C C . ASP B 1 137 ? 10.828 -26.25 -3.885 1 98.94 137 ASP B C 1
ATOM 2839 O O . ASP B 1 137 ? 11.672 -25.906 -3.051 1 98.94 137 ASP B O 1
ATOM 2843 N N . TYR B 1 138 ? 10.984 -26.047 -5.148 1 98.94 138 TYR B N 1
ATOM 2844 C CA . TYR B 1 138 ? 12.203 -25.469 -5.707 1 98.94 138 TYR B CA 1
ATOM 2845 C C . TYR B 1 138 ? 12.438 -24.062 -5.168 1 98.94 138 TYR B C 1
ATOM 2847 O O . TYR B 1 138 ? 13.539 -23.734 -4.715 1 98.94 138 TYR B O 1
ATOM 2855 N N . LEU B 1 139 ? 11.461 -23.25 -5.199 1 98.94 139 LEU B N 1
ATOM 2856 C CA . LEU B 1 139 ? 11.57 -21.859 -4.742 1 98.94 139 LEU B CA 1
ATOM 2857 C C . LEU B 1 139 ? 11.812 -21.812 -3.236 1 98.94 139 LEU B C 1
ATOM 2859 O O . LEU B 1 139 ? 12.586 -20.969 -2.758 1 98.94 139 LEU B O 1
ATOM 2863 N N . ALA B 1 140 ? 11.078 -22.672 -2.48 1 98.94 140 ALA B N 1
ATOM 2864 C CA . ALA B 1 140 ? 11.273 -22.734 -1.034 1 98.94 140 ALA B CA 1
ATOM 2865 C C . ALA B 1 140 ? 12.711 -23.125 -0.692 1 98.94 140 ALA B C 1
ATOM 2867 O O . ALA B 1 140 ? 13.328 -22.531 0.191 1 98.94 140 ALA B O 1
ATOM 2868 N N . GLU B 1 141 ? 13.18 -24.125 -1.376 1 98.81 141 GLU B N 1
ATOM 2869 C CA . GLU B 1 141 ? 14.539 -24.594 -1.146 1 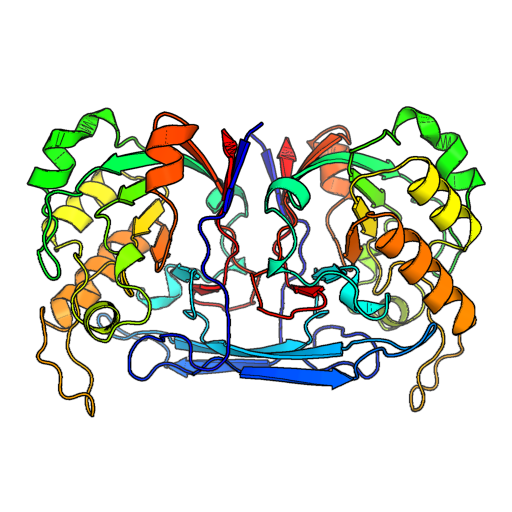98.81 141 GLU B CA 1
ATOM 2870 C C . GLU B 1 141 ? 15.57 -23.531 -1.51 1 98.81 141 GLU B C 1
ATOM 2872 O O . GLU B 1 141 ? 16.609 -23.406 -0.854 1 98.81 141 GLU B O 1
ATOM 2877 N N . ALA B 1 142 ? 15.289 -22.797 -2.57 1 98.81 142 ALA B N 1
ATOM 2878 C CA . ALA B 1 142 ? 16.172 -21.703 -2.986 1 98.81 142 ALA B CA 1
ATOM 2879 C C . ALA B 1 142 ? 16.109 -20.547 -1.997 1 98.81 142 ALA B C 1
ATOM 2881 O O . ALA B 1 142 ? 16.953 -19.641 -2.027 1 98.81 142 ALA B O 1
ATOM 2882 N N . ARG B 1 143 ? 15.086 -20.531 -1.136 1 98.75 143 ARG B N 1
ATOM 2883 C CA . ARG B 1 143 ? 14.891 -19.516 -0.095 1 98.75 143 ARG B CA 1
ATOM 2884 C C . ARG B 1 143 ? 14.75 -18.125 -0.699 1 98.75 143 ARG B C 1
ATOM 2886 O O . ARG B 1 143 ? 15.398 -17.188 -0.25 1 98.75 143 ARG B O 1
ATOM 2893 N N . VAL B 1 144 ? 14 -18.031 -1.76 1 98.94 144 VAL B N 1
ATOM 2894 C CA . VAL B 1 144 ? 13.711 -16.719 -2.332 1 98.94 144 VAL B CA 1
ATOM 2895 C C . VAL B 1 144 ? 12.883 -15.891 -1.35 1 98.94 144 VAL B C 1
ATOM 2897 O O . VAL B 1 144 ? 12.258 -16.438 -0.444 1 98.94 144 VAL B O 1
ATOM 2900 N N . ALA B 1 145 ? 12.93 -14.594 -1.455 1 98.94 145 ALA B N 1
ATOM 2901 C CA . ALA B 1 145 ? 12.203 -13.703 -0.551 1 98.94 145 ALA B CA 1
ATOM 2902 C C . ALA B 1 145 ? 10.703 -13.734 -0.84 1 98.94 145 ALA B C 1
ATOM 2904 O O . ALA B 1 145 ? 9.891 -13.68 0.081 1 98.94 145 ALA B O 1
ATOM 2905 N N . ALA B 1 146 ? 10.383 -13.789 -2.121 1 98.94 146 ALA B N 1
ATOM 2906 C CA . ALA B 1 146 ? 9 -13.703 -2.564 1 98.94 146 ALA B CA 1
ATOM 2907 C C . ALA B 1 146 ? 8.828 -14.281 -3.967 1 98.94 146 ALA B C 1
ATOM 2909 O O . ALA B 1 146 ? 9.797 -14.367 -4.727 1 98.94 146 ALA B O 1
ATOM 2910 N N . VAL B 1 147 ? 7.645 -14.695 -4.227 1 99 147 VAL B N 1
ATOM 2911 C CA . VAL B 1 147 ? 7.27 -15.086 -5.582 1 99 147 VAL B CA 1
ATOM 2912 C C . VAL B 1 147 ? 5.996 -14.352 -6 1 99 147 VAL B C 1
ATOM 2914 O O . VAL B 1 147 ? 5.027 -14.297 -5.242 1 99 147 VAL B O 1
ATOM 2917 N N . GLY B 1 148 ? 6.031 -13.734 -7.164 1 98.94 148 GLY B N 1
ATOM 2918 C CA . GLY B 1 148 ? 4.883 -13.047 -7.734 1 98.94 148 GLY B CA 1
ATOM 2919 C C . GLY B 1 148 ? 4.352 -13.711 -8.992 1 98.94 148 GLY B C 1
ATOM 2920 O O . GLY B 1 148 ? 5.129 -14.188 -9.82 1 98.94 148 GLY B O 1
ATOM 2921 N N . VAL B 1 149 ? 3.041 -13.766 -9.102 1 98.94 149 VAL B N 1
ATOM 2922 C CA . VAL B 1 149 ? 2.41 -14.375 -10.266 1 98.94 149 VAL B CA 1
ATOM 2923 C C . VAL B 1 149 ? 1.32 -13.453 -10.812 1 98.94 149 VAL B C 1
ATOM 2925 O O . VAL B 1 149 ? 0.806 -12.594 -10.086 1 98.94 149 VAL B O 1
ATOM 2928 N N . GLU B 1 150 ? 0.912 -13.664 -12.023 1 98.75 150 GLU B N 1
ATOM 2929 C CA . GLU B 1 150 ? -0.059 -12.805 -12.695 1 98.75 150 GLU B CA 1
ATOM 2930 C C . GLU B 1 150 ? -1.487 -13.273 -12.43 1 98.75 150 GLU B C 1
ATOM 2932 O O . GLU B 1 150 ? -2.434 -12.492 -12.547 1 98.75 150 GLU B O 1
ATOM 2937 N N . GLY B 1 151 ? -1.645 -14.516 -12.117 1 98.06 151 GLY B N 1
ATOM 2938 C CA . GLY B 1 151 ? -2.965 -15.117 -11.984 1 98.06 151 GLY B CA 1
ATOM 2939 C C . GLY B 1 151 ? -3.605 -14.836 -10.633 1 98.06 151 GLY B C 1
ATOM 2940 O O . GLY B 1 151 ? -3.027 -14.141 -9.797 1 98.06 151 GLY B O 1
ATOM 2941 N N . MET B 1 152 ? -4.809 -15.414 -10.391 1 97.44 152 MET B N 1
ATOM 2942 C CA . MET B 1 152 ? -5.613 -15.203 -9.195 1 97.44 152 MET B CA 1
ATOM 2943 C C . MET B 1 152 ? -4.965 -15.859 -7.977 1 97.44 152 MET B C 1
ATOM 2945 O O . MET B 1 152 ? -5.234 -15.469 -6.84 1 97.44 152 MET B O 1
ATOM 2949 N N . SER B 1 153 ? -4.148 -16.812 -8.266 1 98.44 153 SER B N 1
ATOM 2950 C CA . SER B 1 153 ? -3.504 -17.562 -7.203 1 98.44 153 SER B CA 1
ATOM 2951 C C . SER B 1 153 ? -2.174 -18.156 -7.672 1 98.44 153 SER B C 1
ATOM 2953 O O . SER B 1 153 ? -1.993 -18.422 -8.859 1 98.44 153 SER B O 1
ATOM 2955 N N . VAL B 1 154 ? -1.311 -18.328 -6.727 1 98.94 154 VAL B N 1
ATOM 2956 C CA . VAL B 1 154 ? -0.007 -18.922 -7.012 1 98.94 154 VAL B CA 1
ATOM 2957 C C . VAL B 1 154 ? -0.174 -20.391 -7.371 1 98.94 154 VAL B C 1
ATOM 2959 O O . VAL B 1 154 ? 0.625 -20.953 -8.125 1 98.94 154 VAL B O 1
ATOM 2962 N N . ALA B 1 155 ? -1.235 -20.969 -6.855 1 98.75 155 ALA B N 1
ATOM 2963 C CA . ALA B 1 155 ? -1.589 -22.344 -7.172 1 98.75 155 ALA B CA 1
ATOM 2964 C C . ALA B 1 155 ? -2.719 -22.406 -8.195 1 98.75 155 ALA B C 1
ATOM 2966 O O . ALA B 1 155 ? -3.264 -21.375 -8.586 1 98.75 155 ALA B O 1
ATOM 2967 N N . GLY B 1 156 ? -3.035 -23.609 -8.68 1 97.81 156 GLY B N 1
ATOM 2968 C CA . GLY B 1 156 ? -4.09 -23.75 -9.672 1 97.81 156 GLY B CA 1
ATOM 2969 C C . GLY B 1 156 ? -5.48 -23.688 -9.078 1 97.81 156 GLY B C 1
ATOM 2970 O O . GLY B 1 156 ? -5.645 -23.719 -7.855 1 97.81 156 GLY B O 1
ATOM 2971 N N . TYR B 1 157 ? -6.5 -23.594 -9.953 1 97.69 157 TYR B N 1
ATOM 2972 C CA . TYR B 1 157 ? -7.895 -23.484 -9.539 1 97.69 157 TYR B CA 1
ATOM 2973 C C . TYR B 1 157 ? -8.43 -24.828 -9.047 1 97.69 157 TYR B C 1
ATOM 2975 O O . TYR B 1 157 ? -8.492 -25.781 -9.812 1 97.69 157 TYR B O 1
ATOM 2983 N N . PRO B 1 158 ? -8.867 -24.922 -7.809 1 97.06 158 PRO B N 1
ATOM 2984 C CA . PRO B 1 158 ? -9.328 -26.203 -7.262 1 97.06 158 PRO B CA 1
ATOM 2985 C C . PRO B 1 158 ? -10.836 -26.391 -7.414 1 97.06 158 PRO B C 1
ATOM 2987 O O . PRO B 1 158 ? -11.375 -27.422 -6.984 1 97.06 158 PRO B O 1
ATOM 2990 N N . GLY B 1 159 ? -11.469 -25.438 -8.078 1 94.75 159 GLY B N 1
ATOM 2991 C CA . GLY B 1 159 ? -12.922 -25.453 -8.062 1 94.75 159 GLY B CA 1
ATOM 2992 C C . GLY B 1 159 ? -13.516 -24.859 -6.793 1 94.75 159 GLY B C 1
ATOM 2993 O O . GLY B 1 159 ? -12.898 -24.938 -5.727 1 94.75 159 GLY B O 1
ATOM 2994 N N . VAL B 1 160 ? -14.555 -24.188 -6.914 1 91.69 160 VAL B N 1
ATOM 2995 C CA . VAL B 1 160 ? -15.305 -23.641 -5.785 1 91.69 160 VAL B CA 1
ATOM 2996 C C . VAL B 1 160 ? -16.781 -24.031 -5.906 1 91.69 160 VAL B C 1
ATOM 2998 O O . VAL B 1 160 ? -17.344 -24 -7 1 91.69 160 VAL B O 1
ATOM 3001 N N . GLN B 1 161 ? -17.312 -24.5 -4.836 1 88.62 161 GLN B N 1
ATOM 3002 C CA . GLN B 1 161 ? -18.719 -24.859 -4.848 1 88.62 161 GLN B CA 1
ATOM 3003 C C . GLN B 1 161 ? -19.578 -23.688 -5.363 1 88.62 161 GLN B C 1
ATOM 3005 O O . GLN B 1 161 ? -19.391 -22.547 -4.949 1 88.62 161 GLN B O 1
ATOM 3010 N N . 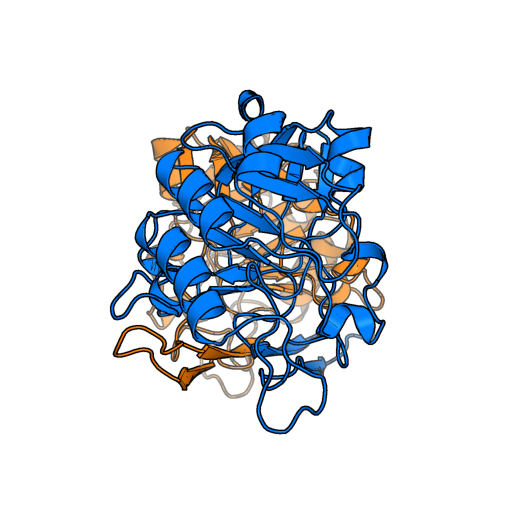GLY B 1 162 ? -20.391 -23.969 -6.258 1 88.44 162 GLY B N 1
ATOM 3011 C CA . GLY B 1 162 ? -21.281 -22.953 -6.805 1 88.44 162 GLY B CA 1
ATOM 3012 C C . GLY B 1 162 ? -20.719 -22.297 -8.055 1 88.44 162 GLY B C 1
ATOM 3013 O O . GLY B 1 162 ? -21.391 -21.469 -8.68 1 88.44 162 GLY B O 1
ATOM 3014 N N . PHE B 1 163 ? -19.547 -22.656 -8.352 1 87.81 163 PHE B N 1
ATOM 3015 C CA . PHE B 1 163 ? -18.922 -22.141 -9.57 1 87.81 163 PHE B CA 1
ATOM 3016 C C . PHE B 1 163 ? -18.641 -23.281 -10.555 1 87.81 163 PHE B C 1
ATOM 3018 O O . PHE B 1 163 ? -17.953 -24.234 -10.227 1 87.81 163 PHE B O 1
ATOM 3025 N N . PRO B 1 164 ? -19.203 -23.141 -11.688 1 86 164 PRO B N 1
ATOM 3026 C CA . PRO B 1 164 ? -19.328 -24.297 -12.586 1 86 164 PRO B CA 1
ATOM 3027 C C . PRO B 1 164 ? -18.031 -24.625 -13.312 1 86 164 PRO B C 1
ATOM 3029 O O . PRO B 1 164 ? -17.938 -25.656 -13.992 1 86 164 PRO B O 1
ATOM 3032 N N . TYR B 1 165 ? -17.047 -23.953 -13.219 1 90.5 165 TYR B N 1
ATOM 3033 C CA . TYR B 1 165 ? -15.812 -24.25 -13.938 1 90.5 165 TYR B CA 1
ATOM 3034 C C . TYR B 1 165 ? -15.086 -25.438 -13.305 1 90.5 165 TYR B C 1
ATOM 3036 O O . TYR B 1 165 ? -14.984 -25.531 -12.078 1 90.5 165 TYR B O 1
ATOM 3044 N N . PRO B 1 166 ? -14.609 -26.328 -14.102 1 92.81 166 PRO B N 1
ATOM 3045 C CA . PRO B 1 166 ? -13.945 -27.516 -13.562 1 92.81 166 PRO B CA 1
ATOM 3046 C C . PRO B 1 166 ? -12.617 -27.188 -12.883 1 92.81 166 PRO B C 1
ATOM 3048 O O . PRO B 1 166 ? -11.891 -26.312 -13.344 1 92.81 166 PRO B O 1
ATOM 3051 N N . PRO B 1 167 ? -12.312 -27.969 -11.859 1 95.94 167 PRO B N 1
ATOM 3052 C CA . PRO B 1 167 ? -11.016 -27.766 -11.203 1 95.94 167 PRO B CA 1
ATOM 3053 C C . PRO B 1 167 ? -9.844 -28.094 -12.125 1 95.94 167 PRO B C 1
ATOM 3055 O O . PRO B 1 167 ? -9.93 -28.984 -12.961 1 95.94 167 PRO B O 1
ATOM 3058 N N . ARG B 1 168 ? -8.766 -27.312 -11.922 1 95.12 168 ARG B N 1
ATOM 3059 C CA . ARG B 1 168 ? -7.512 -27.594 -12.617 1 95.12 168 ARG B CA 1
ATOM 3060 C C . ARG B 1 168 ? -6.594 -28.453 -11.75 1 95.12 168 ARG B C 1
ATOM 3062 O O . ARG B 1 168 ? -5.785 -29.234 -12.273 1 95.12 168 ARG B O 1
ATOM 3069 N N . VAL B 1 169 ? -6.715 -28.281 -10.477 1 98.12 169 VAL B N 1
ATOM 3070 C CA . VAL B 1 169 ? -5.887 -29 -9.508 1 98.12 169 VAL B CA 1
ATOM 3071 C C . VAL B 1 169 ? -6.742 -29.422 -8.312 1 98.12 169 VAL B C 1
ATOM 3073 O O . VAL B 1 169 ? -7.895 -29.016 -8.188 1 98.12 169 VAL B O 1
ATOM 3076 N N . SER B 1 170 ? -6.18 -30.297 -7.469 1 98.06 170 SER B N 1
ATOM 3077 C CA . SER B 1 170 ? -6.883 -30.688 -6.25 1 98.06 170 SER B CA 1
ATOM 3078 C C . SER B 1 170 ? -6.781 -29.609 -5.184 1 98.06 170 SER B C 1
ATOM 3080 O O . SER B 1 170 ? -5.867 -28.781 -5.215 1 98.06 170 SER B O 1
ATOM 3082 N N . LYS B 1 171 ? -7.688 -29.656 -4.246 1 97.38 171 LYS B N 1
ATOM 3083 C CA . LYS B 1 171 ? -7.621 -28.75 -3.098 1 97.38 171 LYS B CA 1
ATOM 3084 C C . LYS B 1 171 ? -6.32 -28.953 -2.324 1 97.38 171 LYS B C 1
ATOM 3086 O O . LYS B 1 171 ? -5.754 -27.984 -1.797 1 97.38 171 LYS B O 1
ATOM 3091 N N . ASP B 1 172 ? -5.91 -30.141 -2.258 1 98.62 172 ASP B N 1
ATOM 3092 C CA . ASP B 1 172 ? -4.672 -30.438 -1.54 1 98.62 172 ASP B CA 1
ATOM 3093 C C . ASP B 1 172 ? -3.467 -29.812 -2.244 1 98.62 172 ASP B C 1
ATOM 3095 O O . ASP B 1 172 ? -2.514 -29.391 -1.591 1 98.62 172 ASP B O 1
ATOM 3099 N N . ASP B 1 173 ? -3.434 -29.797 -3.566 1 98.75 173 ASP B N 1
ATOM 3100 C CA . ASP B 1 173 ? -2.357 -29.156 -4.309 1 98.75 173 ASP B CA 1
ATOM 3101 C C . ASP B 1 173 ? -2.291 -27.656 -3.988 1 98.75 173 ASP B C 1
ATOM 3103 O O . ASP B 1 173 ? -1.203 -27.109 -3.822 1 98.75 173 ASP B O 1
ATOM 3107 N N . VAL B 1 174 ? -3.457 -27.047 -3.893 1 98.75 174 VAL B N 1
ATOM 3108 C CA . VAL B 1 174 ? -3.516 -25.625 -3.561 1 98.75 174 VAL B CA 1
ATOM 3109 C C . VAL B 1 174 ? -2.941 -25.391 -2.164 1 98.75 174 VAL B C 1
ATOM 3111 O O . VAL B 1 174 ? -2.104 -24.516 -1.968 1 98.75 174 VAL B O 1
ATOM 3114 N N . ALA B 1 175 ? -3.402 -26.234 -1.243 1 98.81 175 ALA B N 1
ATOM 3115 C CA . ALA B 1 175 ? -2.93 -26.109 0.134 1 98.81 175 ALA B CA 1
ATOM 3116 C C . ALA B 1 175 ? -1.422 -26.328 0.218 1 98.81 175 ALA B C 1
ATOM 3118 O O . ALA B 1 175 ? -0.716 -25.578 0.898 1 98.81 175 ALA B O 1
ATOM 3119 N N . TYR B 1 176 ? -0.98 -27.312 -0.456 1 98.88 176 TYR B N 1
ATOM 3120 C CA . TYR B 1 176 ? 0.435 -27.656 -0.4 1 98.88 176 TYR B CA 1
ATOM 3121 C C . TYR B 1 176 ? 1.301 -26.516 -0.911 1 98.88 176 TYR B C 1
ATOM 3123 O O . TYR B 1 176 ? 2.264 -26.109 -0.252 1 98.88 176 TYR B O 1
ATOM 3131 N N . VAL B 1 177 ? 1.018 -25.969 -2.086 1 98.94 177 VAL B N 1
ATOM 3132 C CA . VAL B 1 177 ? 1.819 -24.922 -2.715 1 98.94 177 VAL B CA 1
ATOM 3133 C C . VAL B 1 177 ? 1.881 -23.703 -1.802 1 98.94 177 VAL B C 1
ATOM 3135 O O . VAL B 1 177 ? 2.965 -23.203 -1.502 1 98.94 177 VAL B O 1
ATOM 3138 N N . HIS B 1 178 ? 0.735 -23.266 -1.33 1 98.94 178 HIS B N 1
ATOM 3139 C CA . HIS B 1 178 ? 0.714 -22.109 -0.437 1 98.94 178 HIS B CA 1
ATOM 3140 C C . HIS B 1 178 ? 1.461 -22.406 0.86 1 98.94 178 HIS B C 1
ATOM 3142 O O . HIS B 1 178 ? 2.311 -21.609 1.284 1 98.94 178 HIS B O 1
ATOM 3148 N N . TYR B 1 179 ? 1.146 -23.547 1.437 1 98.94 179 TYR B N 1
ATOM 3149 C CA . TYR B 1 179 ? 1.759 -23.906 2.711 1 98.94 179 TYR B CA 1
ATOM 3150 C C . TYR B 1 179 ? 3.275 -24 2.582 1 98.94 179 TYR B C 1
ATOM 3152 O O . TYR B 1 179 ? 4.008 -23.453 3.406 1 98.94 179 TYR B O 1
ATOM 3160 N N . LYS B 1 180 ? 3.752 -24.672 1.573 1 98.94 180 LYS B N 1
ATOM 3161 C CA . LYS B 1 180 ? 5.188 -24.859 1.379 1 98.94 180 LYS B CA 1
ATOM 3162 C C . LYS B 1 180 ? 5.902 -23.516 1.247 1 98.94 180 LYS B C 1
ATOM 3164 O O . LYS B 1 180 ? 6.895 -23.266 1.936 1 98.94 180 LYS B O 1
ATOM 3169 N N . LEU B 1 181 ? 5.426 -22.656 0.394 1 98.94 181 LEU B N 1
ATOM 3170 C CA . LEU B 1 181 ? 6.055 -21.359 0.185 1 98.94 181 LEU B CA 1
ATOM 3171 C C . LEU B 1 181 ? 6.008 -20.516 1.459 1 98.94 181 LEU B C 1
ATOM 3173 O O . LEU B 1 181 ? 7.051 -20.094 1.965 1 98.94 181 LEU B O 1
ATOM 3177 N N . LEU B 1 182 ? 4.863 -20.406 2.045 1 98.94 182 LEU B N 1
ATOM 3178 C CA . LEU B 1 182 ? 4.652 -19.469 3.146 1 98.94 182 LEU B CA 1
ATOM 3179 C C . LEU B 1 182 ? 5.324 -19.969 4.418 1 98.94 182 LEU B C 1
ATOM 3181 O O . LEU B 1 182 ? 5.852 -19.172 5.199 1 98.94 182 LEU B O 1
ATOM 3185 N N . SER B 1 183 ? 5.262 -21.25 4.664 1 98.81 183 SER B N 1
ATOM 3186 C CA . SER B 1 183 ? 5.906 -21.781 5.863 1 98.81 183 SER B CA 1
ATOM 3187 C C . SER B 1 183 ? 7.426 -21.703 5.754 1 98.81 183 SER B C 1
ATOM 3189 O O . SER B 1 183 ? 8.125 -21.766 6.766 1 98.81 183 SER B O 1
ATOM 3191 N N . SER B 1 184 ? 7.961 -21.609 4.523 1 98.75 184 SER B N 1
ATOM 3192 C CA . SER B 1 184 ? 9.398 -21.5 4.312 1 98.75 184 SER B CA 1
ATOM 3193 C C . SER B 1 184 ? 9.859 -20.047 4.309 1 98.75 184 SER B C 1
ATOM 3195 O O . SER B 1 184 ? 11.031 -19.766 4.066 1 98.75 184 SER B O 1
ATOM 3197 N N . GLY B 1 185 ? 8.93 -19.141 4.492 1 98.44 185 GLY B N 1
ATOM 3198 C CA . GLY B 1 185 ? 9.273 -17.734 4.574 1 98.44 185 GLY B CA 1
ATOM 3199 C C . GLY B 1 185 ? 9.188 -17.016 3.238 1 98.44 185 GLY B C 1
ATOM 3200 O O . GLY B 1 185 ? 9.562 -15.852 3.131 1 98.44 185 GLY B O 1
ATOM 3201 N N . VAL B 1 186 ? 8.742 -17.703 2.191 1 98.94 186 VAL B N 1
ATOM 3202 C CA . VAL B 1 186 ? 8.562 -17.078 0.883 1 98.94 186 VAL B CA 1
ATOM 3203 C C . VAL B 1 186 ? 7.227 -16.344 0.842 1 98.94 186 VAL B C 1
ATOM 3205 O O . VAL B 1 186 ? 6.164 -16.953 0.986 1 98.94 186 VAL B O 1
ATOM 3208 N N . ILE B 1 187 ? 7.242 -15.047 0.669 1 98.94 187 ILE B N 1
ATOM 3209 C CA . ILE B 1 187 ? 6.027 -14.25 0.541 1 98.94 187 ILE B CA 1
ATOM 3210 C C . ILE B 1 187 ? 5.422 -14.453 -0.845 1 98.94 187 ILE B C 1
ATOM 3212 O O . ILE B 1 187 ? 6.145 -14.57 -1.837 1 98.94 187 ILE B O 1
ATOM 3216 N N . VAL B 1 188 ? 4.113 -14.531 -0.893 1 99 188 VAL B N 1
ATOM 3217 C CA . VAL B 1 188 ? 3.43 -14.75 -2.164 1 99 188 VAL B CA 1
ATOM 3218 C C . VAL B 1 188 ? 2.707 -13.477 -2.588 1 99 188 VAL B C 1
ATOM 3220 O O . VAL B 1 188 ? 2.016 -12.852 -1.781 1 99 188 VAL B O 1
ATOM 3223 N N . ILE B 1 189 ? 2.883 -13.07 -3.838 1 99 189 ILE B N 1
ATOM 3224 C CA . ILE B 1 189 ? 2.197 -11.938 -4.445 1 99 189 ILE B CA 1
ATOM 3225 C C . ILE B 1 189 ? 1.341 -12.414 -5.613 1 99 189 ILE B C 1
ATOM 3227 O O . ILE B 1 189 ? 1.841 -13.07 -6.527 1 99 189 ILE B O 1
ATOM 3231 N N . GLU B 1 190 ? 0.085 -12.078 -5.574 1 98.94 190 GLU B N 1
ATOM 3232 C CA . GLU B 1 190 ? -0.827 -12.562 -6.609 1 98.94 190 GLU B CA 1
ATOM 3233 C C . GLU B 1 190 ? -1.461 -11.398 -7.371 1 98.94 190 GLU B C 1
ATOM 3235 O O . GLU B 1 190 ? -1.571 -10.289 -6.844 1 98.94 190 GLU B O 1
ATOM 3240 N N . ASN B 1 191 ? -1.866 -11.656 -8.609 1 98.75 191 ASN B N 1
ATOM 3241 C CA . ASN B 1 191 ? -2.566 -10.711 -9.469 1 98.75 191 ASN B CA 1
ATOM 3242 C C . ASN B 1 191 ? -1.668 -9.547 -9.875 1 98.75 191 ASN B C 1
ATOM 3244 O O . ASN B 1 191 ? -2.117 -8.398 -9.938 1 98.75 191 ASN B O 1
ATOM 3248 N N . VAL B 1 192 ? -0.374 -9.82 -10.117 1 98.81 192 VAL B N 1
ATOM 3249 C CA . VAL B 1 192 ? 0.525 -8.766 -10.578 1 98.81 192 VAL B CA 1
ATOM 3250 C C . VAL B 1 192 ? 0.332 -8.547 -12.078 1 98.81 192 VAL B C 1
ATOM 3252 O O . VAL B 1 192 ? -0.082 -9.453 -12.797 1 98.81 192 VAL B O 1
ATOM 3255 N N . THR B 1 193 ? 0.617 -7.34 -12.523 1 98.88 193 THR B N 1
ATOM 3256 C CA . THR B 1 193 ? 0.545 -6.996 -13.938 1 98.88 193 THR B CA 1
ATOM 3257 C C . THR B 1 193 ? 1.786 -6.223 -14.375 1 98.88 193 THR B C 1
ATOM 3259 O O . THR B 1 193 ? 2.666 -5.941 -13.555 1 98.88 193 THR B O 1
ATOM 3262 N N . ASN B 1 194 ? 1.982 -6.055 -15.648 1 98.88 194 ASN B N 1
ATOM 3263 C CA . ASN B 1 194 ? 2.996 -5.203 -16.266 1 98.88 194 ASN B CA 1
ATOM 3264 C C . ASN B 1 194 ? 4.402 -5.762 -16.047 1 98.88 194 ASN B C 1
ATOM 3266 O O . ASN B 1 194 ? 5.371 -5.004 -15.977 1 98.88 194 ASN B O 1
ATOM 3270 N N . LEU B 1 195 ? 4.527 -7.074 -15.898 1 98.94 195 LEU B N 1
ATOM 3271 C CA . LEU B 1 195 ? 5.852 -7.676 -15.781 1 98.94 195 LEU B CA 1
ATOM 3272 C C . LEU B 1 195 ? 6.598 -7.605 -17.109 1 98.94 195 LEU B C 1
ATOM 3274 O O . LEU B 1 195 ? 7.828 -7.578 -17.141 1 98.94 195 LEU B O 1
ATOM 3278 N N . ASP B 1 196 ? 5.859 -7.551 -18.203 1 98.81 196 ASP B N 1
ATOM 3279 C CA . ASP B 1 196 ? 6.461 -7.352 -19.516 1 98.81 196 ASP B CA 1
ATOM 3280 C C . ASP B 1 196 ? 7.227 -6.031 -19.578 1 98.81 196 ASP B C 1
ATOM 3282 O O . ASP B 1 196 ? 8.258 -5.938 -20.25 1 98.81 196 ASP B O 1
ATOM 3286 N N . LYS B 1 197 ? 6.719 -5.031 -18.891 1 98.81 197 LYS B N 1
ATOM 3287 C CA . LYS B 1 197 ? 7.398 -3.738 -18.859 1 98.81 197 LYS B CA 1
ATOM 3288 C C . LYS B 1 197 ? 8.703 -3.82 -18.078 1 98.81 197 LYS B C 1
ATOM 3290 O O . LYS B 1 197 ? 9.68 -3.152 -18.406 1 98.81 197 LYS B O 1
ATOM 3295 N N . VAL B 1 198 ? 8.734 -4.637 -16.969 1 98.88 198 VAL B N 1
ATOM 3296 C CA . VAL B 1 198 ? 9.984 -4.816 -16.25 1 98.88 198 VAL B CA 1
ATOM 3297 C C . VAL B 1 198 ? 11.023 -5.477 -17.156 1 98.88 198 VAL B C 1
ATOM 3299 O O . VAL B 1 198 ? 12.195 -5.102 -17.141 1 98.88 198 VAL B O 1
ATOM 3302 N N . LEU B 1 199 ? 10.594 -6.445 -17.938 1 98.88 199 LEU B N 1
ATOM 3303 C CA . LEU B 1 199 ? 11.484 -7.121 -18.875 1 98.88 199 LEU B CA 1
ATOM 3304 C C . LEU B 1 199 ? 12.023 -6.145 -19.906 1 98.88 199 LEU B C 1
ATOM 3306 O O . LEU B 1 199 ? 13.227 -6.09 -20.156 1 98.88 199 LEU B O 1
ATOM 3310 N N . SER B 1 200 ? 11.141 -5.328 -20.453 1 98.62 200 SER B N 1
ATOM 3311 C CA . SER B 1 200 ? 11.508 -4.516 -21.609 1 98.62 200 SER B CA 1
ATOM 3312 C C . SER B 1 200 ? 12.172 -3.213 -21.188 1 98.62 200 SER B C 1
ATOM 3314 O O . SER B 1 200 ? 13.094 -2.73 -21.859 1 98.62 200 SER B O 1
ATOM 3316 N N . GLU B 1 201 ? 11.719 -2.682 -20.031 1 98.38 201 GLU B N 1
ATOM 3317 C CA . GLU B 1 201 ? 12.156 -1.331 -19.688 1 98.38 201 GLU B CA 1
ATOM 3318 C C . GLU B 1 201 ? 13.211 -1.354 -18.578 1 98.38 201 GLU B C 1
ATOM 3320 O O . GLU B 1 201 ? 13.969 -0.394 -18.422 1 98.38 201 GLU B O 1
ATOM 3325 N N . CYS B 1 202 ? 13.305 -2.426 -17.766 1 98 202 CYS B N 1
ATOM 3326 C CA . CYS B 1 202 ? 14.242 -2.498 -16.656 1 98 202 CYS B CA 1
ATOM 3327 C C . CYS B 1 202 ? 15.289 -3.584 -16.906 1 98 202 CYS B C 1
ATOM 3329 O O . CYS B 1 202 ? 16.141 -3.824 -16.047 1 98 202 CYS B O 1
ATOM 3331 N N . GLY B 1 203 ? 15.227 -4.32 -17.938 1 98.06 203 GLY B N 1
ATOM 3332 C CA . GLY B 1 203 ? 16.156 -5.406 -18.219 1 98.06 203 GLY B CA 1
ATOM 3333 C C . GLY B 1 203 ? 15.867 -6.656 -17.406 1 98.06 203 GLY B C 1
ATOM 3334 O O . GLY B 1 203 ? 16.75 -7.496 -17.219 1 98.06 203 GLY B O 1
ATOM 3335 N N . GLY B 1 204 ? 14.742 -6.695 -16.797 1 98.75 204 GLY B N 1
ATOM 3336 C CA . GLY B 1 204 ? 14.289 -7.906 -16.125 1 98.75 204 GLY B CA 1
ATOM 3337 C C . GLY B 1 204 ? 14.648 -7.945 -14.656 1 98.75 204 GLY B C 1
ATOM 3338 O O . GLY B 1 204 ? 14.297 -8.898 -13.953 1 98.75 204 GLY B O 1
ATOM 3339 N N . ARG B 1 205 ? 15.391 -6.988 -14.164 1 98.62 205 ARG B N 1
ATOM 3340 C CA . ARG B 1 205 ? 15.766 -6.898 -12.758 1 98.62 205 ARG B CA 1
ATOM 3341 C C . ARG B 1 205 ? 15.312 -5.574 -12.156 1 98.62 205 ARG B C 1
ATOM 3343 O O . ARG B 1 205 ? 15.359 -4.535 -12.812 1 98.62 205 ARG B O 1
ATOM 3350 N N . ALA B 1 206 ? 14.875 -5.602 -10.914 1 98.88 206 ALA B N 1
ATOM 3351 C CA . ALA B 1 206 ? 14.398 -4.391 -10.25 1 98.88 206 ALA B CA 1
ATOM 3352 C C . ALA B 1 206 ? 14.414 -4.551 -8.734 1 98.88 206 ALA B C 1
ATOM 3354 O O . ALA B 1 206 ? 14.641 -5.648 -8.219 1 98.88 206 ALA B O 1
ATOM 3355 N N . LEU B 1 207 ? 14.328 -3.443 -8.008 1 98.94 207 LEU B N 1
ATOM 3356 C CA . LEU B 1 207 ? 13.898 -3.445 -6.617 1 98.94 207 LEU B CA 1
ATOM 3357 C C . LEU B 1 207 ? 12.375 -3.51 -6.52 1 98.94 207 LEU B C 1
ATOM 3359 O O . LEU B 1 207 ? 11.68 -2.602 -6.977 1 98.94 207 LEU B O 1
ATOM 3363 N N . PHE B 1 208 ? 11.898 -4.559 -5.988 1 98.94 208 PHE B N 1
ATOM 3364 C CA . PHE B 1 208 ? 10.461 -4.734 -5.863 1 98.94 208 PHE B CA 1
ATOM 3365 C C . PHE B 1 208 ? 9.977 -4.312 -4.48 1 98.94 208 PHE B C 1
ATOM 3367 O O . PHE B 1 208 ? 10.578 -4.691 -3.469 1 98.94 208 PHE B O 1
ATOM 3374 N N . ILE B 1 209 ? 8.93 -3.484 -4.414 1 98.94 209 ILE B N 1
ATOM 3375 C CA . ILE B 1 209 ? 8.211 -3.092 -3.207 1 98.94 209 ILE B CA 1
ATOM 3376 C C . ILE B 1 209 ? 6.812 -3.705 -3.213 1 98.94 209 ILE B C 1
ATOM 3378 O O . ILE B 1 209 ? 6.035 -3.479 -4.141 1 98.94 209 ILE B O 1
ATOM 3382 N N . PHE B 1 210 ? 6.5 -4.461 -2.248 1 98.94 210 PHE B N 1
ATOM 3383 C CA . PHE B 1 210 ? 5.219 -5.164 -2.236 1 98.94 210 PHE B CA 1
ATOM 3384 C C . PHE B 1 210 ? 4.641 -5.207 -0.829 1 98.94 210 PHE B C 1
ATOM 3386 O O . PHE B 1 210 ? 4.141 -6.246 -0.387 1 98.94 210 PHE B O 1
ATOM 3393 N N . ALA B 1 211 ? 4.75 -4.125 -0.094 1 98.81 211 ALA B N 1
ATOM 3394 C CA . ALA B 1 211 ? 4.254 -4.02 1.275 1 98.81 211 ALA B CA 1
ATOM 3395 C C . ALA B 1 211 ? 2.74 -3.812 1.294 1 98.81 211 ALA B C 1
ATOM 3397 O O . ALA B 1 211 ? 2.234 -2.842 0.727 1 98.81 211 ALA B O 1
ATOM 3398 N N . PRO B 1 212 ? 1.984 -4.684 1.942 1 98.94 212 PRO B N 1
ATOM 3399 C CA . PRO B 1 212 ? 0.54 -4.477 2.074 1 98.94 212 PRO B CA 1
ATOM 3400 C C . PRO B 1 212 ? 0.186 -3.414 3.111 1 98.94 212 PRO B C 1
ATOM 3402 O O . PRO B 1 212 ? 1.017 -3.072 3.957 1 98.94 212 PRO B O 1
ATOM 3405 N N . ILE B 1 213 ? -1.016 -2.842 2.949 1 98.81 213 ILE B N 1
ATOM 3406 C CA . ILE B 1 213 ? -1.473 -2.012 4.059 1 98.81 213 ILE B CA 1
ATOM 3407 C C . ILE B 1 213 ? -1.434 -2.816 5.355 1 98.81 213 ILE B C 1
ATOM 3409 O O . ILE B 1 213 ? -1.592 -4.039 5.34 1 98.81 213 ILE B O 1
ATOM 3413 N N . LYS B 1 214 ? -1.228 -2.195 6.445 1 98.88 214 LYS B N 1
ATOM 3414 C CA . LYS B 1 214 ? -0.751 -2.852 7.66 1 98.88 214 LYS B CA 1
ATOM 3415 C C . LYS B 1 214 ? -1.916 -3.266 8.555 1 98.88 214 LYS B C 1
ATOM 3417 O O . LYS B 1 214 ? -2.037 -2.791 9.688 1 98.88 214 LYS B O 1
ATOM 3422 N N . ILE B 1 215 ? -2.715 -4.184 8.125 1 98.94 215 ILE B N 1
ATOM 3423 C CA . ILE B 1 215 ? -3.867 -4.691 8.859 1 98.94 215 ILE B CA 1
ATOM 3424 C C . ILE B 1 215 ? -3.393 -5.57 10.016 1 98.94 215 ILE B C 1
ATOM 3426 O O . ILE B 1 215 ? -2.76 -6.609 9.797 1 98.94 215 ILE B O 1
ATOM 3430 N N . ARG B 1 216 ? -3.66 -5.172 11.258 1 98.75 216 ARG B N 1
ATOM 3431 C CA . ARG B 1 216 ? -3.377 -6.023 12.406 1 98.75 216 ARG B CA 1
ATOM 3432 C C . ARG B 1 216 ? -4.137 -7.344 12.305 1 98.75 216 ARG B C 1
ATOM 3434 O O . ARG B 1 216 ? -5.355 -7.355 12.133 1 98.75 216 ARG B O 1
ATOM 3441 N N . GLY B 1 217 ? -3.369 -8.422 12.344 1 98.75 217 GLY B N 1
ATOM 3442 C CA . GLY B 1 217 ? -3.98 -9.734 12.234 1 98.75 217 GLY B CA 1
ATOM 3443 C C . GLY B 1 217 ? -4.227 -10.164 10.805 1 98.75 217 GLY B C 1
ATOM 3444 O O . GLY B 1 217 ? -4.781 -11.234 10.555 1 98.75 217 GLY B O 1
ATOM 3445 N N . GLY B 1 218 ? -3.852 -9.328 9.859 1 98.88 218 GLY B N 1
ATOM 3446 C CA . GLY B 1 218 ? -4.098 -9.648 8.461 1 98.88 218 GLY B CA 1
ATOM 3447 C C . GLY B 1 218 ? -3.318 -10.852 7.977 1 98.88 218 GLY B C 1
ATOM 3448 O O . GLY B 1 218 ? -2.092 -10.898 8.094 1 98.88 218 GLY B O 1
ATOM 3449 N N . GLU B 1 219 ? -3.941 -11.82 7.41 1 98.88 219 GLU B N 1
ATOM 3450 C CA . GLU B 1 219 ? -3.316 -13.008 6.84 1 98.88 219 GLU B CA 1
ATOM 3451 C C . GLU B 1 219 ? -2.75 -12.727 5.453 1 98.88 219 GLU B C 1
ATOM 3453 O O . GLU B 1 219 ? -2.057 -13.57 4.875 1 98.88 219 GLU B O 1
ATOM 3458 N N . GLY B 1 220 ? -2.98 -11.703 4.93 1 98.56 220 GLY B N 1
ATOM 3459 C CA . GLY B 1 220 ? -2.627 -11.039 3.686 1 98.56 220 GLY B CA 1
ATOM 3460 C C . GLY B 1 220 ? -3.219 -9.648 3.564 1 98.56 220 GLY B C 1
ATOM 3461 O O . GLY B 1 220 ? -3.83 -9.141 4.508 1 98.56 220 GLY B O 1
ATOM 3462 N N . GLY B 1 221 ? -2.947 -9.023 2.438 1 98.75 221 GLY B N 1
ATOM 3463 C CA . GLY B 1 221 ? -3.562 -7.719 2.256 1 98.75 221 GLY B CA 1
ATOM 3464 C C . GLY B 1 221 ? -3.258 -7.102 0.905 1 98.75 221 GLY B C 1
ATOM 3465 O O . GLY B 1 221 ? -2.268 -7.453 0.262 1 98.75 221 GLY B O 1
ATOM 3466 N N . PRO B 1 222 ? -4.16 -6.195 0.51 1 98.69 222 PRO B N 1
ATOM 3467 C CA . PRO B 1 222 ? -3.896 -5.441 -0.718 1 98.69 222 PRO B CA 1
ATOM 3468 C C . PRO B 1 222 ? -2.609 -4.625 -0.644 1 98.69 222 PRO B C 1
ATOM 3470 O O . PRO B 1 222 ? -2.246 -4.129 0.428 1 98.69 222 PRO B O 1
ATOM 3473 N N . ALA B 1 223 ? -1.968 -4.562 -1.724 1 98.81 223 ALA B N 1
ATOM 3474 C CA . ALA B 1 223 ? -0.701 -3.84 -1.793 1 98.81 223 ALA B CA 1
ATOM 3475 C C . ALA B 1 223 ? -0.572 -3.082 -3.111 1 98.81 223 ALA B C 1
ATOM 3477 O O . ALA B 1 223 ? -1.142 -3.49 -4.125 1 98.81 223 ALA B O 1
ATOM 3478 N N . ARG B 1 224 ? 0.039 -1.944 -3.068 1 98.94 224 ARG B N 1
ATOM 3479 C CA . ARG B 1 224 ? 0.577 -1.344 -4.285 1 98.94 224 ARG B CA 1
ATOM 3480 C C . ARG B 1 224 ? 1.982 -1.86 -4.574 1 98.94 224 ARG B C 1
ATOM 3482 O O . ARG B 1 224 ? 2.943 -1.469 -3.908 1 98.94 224 ARG B O 1
ATOM 3489 N N . VAL B 1 225 ? 2.094 -2.699 -5.539 1 98.94 225 VAL B N 1
ATOM 3490 C CA . VAL B 1 225 ? 3.367 -3.342 -5.855 1 98.94 225 VAL B CA 1
ATOM 3491 C C . VAL B 1 225 ? 4.09 -2.551 -6.938 1 98.94 225 VAL B C 1
ATOM 3493 O O . VAL B 1 225 ? 3.502 -2.209 -7.969 1 98.94 225 VAL B O 1
ATOM 3496 N N . LEU B 1 226 ? 5.359 -2.225 -6.715 1 99 226 LEU B N 1
ATOM 3497 C CA . LEU B 1 226 ? 6.152 -1.408 -7.629 1 99 226 LEU B CA 1
ATOM 3498 C C . LEU B 1 226 ? 7.465 -2.1 -7.973 1 99 226 LEU B C 1
ATOM 3500 O O . LEU B 1 226 ? 8.008 -2.848 -7.156 1 99 226 LEU B O 1
ATOM 3504 N N . ALA B 1 227 ? 7.918 -1.896 -9.117 1 98.94 227 ALA B N 1
ATOM 3505 C CA . ALA B 1 227 ? 9.289 -2.182 -9.523 1 98.94 227 ALA B CA 1
ATOM 3506 C C . ALA B 1 227 ? 10.062 -0.893 -9.789 1 98.94 227 ALA B C 1
ATOM 3508 O O . ALA B 1 227 ? 9.617 -0.043 -10.562 1 98.94 227 ALA B O 1
ATOM 3509 N N . LEU B 1 228 ? 11.188 -0.717 -9.133 1 98.88 228 LEU B N 1
ATOM 3510 C CA . LEU B 1 228 ? 12.055 0.442 -9.32 1 98.88 228 LEU B CA 1
ATOM 3511 C C . LEU B 1 228 ? 13.328 0.054 -10.055 1 98.88 228 LEU B C 1
ATOM 3513 O O . LEU B 1 228 ? 14.062 -0.831 -9.609 1 98.88 228 LEU B O 1
ATOM 3517 N N . CYS B 1 229 ? 13.656 0.702 -11.227 1 97.75 229 CYS B N 1
ATOM 3518 C CA . CYS B 1 229 ? 14.891 0.372 -11.93 1 97.75 229 CYS B CA 1
ATOM 3519 C C . CYS B 1 229 ? 15.484 1.604 -12.602 1 97.75 229 CYS B C 1
ATOM 3521 O O . CYS B 1 229 ? 14.773 2.59 -12.836 1 97.75 229 CYS B O 1
#